Protein 5I39 (pdb70)

Nearest PDB structures (foldseek):
  5i39-assembly1_A  TM=1.003E+00  e=2.246E-86  Proteus vulgaris
  5hxw-assembly3_C  TM=9.786E-01  e=1.258E-72  Proteus vulgaris
  3if9-assembly1_A-2  TM=8.577E-01  e=8.008E-26  Bacillus subtilis
  1ng3-assembly1_A  TM=8.563E-01  e=6.640E-26  Bacillus subtilis
  1ryi-assembly1_A  TM=8.609E-01  e=2.792E-25  Bacillus subtilis

B-factor: mean 14.6, std 6.94, range [3.91, 46.74]

Foldseek 3Di:
DLQQDPPDLLPQADDFFDDADDQAWQEEEEAQALQSLLLLLVVVVVTGYEYEAQAGHNPAPLLAALFKQDLQDDPLCNVLSLVLLVVLVCVVVLVHCLQKDQFKEWAQAQDPVRVVVRVVVVVVCVVPVPDPRDFQKDKDAPPVVCLLQPQFPDPRGMTIMRRRMMGGHSSHNSSSSVSSVCRHGYHHSKHFQAFDDDPLFTAWGQIPSGTHGYRAYEYANAPCSQVSCVLVDGQAKDKDKFKKWKKAAFPRDSAGWYHYPVQWTWHQTSVRIIMTGSDNPDVYDDPVVRVVNLVVNCVRRVRCVPIDTSDMDMHMIAHPVQDAAFEDDPSHQNYTYTYRHPNVSSNVQSSQQNVCRNVVHDGPDDCQSNYSPND

Sequence (375 aa):
EGRFVPGTPRHGFVEGTEGALPKQADVVVVGAGILGITAINLVERGLSVVIVEKGNIAGEQSSRRFYGQAISYKKPDETFLLHHLGKHRWRENAKVGIDTTYRTQGRVVEVPLDEEDLVNVVRKWIDDERSKNVGSDDIPPFKTRIIEEGAELNQRRLRGATTTDWKIAGFEEDSGSFDPEVATFVAEEYAKKGVRIYTQCAARGLETQAGVISDVVTEKGAIIKTSSQVVVAGGVWSRLFQQNLNVDVPPTLPAYQSSQQLISGSPPTAPGGNVALPGGIFFREQADGTYATSPRVIVALPDLPELNASLEKLKAEFPAFKESKLIDQWSSGAAIAPDEENPIISEVKEYPGLVIINTATGWGTESPVSAELTADLLLGKKPVLDPKPFSLYRF

InterPro domains:
  IPR006076 FAD dependent oxidoreductase [PF01266] (56-453)
  IPR036188 FAD/NAD(P)-binding domain superfamily [G3DSA:3.50.50.60] (57-272)
  IPR036188 FAD/NAD(P)-binding domain superfamily [G3DSA:3.50.50.60] (415-454)
  IPR036188 FAD/NAD(P)-binding domain superfamily [SSF51905] (55-471)

Organism: Proteus vulgaris (NCBI:txid585)

Radius of gyration: 21.16 Å; Cα contacts (8 Å, |Δi|>4): 868; chains: 1; bounding box: 48×56×62 Å

Structure (mmCIF, N/CA/C/O backbone):
data_5I39
#
_entry.id   5I39
#
_cell.length_a   57.265
_cell.length_b   63.708
_cell.length_c   125.028
_cell.angle_alpha   90.00
_cell.angle_beta   90.00
_cell.angle_gamma   90.00
#
_symmetry.space_group_name_H-M   'P 21 21 21'
#
loop_
_entity.id
_entity.type
_entity.pdbx_description
1 polymer 'L-amino acid deaminase'
2 non-polymer 'FLAVIN-ADENINE DINUCLEOTIDE'
3 non-polymer 1,2-ETHANEDIOL
4 water water
#
loop_
_atom_site.group_PDB
_atom_site.id
_atom_site.type_symbol
_atom_site.label_atom_id
_atom_site.label_alt_id
_atom_site.label_comp_id
_atom_site.label_asym_id
_atom_site.label_entity_id
_atom_site.label_seq_id
_atom_site.pdbx_PDB_ins_code
_atom_site.Cartn_x
_atom_site.Cartn_y
_atom_site.Cartn_z
_atom_site.occupancy
_atom_site.B_iso_or_equiv
_atom_site.auth_seq_id
_atom_site.auth_comp_id
_atom_site.auth_asym_id
_atom_site.auth_atom_id
_atom_site.pdbx_PDB_model_num
ATOM 1 N N . GLU A 1 14 ? 55.687 43.968 23.442 1.00 30.56 31 GLU A N 1
ATOM 2 C CA . GLU A 1 14 ? 56.416 42.731 23.873 1.00 28.64 31 GLU A CA 1
ATOM 3 C C . GLU A 1 14 ? 56.116 42.357 25.333 1.00 27.63 31 GLU A C 1
ATOM 4 O O . GLU A 1 14 ? 55.266 41.499 25.588 1.00 28.42 31 GLU A O 1
ATOM 6 N N . GLY A 1 15 ? 56.785 43.023 26.276 1.00 27.28 32 GLY A N 1
ATOM 7 C CA . GLY A 1 15 ? 56.672 42.714 27.710 1.00 24.96 32 GLY A CA 1
ATOM 8 C C . GLY A 1 15 ? 55.312 42.960 28.350 1.00 22.88 32 GLY A C 1
ATOM 9 O O . GLY A 1 15 ? 54.997 42.381 29.393 1.00 23.75 32 GLY A O 1
ATOM 10 N N . ARG A 1 16 ? 54.514 43.831 27.738 1.00 20.35 33 ARG A N 1
ATOM 11 C CA . ARG A 1 16 ? 53.129 44.069 28.169 1.00 18.88 33 ARG A CA 1
ATOM 12 C C . ARG A 1 16 ? 52.194 42.876 27.937 1.00 18.16 33 ARG A C 1
ATOM 13 O O . ARG A 1 16 ? 51.236 42.692 28.684 1.00 18.37 33 ARG A O 1
ATOM 21 N N 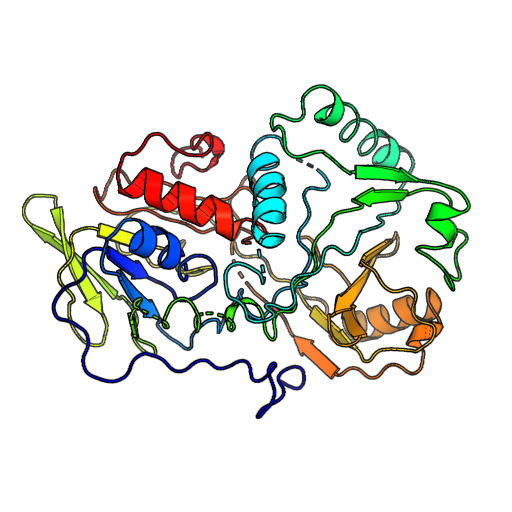. PHE A 1 17 ? 52.461 42.087 26.897 1.00 18.02 34 PHE A N 1
ATOM 22 C CA . PHE A 1 17 ? 51.710 40.854 26.651 1.00 17.82 34 PHE A CA 1
ATOM 23 C C . PHE A 1 17 ? 52.274 39.745 27.538 1.00 19.19 34 PHE A C 1
ATOM 24 O O . PHE A 1 17 ? 53.493 39.584 27.638 1.00 21.69 34 PHE A O 1
ATOM 32 N N . VAL A 1 18 ? 51.380 38.996 28.181 1.00 18.04 35 VAL A N 1
ATOM 33 C CA . VAL A 1 18 ? 51.752 37.949 29.134 1.00 18.14 35 VAL A CA 1
ATOM 34 C C . VAL A 1 18 ? 51.127 36.621 28.686 1.00 16.99 35 VAL A C 1
ATOM 35 O O . VAL A 1 18 ? 49.943 36.375 28.933 1.00 15.55 35 VAL A O 1
ATOM 39 N N . PRO A 1 19 ? 51.918 35.756 28.014 1.00 17.36 36 PRO A N 1
ATOM 40 C CA . PRO A 1 19 ? 51.421 34.436 27.600 1.00 17.77 36 PRO A CA 1
ATOM 41 C C . PRO A 1 19 ? 50.841 33.606 28.759 1.00 17.80 36 PRO A C 1
ATOM 42 O O . PRO A 1 19 ? 51.290 33.730 29.896 1.00 16.89 36 PRO A O 1
ATOM 46 N N . GLY A 1 20 ? 49.832 32.793 28.466 1.00 18.33 37 GLY A N 1
ATOM 47 C CA . GLY A 1 20 ? 49.200 31.940 29.482 1.00 18.57 37 GLY A CA 1
ATOM 48 C C . GLY A 1 20 ? 48.348 32.667 30.515 1.00 18.95 37 GLY A C 1
ATOM 49 O O . GLY A 1 20 ? 48.097 32.134 31.601 1.00 19.81 37 GLY A O 1
ATOM 50 N N . THR A 1 21 ? 47.913 33.883 30.178 1.00 18.66 38 THR A N 1
ATOM 51 C CA . THR A 1 21 ? 47.015 34.694 31.013 1.00 17.97 38 THR A CA 1
ATOM 52 C C . THR A 1 21 ? 46.025 35.358 30.060 1.00 18.19 38 THR A C 1
ATOM 53 O O . THR A 1 21 ? 46.232 35.309 28.853 1.00 16.96 38 THR A O 1
ATOM 57 N N . PRO A 1 22 ? 44.970 36.018 30.589 1.00 18.56 39 PRO A N 1
ATOM 58 C CA . PRO A 1 22 ? 44.068 36.803 29.723 1.00 18.22 39 PRO A CA 1
ATOM 59 C C . PRO A 1 22 ? 44.725 37.924 28.894 1.00 17.09 39 PRO A C 1
ATOM 60 O O . PRO A 1 22 ? 44.108 38.407 27.949 1.00 17.66 39 PRO A O 1
ATOM 64 N N . ARG A 1 23 ? 45.951 38.319 29.243 1.00 16.39 40 ARG A N 1
ATOM 65 C CA . ARG A 1 23 ? 46.731 39.317 28.497 1.00 15.87 40 ARG A CA 1
ATOM 66 C C . ARG A 1 23 ? 47.678 38.709 27.449 1.00 15.81 40 ARG A C 1
ATOM 67 O O . ARG A 1 23 ? 48.657 39.347 27.052 1.00 16.37 40 ARG A O 1
ATOM 75 N N . HIS A 1 24 ? 47.364 37.493 26.992 1.00 15.58 41 HIS A N 1
ATOM 76 C CA . HIS A 1 24 ? 48.172 36.760 25.999 1.00 16.75 41 HIS A CA 1
ATOM 77 C C . HIS A 1 24 ? 48.381 37.521 24.676 1.00 15.95 41 HIS A C 1
ATOM 78 O O . HIS A 1 24 ? 49.464 37.474 24.093 1.00 16.55 41 HIS A O 1
ATOM 85 N N . GLY A 1 25 ? 47.357 38.236 24.221 1.00 15.40 42 GLY A N 1
ATOM 86 C CA . GLY A 1 25 ? 47.461 39.045 23.006 1.00 14.90 42 GLY A CA 1
ATOM 87 C C . GLY A 1 25 ? 47.682 38.258 21.727 1.00 14.57 42 GLY A C 1
ATOM 88 O O . GLY A 1 25 ? 48.469 38.648 20.873 1.00 15.65 42 GLY A O 1
ATOM 89 N N . PHE A 1 26 ? 46.950 37.163 21.589 1.00 13.77 43 PHE A N 1
ATOM 90 C CA . PHE A 1 26 ? 46.987 36.328 20.389 1.00 13.88 43 PHE A CA 1
ATOM 91 C C . PHE A 1 26 ? 45.713 35.507 20.290 1.00 13.39 43 PHE A C 1
ATOM 92 O O . PHE A 1 26 ? 45.389 34.738 21.195 1.00 14.82 43 PHE A O 1
ATOM 100 N N . VAL A 1 27 ? 45.003 35.686 19.184 1.00 11.99 44 VAL A N 1
ATOM 101 C CA . VAL A 1 27 ? 43.832 34.888 18.859 1.00 11.51 44 VAL A CA 1
ATOM 102 C C . VAL A 1 27 ? 44.119 34.228 17.527 1.00 11.44 44 VAL A C 1
ATOM 103 O O . VAL A 1 27 ? 44.422 34.909 16.549 1.00 11.66 44 VAL A O 1
ATOM 107 N N . GLU A 1 28 ? 44.029 32.903 17.487 1.00 11.92 45 GLU A N 1
ATOM 108 C CA . GLU A 1 28 ? 44.317 32.176 16.259 1.00 13.03 45 GLU A CA 1
ATOM 109 C C . GLU A 1 28 ? 43.211 32.401 15.235 1.00 12.31 45 GLU A C 1
ATOM 110 O O . GLU A 1 28 ? 42.039 32.563 15.584 1.00 12.63 45 GLU A O 1
ATOM 116 N N . GLY A 1 29 ? 43.600 32.436 13.967 1.00 12.18 46 GLY A N 1
ATOM 117 C CA . GLY A 1 29 ? 42.636 32.463 12.882 1.00 12.45 46 GLY A CA 1
ATOM 118 C C . GLY A 1 29 ? 41.858 31.161 12.790 1.00 12.77 46 GLY A C 1
ATOM 119 O O . GLY A 1 29 ? 42.256 30.132 13.340 1.00 13.63 46 GLY A O 1
ATOM 120 N N . THR A 1 30 ? 40.735 31.219 12.091 1.00 12.54 47 THR A N 1
ATOM 121 C CA . THR A 1 30 ? 39.941 30.036 11.783 1.00 13.18 47 THR A CA 1
ATOM 122 C C . THR A 1 30 ? 40.787 29.042 10.982 1.00 13.87 47 THR A C 1
ATOM 123 O O . THR A 1 30 ? 41.510 29.438 10.071 1.00 13.70 47 THR A O 1
ATOM 127 N N . GLU A 1 31 ? 40.702 27.763 11.345 1.00 15.33 48 GLU A N 1
ATOM 128 C CA . GLU A 1 31 ? 41.452 26.703 10.666 1.00 16.93 48 GLU A CA 1
ATOM 129 C C . GLU A 1 31 ? 40.788 26.324 9.349 1.00 16.94 48 GLU A C 1
ATOM 130 O O . GLU A 1 31 ? 39.615 26.612 9.130 1.00 16.37 48 GLU A O 1
ATOM 136 N N . GLY A 1 32 ? 41.552 25.661 8.485 1.00 17.84 49 GLY A N 1
ATOM 137 C CA . GLY A 1 32 ? 41.024 25.084 7.247 1.00 18.86 49 GLY A CA 1
ATOM 138 C C . GLY A 1 32 ? 41.050 26.013 6.049 1.00 19.79 49 GLY A C 1
ATOM 139 O O . GLY A 1 32 ? 41.596 27.116 6.103 1.00 19.74 49 GLY A O 1
ATOM 140 N N . ALA A 1 33 ? 40.449 25.550 4.957 1.00 20.27 50 ALA A N 1
ATOM 141 C CA . ALA A 1 33 ? 40.485 26.264 3.683 1.00 20.41 50 ALA A CA 1
ATOM 142 C C . ALA A 1 33 ? 39.626 27.518 3.711 1.00 19.23 50 ALA A C 1
ATOM 143 O O . ALA A 1 33 ? 38.665 27.613 4.476 1.00 18.16 50 ALA A O 1
ATOM 145 N N . LEU A 1 34 ? 39.984 28.478 2.867 1.00 19.01 51 LEU A N 1
ATOM 146 C CA . LEU A 1 34 ? 39.191 29.681 2.688 1.00 18.06 51 LEU A CA 1
ATOM 147 C C . LEU A 1 34 ? 37.818 29.272 2.148 1.00 16.85 51 LEU A C 1
ATOM 148 O O . LEU A 1 34 ? 37.755 28.484 1.202 1.00 18.35 51 LEU A O 1
ATOM 153 N N . PRO A 1 35 ? 36.716 29.775 2.750 1.00 16.06 52 PRO A N 1
ATOM 154 C CA . PRO A 1 35 ? 35.390 29.403 2.253 1.00 16.11 52 PRO A CA 1
ATOM 155 C C . PRO A 1 35 ? 35.159 29.829 0.808 1.00 15.94 52 PRO A C 1
ATOM 156 O O . PRO A 1 35 ? 35.767 30.792 0.334 1.00 16.00 52 PRO A O 1
ATOM 160 N N . LYS A 1 36 ? 34.288 29.104 0.118 1.00 16.12 53 LYS A N 1
ATOM 161 C CA . LYS A 1 36 ? 33.954 29.442 -1.264 1.00 14.67 53 LYS A CA 1
ATOM 162 C C . LYS A 1 36 ? 33.102 30.703 -1.372 1.00 15.06 53 LYS A C 1
ATOM 163 O O . LYS A 1 36 ? 33.172 31.407 -2.376 1.00 14.57 53 LYS A O 1
ATOM 169 N N . GLN A 1 37 ? 32.316 30.993 -0.335 1.00 14.48 54 GLN A N 1
ATOM 170 C CA . GLN A 1 37 ? 31.375 32.110 -0.362 1.00 13.87 54 GLN A CA 1
ATOM 171 C C . GLN A 1 37 ? 31.159 32.673 1.041 1.00 13.19 54 GLN A C 1
ATOM 172 O O . GLN A 1 37 ? 31.315 31.963 2.034 1.00 13.73 54 GLN A O 1
ATOM 178 N N . ALA A 1 38 ? 30.809 33.955 1.102 1.00 12.48 55 ALA A N 1
ATOM 179 C CA . ALA A 1 38 ? 30.335 34.590 2.336 1.00 12.33 55 ALA A CA 1
ATOM 180 C C . ALA A 1 38 ? 29.399 35.730 1.972 1.00 11.62 55 ALA A C 1
ATOM 181 O O . ALA A 1 38 ? 29.607 36.399 0.961 1.00 11.66 55 ALA A O 1
ATOM 183 N N . ASP A 1 39 ? 28.371 35.960 2.785 1.00 11.25 56 ASP A N 1
ATOM 184 C CA . ASP A 1 39 ? 27.432 37.050 2.506 1.00 10.94 56 ASP A CA 1
ATOM 185 C C . ASP A 1 39 ? 28.128 38.411 2.532 1.00 10.38 56 ASP A C 1
ATOM 186 O O . ASP A 1 39 ? 27.792 39.288 1.742 1.00 10.66 56 ASP A O 1
ATOM 191 N N . VAL A 1 40 ? 29.087 38.577 3.442 1.00 9.96 57 VAL A N 1
ATOM 192 C CA . VAL A 1 40 ? 29.933 39.772 3.494 1.00 9.90 57 VAL A CA 1
ATOM 193 C C . VAL A 1 40 ? 31.370 39.330 3.733 1.00 9.60 57 VAL A C 1
ATOM 194 O O . VAL A 1 40 ? 31.619 38.464 4.573 1.00 10.01 57 VAL A O 1
ATOM 198 N N . VAL A 1 41 ? 32.305 39.928 2.995 1.00 9.14 58 VAL A N 1
ATOM 199 C CA . VAL A 1 41 ? 33.730 39.768 3.274 1.00 9.20 58 VAL A CA 1
ATOM 200 C C . VAL A 1 41 ? 34.260 41.085 3.831 1.00 9.05 58 VAL A C 1
ATOM 201 O O . VAL A 1 41 ? 34.055 42.148 3.245 1.00 9.31 58 VAL A O 1
ATOM 205 N N . VAL A 1 42 ? 34.932 40.994 4.975 1.00 8.79 59 VAL A N 1
ATOM 206 C CA . VAL A 1 42 ? 35.519 42.143 5.649 1.00 8.85 59 VAL A CA 1
ATOM 207 C C . VAL A 1 42 ? 37.032 42.065 5.477 1.00 8.95 59 VAL A C 1
ATOM 208 O O . VAL A 1 42 ? 37.638 41.030 5.743 1.00 9.51 59 VAL A O 1
ATOM 212 N N . VAL A 1 43 ? 37.620 43.164 5.016 1.00 8.52 60 VAL A N 1
ATOM 213 C CA . VAL A 1 43 ? 39.069 43.283 4.889 1.00 8.57 60 VAL A CA 1
ATOM 214 C C . VAL A 1 43 ? 39.609 43.931 6.162 1.00 8.24 60 VAL A C 1
ATOM 215 O O . VAL A 1 43 ? 39.394 45.126 6.396 1.00 8.45 60 VAL A O 1
ATOM 219 N N . GLY A 1 44 ? 40.299 43.132 6.976 1.00 8.05 61 GLY A N 1
ATOM 220 C CA . GLY A 1 44 ? 40.961 43.608 8.193 1.00 7.97 61 GLY A CA 1
ATOM 221 C C . GLY A 1 44 ? 40.317 43.096 9.472 1.00 8.05 61 GLY A C 1
ATOM 222 O O . GLY A 1 44 ? 39.104 43.234 9.665 1.00 8.37 61 GLY A O 1
ATOM 223 N N . ALA A 1 45 ? 41.140 42.507 10.345 1.00 8.06 62 ALA A N 1
ATOM 224 C CA . ALA A 1 45 ? 40.707 42.029 11.664 1.00 8.20 62 ALA A CA 1
ATOM 225 C C . ALA A 1 45 ? 41.271 42.895 12.797 1.00 7.95 62 ALA A C 1
ATOM 226 O O . ALA A 1 45 ? 41.806 42.388 13.788 1.00 8.52 62 ALA A O 1
ATOM 228 N N . GLY A 1 46 ? 41.150 44.209 12.637 1.00 7.76 63 GLY A N 1
ATOM 229 C CA . GLY A 1 46 ? 41.259 45.137 13.760 1.00 7.80 63 GLY A CA 1
ATOM 230 C C . GLY A 1 46 ? 39.885 45.333 14.373 1.00 7.52 63 GLY A C 1
ATOM 231 O O . GLY A 1 46 ? 38.919 44.646 14.020 1.00 7.75 63 GLY A O 1
ATOM 232 N N . ILE A 1 47 ? 39.779 46.298 15.277 1.00 7.27 64 ILE A N 1
ATOM 233 C CA . ILE A 1 47 ? 38.522 46.525 15.978 1.00 7.43 64 ILE A CA 1
ATOM 234 C C . ILE A 1 47 ? 37.385 46.880 15.017 1.00 7.37 64 ILE A C 1
ATOM 235 O O . ILE A 1 47 ? 36.258 46.465 15.228 1.00 7.72 64 ILE A O 1
ATOM 240 N N . LEU A 1 48 ? 37.669 47.642 13.968 1.00 7.46 65 LEU A N 1
ATOM 241 C CA . LEU A 1 48 ? 36.591 48.082 13.093 1.00 7.84 65 LEU A CA 1
ATOM 242 C C . LEU A 1 48 ? 36.041 46.925 12.265 1.00 7.65 65 LEU A C 1
ATOM 243 O O . LEU A 1 48 ? 34.823 46.761 12.166 1.00 7.84 65 LEU A O 1
ATOM 248 N N . GLY A 1 49 ? 36.913 46.085 11.720 1.00 7.52 66 GLY A N 1
ATOM 249 C CA . GLY A 1 49 ? 36.457 44.905 10.981 1.00 7.82 66 GLY A CA 1
ATOM 250 C C . GLY A 1 49 ? 35.742 43.903 11.874 1.00 7.69 66 GLY A C 1
ATOM 251 O O . GLY A 1 49 ? 34.692 43.369 11.505 1.00 7.88 66 GLY A O 1
ATOM 252 N N . ILE A 1 50 ? 36.305 43.656 13.055 1.00 7.63 67 ILE A N 1
ATOM 253 C CA . ILE A 1 50 ? 35.710 42.722 14.007 1.00 7.76 67 ILE A CA 1
ATOM 254 C C . ILE A 1 50 ? 34.325 43.185 14.464 1.00 7.47 67 ILE A C 1
ATOM 255 O O . ILE A 1 50 ? 33.369 42.401 14.452 1.00 7.82 67 ILE A O 1
ATOM 273 N N . THR A 1 52 ? 32.306 45.389 13.086 1.00 7.32 69 THR A N 1
ATOM 274 C CA . THR A 1 52 ? 31.374 45.391 11.958 1.00 7.49 69 THR A CA 1
ATOM 275 C C . THR A 1 52 ? 30.889 43.971 11.651 1.00 7.42 69 THR A C 1
ATOM 276 O O . THR A 1 52 ? 29.699 43.764 11.429 1.00 7.83 69 THR A O 1
ATOM 280 N N . ALA A 1 53 ? 31.804 43.007 11.652 1.00 7.34 70 ALA A N 1
ATOM 281 C CA . ALA A 1 53 ? 31.447 41.602 11.434 1.00 7.73 70 ALA A CA 1
ATOM 282 C C . ALA A 1 53 ? 30.427 41.098 12.453 1.00 7.80 70 ALA A C 1
ATOM 283 O O . ALA A 1 53 ? 29.450 40.447 12.089 1.00 8.45 70 ALA A O 1
ATOM 285 N N . ILE A 1 54 ? 30.644 41.417 13.725 1.00 7.84 71 ILE A N 1
ATOM 286 C CA . ILE A 1 54 ? 29.696 41.041 14.773 1.00 8.06 71 ILE A CA 1
ATOM 287 C C . ILE A 1 54 ? 28.305 41.616 14.487 1.00 8.13 71 ILE A C 1
ATOM 288 O O . ILE A 1 54 ? 27.296 40.914 14.592 1.00 8.72 71 ILE A O 1
ATOM 293 N N . ASN A 1 55 ? 28.264 42.897 14.136 1.00 7.95 72 ASN A N 1
ATOM 294 C CA . ASN A 1 55 ? 27.003 43.561 13.842 1.00 8.51 72 ASN A CA 1
ATOM 295 C C . ASN A 1 55 ? 26.264 42.893 12.673 1.00 8.32 72 ASN A C 1
ATOM 296 O O . ASN A 1 55 ? 25.052 42.690 12.729 1.00 8.75 72 ASN A O 1
ATOM 301 N N . LEU A 1 56 ? 27.009 42.530 11.634 1.00 8.05 73 LEU A N 1
ATOM 302 C CA . LEU A 1 56 ? 26.420 41.869 10.469 1.00 8.20 73 LEU A CA 1
ATOM 303 C C . LEU A 1 56 ? 25.889 40.466 10.766 1.00 8.50 73 LEU A C 1
ATOM 304 O O . LEU A 1 56 ? 24.819 40.101 10.278 1.00 8.91 73 LEU A O 1
ATOM 309 N N . VAL A 1 57 ? 26.609 39.688 11.572 1.00 8.47 74 VAL A N 1
ATOM 310 C CA . VAL A 1 57 ? 26.136 38.351 11.944 1.00 9.40 74 VAL A CA 1
ATOM 311 C C . VAL A 1 57 ? 24.832 38.439 12.746 1.00 9.24 74 VAL A C 1
ATOM 312 O O . VAL A 1 57 ? 23.937 37.613 12.570 1.00 9.91 74 VAL A O 1
ATOM 316 N N . GLU A 1 58 ? 24.699 39.453 13.594 1.00 9.09 75 GLU A N 1
ATOM 317 C CA . GLU A 1 58 ? 23.442 39.672 14.316 1.00 9.40 75 GLU A CA 1
ATOM 318 C C . GLU A 1 58 ? 22.250 39.933 13.394 1.00 9.52 75 GLU A C 1
ATOM 319 O O . GLU A 1 58 ? 21.115 39.661 13.770 1.00 10.06 75 GLU A O 1
ATOM 325 N N . ARG A 1 59 ? 22.519 40.461 12.197 1.00 9.50 76 ARG A N 1
ATOM 326 C CA . ARG A 1 59 ? 21.503 40.669 11.163 1.00 10.21 76 ARG A CA 1
ATOM 327 C C . ARG A 1 59 ? 21.235 39.436 10.286 1.00 11.10 76 ARG A C 1
ATOM 328 O O . ARG A 1 59 ? 20.466 39.518 9.330 1.00 13.40 76 ARG A O 1
ATOM 336 N N . GLY A 1 60 ? 21.855 38.302 10.607 1.00 10.76 77 GLY A N 1
ATOM 337 C CA . GLY A 1 60 ? 21.605 37.040 9.913 1.00 11.60 77 GLY A CA 1
ATOM 338 C C . GLY A 1 60 ? 22.505 36.757 8.724 1.00 11.77 77 GLY A C 1
ATOM 339 O O . GLY A 1 60 ? 22.230 35.840 7.953 1.00 13.72 77 GLY A O 1
ATOM 340 N N . LEU A 1 61 ? 23.586 37.522 8.576 1.00 10.93 78 LEU A N 1
ATOM 341 C CA . LEU A 1 61 ? 24.497 37.376 7.438 1.00 10.97 78 LEU A CA 1
ATOM 342 C C . LEU A 1 61 ? 25.728 36.575 7.829 1.00 10.89 78 LEU A C 1
ATOM 343 O O . LEU A 1 61 ? 26.248 36.735 8.929 1.00 11.32 78 LEU A O 1
ATOM 348 N N . SER A 1 62 ? 26.191 35.709 6.931 1.00 10.65 79 SER A N 1
ATOM 349 C CA . SER A 1 62 ? 27.485 35.053 7.115 1.00 10.61 79 SER A CA 1
ATOM 350 C C . SER A 1 62 ? 28.608 36.044 6.804 1.00 10.40 79 SER A C 1
ATOM 351 O O . SER A 1 62 ? 28.506 36.854 5.872 1.00 10.25 79 SER A O 1
ATOM 354 N N . VAL A 1 63 ? 29.672 35.981 7.597 1.00 9.83 80 VAL A N 1
ATOM 355 C CA . VAL A 1 63 ? 30.778 36.925 7.466 1.00 9.58 80 VAL A CA 1
ATOM 356 C C . VAL A 1 63 ? 32.106 36.194 7.522 1.00 9.35 80 VAL A C 1
ATOM 357 O O . VAL A 1 63 ? 32.327 35.350 8.392 1.00 9.95 80 VAL A O 1
ATOM 361 N N . VAL A 1 64 ? 32.982 36.543 6.583 1.00 9.50 81 VAL A N 1
ATOM 362 C CA . VAL A 1 64 ? 34.376 36.137 6.610 1.00 9.64 81 VAL A CA 1
ATOM 363 C C . VAL A 1 64 ? 35.230 37.396 6.684 1.00 9.46 81 VAL A C 1
ATOM 364 O O . VAL A 1 64 ? 35.025 38.330 5.912 1.00 9.81 81 VAL A O 1
ATOM 368 N N . ILE A 1 65 ? 36.183 37.409 7.614 1.00 9.08 82 ILE A N 1
ATOM 369 C CA . ILE A 1 65 ? 37.208 38.446 7.669 1.00 9.04 82 ILE A CA 1
ATOM 370 C C . ILE A 1 65 ? 38.491 37.854 7.105 1.00 9.13 82 ILE A C 1
ATOM 371 O O . ILE A 1 65 ? 38.882 36.743 7.479 1.00 9.74 82 ILE A O 1
ATOM 376 N N . VAL A 1 66 ? 39.150 38.607 6.230 1.00 9.09 83 VAL A N 1
ATOM 377 C CA . VAL A 1 66 ? 40.499 38.266 5.786 1.00 9.59 83 VAL A CA 1
ATOM 378 C C . VAL A 1 66 ? 41.471 39.291 6.373 1.00 9.44 83 VAL A C 1
ATOM 379 O O . VAL A 1 66 ? 41.215 40.499 6.340 1.00 9.61 83 VAL A O 1
ATOM 383 N N . GLU A 1 67 ? 42.563 38.782 6.939 1.00 9.38 84 GLU A N 1
ATOM 384 C CA . GLU A 1 67 ? 43.533 39.571 7.688 1.00 9.47 84 GLU A CA 1
ATOM 385 C C . GLU A 1 67 ? 44.927 39.187 7.200 1.00 9.81 84 GLU A C 1
ATOM 386 O O . GLU A 1 67 ? 45.309 38.015 7.256 1.00 10.18 84 GLU A O 1
ATOM 392 N N . LYS A 1 68 ? 45.680 40.174 6.725 1.00 10.00 85 LYS A N 1
ATOM 393 C CA . LYS A 1 68 ? 46.987 39.933 6.102 1.00 10.21 85 LYS A CA 1
ATOM 394 C C . LYS A 1 68 ? 48.040 39.446 7.103 1.00 10.51 85 LYS A C 1
ATOM 395 O O . LYS A 1 68 ? 48.956 38.723 6.723 1.00 11.48 85 LYS A O 1
ATOM 401 N N . GLY A 1 69 ? 47.918 39.860 8.361 1.00 10.27 86 GLY A N 1
ATOM 402 C CA . GLY A 1 69 ? 48.829 39.441 9.424 1.00 10.57 86 GLY A CA 1
ATOM 403 C C . GLY A 1 69 ? 48.079 38.669 10.488 1.00 10.51 86 GLY A C 1
ATOM 404 O O . GLY A 1 69 ? 47.304 37.765 10.178 1.00 11.03 86 GLY A O 1
ATOM 405 N N . ASN A 1 70 ? 48.326 39.021 11.747 1.00 11.04 87 ASN A N 1
ATOM 406 C CA . ASN A 1 70 ? 47.621 38.433 12.881 1.00 11.21 87 ASN A CA 1
ATOM 407 C C . ASN A 1 70 ? 46.394 39.258 13.250 1.00 10.22 87 ASN A C 1
ATOM 408 O O . ASN A 1 70 ? 46.331 40.456 12.988 1.00 10.52 87 ASN A O 1
ATOM 413 N N . ILE A 1 71 ? 45.432 38.609 13.892 1.00 9.79 88 ILE A N 1
ATOM 414 C CA . ILE A 1 71 ? 44.265 39.299 14.440 1.00 9.70 88 ILE A CA 1
ATOM 415 C C . ILE A 1 71 ? 44.719 40.384 15.419 1.00 9.61 88 ILE A C 1
ATOM 416 O O . ILE A 1 71 ? 45.541 40.131 16.296 1.00 9.64 88 ILE A O 1
ATOM 421 N N . ALA A 1 72 ? 44.187 41.593 15.243 1.00 9.62 89 ALA A N 1
ATOM 422 C CA . ALA A 1 72 ? 44.439 42.720 16.145 1.00 10.15 89 ALA A CA 1
ATOM 423 C C . ALA A 1 72 ? 45.927 43.083 16.258 1.00 10.17 89 ALA A C 1
ATOM 424 O O . ALA A 1 72 ? 46.352 43.624 17.268 1.00 11.95 89 ALA A O 1
ATOM 426 N N . GLY A 1 73 ? 46.704 42.818 15.207 1.00 9.62 90 GLY A N 1
ATOM 427 C CA . GLY A 1 73 ? 48.153 43.001 15.242 1.00 10.52 90 GLY A CA 1
ATOM 428 C C . GLY A 1 73 ? 48.662 44.417 15.048 1.00 10.72 90 GLY A C 1
ATOM 429 O O . GLY A 1 73 ? 49.859 44.648 15.197 1.00 12.43 90 GLY A O 1
ATOM 430 N N . GLU A 1 74 ? 47.783 45.362 14.710 1.00 9.80 91 GLU A N 1
ATOM 431 C CA . GLU A 1 74 ? 48.208 46.725 14.394 1.00 9.84 91 GLU A CA 1
ATOM 432 C C . GLU A 1 74 ? 47.590 47.718 15.394 1.00 9.40 91 GLU A C 1
ATOM 433 O O . GLU A 1 74 ? 47.784 47.546 16.600 1.00 9.87 91 GLU A O 1
ATOM 439 N N . GLN A 1 75 ? 46.854 48.735 14.943 1.00 8.88 92 GLN A N 1
ATOM 440 C CA . GLN A 1 75 ? 46.416 49.813 15.851 1.00 9.02 92 GLN A CA 1
ATOM 441 C C . GLN A 1 75 ? 45.607 49.304 17.038 1.00 8.84 92 GLN A C 1
ATOM 442 O O . GLN A 1 75 ? 45.729 49.819 18.157 1.00 8.92 92 GLN A O 1
ATOM 448 N N . SER A 1 76 ? 44.795 48.280 16.788 1.00 8.50 93 SER A N 1
ATOM 449 C CA . SER A 1 76 ? 43.844 47.794 17.774 1.00 8.24 93 SER A CA 1
ATOM 450 C C . SER A 1 76 ? 44.447 46.979 18.924 1.00 8.04 93 SER A C 1
ATOM 451 O O . SER A 1 76 ? 43.699 46.467 19.753 1.00 8.20 93 SER A O 1
ATOM 454 N N . SER A 1 77 ? 45.774 46.852 18.980 1.00 8.34 94 SER A N 1
ATOM 455 C CA . SER A 1 77 ? 46.446 46.375 20.192 1.00 8.76 94 SER A CA 1
ATOM 456 C C . SER A 1 77 ? 47.579 47.297 20.643 1.00 8.75 94 SER A C 1
ATOM 457 O O . SER A 1 77 ? 48.432 46.867 21.415 1.00 9.31 94 SER A O 1
ATOM 460 N N . ARG A 1 78 ? 47.560 48.560 20.200 1.00 8.70 95 ARG A N 1
ATOM 461 C CA A ARG A 1 78 ? 48.671 49.492 20.445 0.70 9.35 95 ARG A CA 1
ATOM 462 C CA B ARG A 1 78 ? 48.671 49.497 20.446 0.30 9.31 95 ARG A CA 1
ATOM 463 C C . ARG A 1 78 ? 48.227 50.845 21.008 1.00 9.37 95 ARG A C 1
ATOM 464 O O . ARG A 1 78 ? 49.033 51.770 21.140 1.00 10.67 95 ARG A O 1
ATOM 479 N N . PHE A 1 79 ? 46.963 50.939 21.390 1.00 8.73 96 PHE A N 1
ATOM 480 C CA . PHE A 1 79 ? 46.349 52.210 21.744 1.00 8.69 96 PHE A CA 1
ATOM 481 C C . PHE A 1 79 ? 46.611 52.625 23.196 1.00 8.64 96 PHE A C 1
ATOM 482 O O . PHE A 1 79 ? 47.039 51.826 24.016 1.00 9.39 96 PHE A O 1
ATOM 490 N N . TYR A 1 80 ? 46.326 53.885 23.500 1.00 8.33 97 TYR A N 1
ATOM 491 C CA . TYR A 1 80 ? 46.519 54.443 24.842 1.00 8.27 97 TYR A CA 1
ATOM 492 C C . TYR A 1 80 ? 45.475 53.907 25.811 1.00 7.93 97 TYR A C 1
ATOM 493 O O . TYR A 1 80 ? 45.809 53.537 26.935 1.00 8.78 97 TYR A O 1
ATOM 502 N N . GLY A 1 81 ? 44.217 53.908 25.375 1.00 7.62 98 GLY A N 1
ATOM 503 C CA . GLY A 1 81 ? 43.143 53.194 26.067 1.00 7.68 98 GLY A CA 1
ATOM 504 C C . GLY A 1 81 ? 42.053 53.989 26.737 1.00 7.62 98 GLY A C 1
ATOM 505 O O . GLY A 1 81 ? 41.433 53.486 27.669 1.00 7.63 98 GLY A O 1
ATOM 506 N N . GLN A 1 82 ? 41.784 55.199 26.255 1.00 7.65 99 GLN A N 1
ATOM 507 C CA . GLN A 1 82 ? 40.697 56.003 26.810 1.00 7.75 99 GLN A CA 1
ATOM 508 C C . GLN A 1 82 ? 39.538 56.119 25.825 1.00 7.75 99 GLN A C 1
ATOM 509 O O . GLN A 1 82 ? 39.737 56.260 24.614 1.00 8.37 99 GLN A O 1
ATOM 515 N N . ALA A 1 83 ? 38.328 56.043 26.371 1.00 7.52 100 ALA A N 1
ATOM 516 C CA . ALA A 1 83 ? 37.093 56.210 25.613 1.00 7.56 100 ALA A CA 1
ATOM 517 C C . ALA A 1 83 ? 36.439 57.488 26.107 1.00 7.54 100 ALA A C 1
ATOM 518 O O . ALA A 1 83 ? 35.860 57.524 27.197 1.00 7.92 100 ALA A O 1
ATOM 520 N N . ILE A 1 84 ? 36.573 58.550 25.314 1.00 7.61 101 ILE A N 1
ATOM 521 C CA . ILE A 1 84 ? 36.187 59.890 25.750 1.00 7.89 101 ILE A CA 1
ATOM 522 C C . ILE A 1 84 ? 35.368 60.604 24.691 1.00 7.84 101 ILE A C 1
ATOM 523 O O . ILE A 1 84 ? 35.540 60.369 23.492 1.00 8.37 101 ILE A O 1
ATOM 528 N N . SER A 1 85 ? 34.482 61.482 25.155 1.00 7.90 102 SER A N 1
ATOM 529 C CA . SER A 1 85 ? 33.816 62.456 24.290 1.00 8.10 102 SER A CA 1
ATOM 530 C C . SER A 1 85 ? 34.355 63.876 24.467 1.00 8.30 102 SER A C 1
ATOM 531 O O . SER A 1 85 ? 33.924 64.773 23.745 1.00 8.67 102 SER A O 1
ATOM 534 N N . TYR A 1 86 ? 35.308 64.071 25.383 1.00 8.36 103 TYR A N 1
ATOM 535 C CA . TYR A 1 86 ? 35.795 65.409 25.750 1.00 8.69 103 TYR A CA 1
ATOM 536 C C . TYR A 1 86 ? 36.295 66.188 24.535 1.00 9.27 103 TYR A C 1
ATOM 537 O O . TYR A 1 86 ? 37.124 65.683 23.782 1.00 9.86 103 TYR A O 1
ATOM 546 N N . LYS A 1 87 ? 35.764 67.405 24.373 1.00 9.38 104 LYS A N 1
ATOM 547 C CA A LYS A 1 87 ? 36.098 68.328 23.275 0.50 10.32 104 LYS A CA 1
ATOM 548 C CA B LYS A 1 87 ? 36.113 68.319 23.268 0.50 10.17 104 LYS A CA 1
ATOM 549 C C . LYS A 1 87 ? 35.703 67.845 21.873 1.00 10.52 104 LYS A C 1
ATOM 550 O O . LYS A 1 87 ? 36.070 68.472 20.883 1.00 12.00 104 LYS A O 1
ATOM 569 N N . PRO A 1 89 ? 33.886 67.566 18.485 1.00 12.45 106 PRO A N 1
ATOM 570 C CA . PRO A 1 89 ? 32.973 68.445 17.763 1.00 13.05 106 PRO A CA 1
ATOM 571 C C . PRO A 1 89 ? 31.640 67.756 17.502 1.00 11.87 106 PRO A C 1
ATOM 572 O O . PRO A 1 89 ? 31.511 66.541 17.697 1.00 11.50 106 PRO A O 1
ATOM 576 N N . ASP A 1 90 ? 30.657 68.520 17.044 1.00 12.21 107 ASP A N 1
ATOM 577 C CA . ASP A 1 90 ? 29.329 67.973 16.790 1.00 12.72 107 ASP A CA 1
ATOM 578 C C . ASP A 1 90 ? 29.346 66.795 15.810 1.00 12.13 107 ASP A C 1
ATOM 579 O O . ASP A 1 90 ? 28.515 65.901 15.907 1.00 12.66 107 ASP A O 1
ATOM 584 N N . GLU A 1 91 ? 30.303 66.784 14.888 1.00 11.35 108 GLU A N 1
ATOM 585 C CA . GLU A 1 91 ? 30.392 65.711 13.901 1.00 11.44 108 GLU A CA 1
ATOM 586 C C . GLU A 1 91 ? 30.590 64.335 14.546 1.00 10.95 108 GLU A C 1
ATOM 587 O O . GLU A 1 91 ? 30.018 63.353 14.078 1.00 11.08 108 GLU A O 1
ATOM 593 N N . THR A 1 92 ? 31.382 64.274 15.616 1.00 10.27 109 THR A N 1
ATOM 594 C CA . THR A 1 92 ? 31.723 63.001 16.256 1.00 9.98 109 THR A CA 1
ATOM 595 C C . THR A 1 92 ? 31.255 62.862 17.704 1.00 9.35 109 THR A C 1
ATOM 596 O O . THR A 1 92 ? 31.460 61.803 18.303 1.00 9.05 109 THR A O 1
ATOM 600 N N . PHE A 1 93 ? 30.598 63.876 18.269 1.00 9.58 110 PHE A N 1
ATOM 601 C CA . PHE A 1 93 ? 30.218 63.783 19.672 1.00 9.03 110 PHE A CA 1
ATOM 602 C C . PHE A 1 93 ? 29.345 62.556 19.946 1.00 8.82 110 PHE A C 1
ATOM 603 O O . PHE A 1 93 ? 29.656 61.759 20.833 1.00 8.58 110 PHE A O 1
ATOM 611 N N . LEU A 1 94 ? 28.251 62.407 19.207 1.00 9.10 111 LEU A N 1
ATOM 612 C CA . LEU A 1 94 ? 27.339 61.289 19.469 1.00 9.45 111 LEU A CA 1
ATOM 613 C C . LEU A 1 94 ? 27.980 59.933 19.172 1.00 8.95 111 LEU A C 1
ATOM 614 O O . LEU A 1 94 ? 27.730 58.960 19.868 1.00 8.90 111 LEU A O 1
ATOM 619 N N . LEU A 1 95 ? 28.829 59.879 18.156 1.00 9.00 112 LEU A N 1
ATOM 620 C CA . LEU A 1 95 ? 29.588 58.671 17.880 1.00 9.06 112 LEU A CA 1
ATOM 621 C C . LEU A 1 95 ? 30.362 58.214 19.132 1.00 8.66 112 LEU A C 1
ATOM 622 O O . LEU A 1 95 ? 30.389 57.028 19.464 1.00 8.79 112 LEU A O 1
ATOM 627 N N . HIS A 1 96 ? 30.954 59.175 19.835 1.00 8.03 113 HIS A N 1
ATOM 628 C CA . HIS A 1 96 ? 31.683 58.892 21.075 1.00 7.93 113 HIS A CA 1
ATOM 629 C C . HIS A 1 96 ? 30.788 58.670 22.291 1.00 7.73 113 HIS A C 1
ATOM 630 O O . HIS A 1 96 ? 31.053 57.788 23.107 1.00 8.04 113 HIS A O 1
ATOM 637 N N . HIS A 1 97 ? 29.738 59.472 22.407 1.00 7.77 114 HIS A N 1
ATOM 638 C CA . HIS A 1 97 ? 28.800 59.398 23.530 1.00 7.84 114 HIS A CA 1
ATOM 639 C C . HIS A 1 97 ? 28.081 58.044 23.532 1.00 7.81 114 HIS A C 1
ATOM 640 O O . HIS A 1 97 ? 28.014 57.359 24.560 1.00 7.65 114 HIS A O 1
ATOM 647 N N . LEU A 1 98 ? 27.562 57.659 22.370 1.00 8.04 115 LEU A N 1
ATOM 648 C CA . LEU A 1 98 ? 26.941 56.344 22.197 1.00 8.26 115 LEU A CA 1
ATOM 649 C C . LEU A 1 98 ? 27.975 55.212 22.222 1.00 7.86 115 LEU A C 1
ATOM 650 O O . LEU A 1 98 ? 27.687 54.125 22.709 1.00 8.06 115 LEU A O 1
ATOM 655 N N . GLY A 1 99 ? 29.167 55.461 21.690 1.00 7.74 116 GLY A N 1
ATOM 656 C CA . GLY A 1 99 ? 30.242 54.474 21.746 1.00 7.73 116 GLY A CA 1
ATOM 657 C C . GLY A 1 99 ? 30.554 54.055 23.173 1.00 7.60 116 GLY A C 1
ATOM 658 O O . GLY A 1 99 ? 30.612 52.864 23.481 1.00 7.70 116 GLY A O 1
ATOM 659 N N . LYS A 1 100 ? 30.730 55.038 24.051 1.00 7.48 117 LYS A N 1
ATOM 660 C CA . LYS A 1 100 ? 30.945 54.761 25.474 1.00 7.46 117 LYS A CA 1
ATOM 661 C C . LYS A 1 100 ? 29.781 53.981 26.084 1.00 7.66 117 LYS A C 1
ATOM 662 O O . LYS A 1 100 ? 29.986 53.038 26.838 1.00 7.76 117 LYS A O 1
ATOM 668 N N . HIS A 1 101 ? 28.559 54.395 25.757 1.00 7.88 118 HIS A N 1
ATOM 669 C CA . HIS A 1 101 ? 27.356 53.739 26.269 1.00 8.68 118 HIS A CA 1
ATOM 670 C C . HIS A 1 101 ? 27.332 52.255 25.895 1.00 8.15 118 HIS A C 1
ATOM 671 O O . HIS A 1 101 ? 26.979 51.398 26.706 1.00 8.15 118 HIS A O 1
ATOM 678 N N . ARG A 1 102 ? 27.724 51.953 24.665 1.00 7.93 119 ARG A N 1
ATOM 679 C CA . ARG A 1 102 ? 27.811 50.575 24.199 1.00 8.03 119 ARG A CA 1
ATOM 680 C C . ARG A 1 102 ? 28.984 49.827 24.816 1.00 7.39 119 ARG A C 1
ATOM 681 O O . ARG A 1 102 ? 28.858 48.647 25.139 1.00 7.27 119 ARG A O 1
ATOM 689 N N . TRP A 1 103 ? 30.111 50.499 25.022 1.00 6.99 120 TRP A N 1
ATOM 690 C CA . TRP A 1 103 ? 31.193 49.876 25.780 1.00 7.14 120 TRP A CA 1
ATOM 691 C C . TRP A 1 103 ? 30.767 49.532 27.206 1.00 7.20 120 TRP A C 1
ATOM 692 O O . TRP A 1 103 ? 31.164 48.490 27.723 1.00 7.29 120 TRP A O 1
ATOM 703 N N . ARG A 1 104 ? 29.922 50.360 27.817 1.00 7.33 121 ARG A N 1
ATOM 704 C CA . ARG A 1 104 ? 29.370 50.039 29.141 1.00 7.58 121 ARG A CA 1
ATOM 705 C C . ARG A 1 104 ? 28.500 48.776 29.162 1.00 7.96 121 ARG A C 1
ATOM 706 O O . ARG A 1 104 ? 28.272 48.209 30.222 1.00 8.94 121 ARG A O 1
ATOM 714 N N . GLU A 1 105 ? 27.999 48.364 28.001 1.00 7.80 122 GLU A N 1
ATOM 715 C CA . GLU A 1 105 ? 27.272 47.105 27.844 1.00 8.08 122 GLU A CA 1
ATOM 716 C C . GLU A 1 105 ? 28.160 45.916 27.470 1.00 7.84 122 GLU A C 1
ATOM 717 O O . GLU A 1 105 ? 27.671 44.788 27.410 1.00 8.04 122 GLU A O 1
ATOM 731 N N . ASN A 1 107 ? 31.004 44.093 28.539 1.00 7.60 124 ASN A N 1
ATOM 732 C CA . ASN A 1 107 ? 31.311 42.916 29.358 1.00 7.91 124 ASN A CA 1
ATOM 733 C C . ASN A 1 107 ? 30.086 42.022 29.535 1.00 7.60 124 ASN A C 1
ATOM 734 O O . ASN A 1 107 ? 30.202 40.792 29.509 1.00 7.79 124 ASN A O 1
ATOM 739 N N . ALA A 1 108 ? 28.915 42.636 29.682 1.00 7.52 125 ALA A N 1
ATOM 740 C CA . ALA A 1 108 ? 27.670 41.877 29.757 1.00 7.72 125 ALA A CA 1
ATOM 741 C C . ALA A 1 108 ? 27.303 41.209 28.431 1.00 7.64 125 ALA A C 1
ATOM 742 O O . ALA A 1 108 ? 26.688 40.145 28.435 1.00 8.08 125 ALA A O 1
ATOM 744 N N . LYS A 1 109 ? 27.668 41.833 27.314 1.00 7.72 126 LYS A N 1
ATOM 745 C CA . LYS A 1 109 ? 27.407 41.260 25.990 1.00 7.86 126 LYS A CA 1
ATOM 746 C C . LYS A 1 109 ? 28.287 40.042 25.703 1.00 7.95 126 LYS A C 1
ATOM 747 O O . LYS A 1 109 ? 27.829 39.062 25.133 1.00 8.16 126 LYS A O 1
ATOM 753 N N . VAL A 1 110 ? 29.558 40.119 26.073 1.00 8.08 127 VAL A N 1
ATOM 754 C CA . VAL A 1 110 ? 30.477 39.007 25.825 1.00 8.51 127 VAL A CA 1
ATOM 755 C C . VAL A 1 110 ? 30.403 37.974 26.958 1.00 8.46 127 VAL A C 1
ATOM 756 O O . VAL A 1 110 ? 30.578 36.779 26.727 1.00 9.03 127 VAL A O 1
ATOM 760 N N . GLY A 1 111 ? 30.159 38.437 28.179 1.00 8.50 128 GLY A N 1
ATOM 761 C CA . GLY A 1 111 ? 30.232 37.584 29.365 1.00 8.52 128 GLY A CA 1
ATOM 762 C C . GLY A 1 111 ? 31.659 37.255 29.779 1.00 8.69 128 GLY A C 1
ATOM 763 O O . GLY A 1 111 ? 31.878 36.376 30.611 1.00 8.99 128 GLY A O 1
ATOM 764 N N . ILE A 1 112 ? 32.621 37.969 29.190 1.00 8.82 129 ILE A N 1
ATOM 765 C CA . ILE A 1 112 ? 34.044 37.846 29.480 1.00 8.79 129 ILE A CA 1
ATOM 766 C C . ILE A 1 112 ? 34.557 39.273 29.592 1.00 8.56 129 ILE A C 1
ATOM 767 O O . ILE A 1 112 ? 34.171 40.146 28.806 1.00 9.03 129 ILE A O 1
ATOM 772 N N . ASP A 1 113 ? 35.429 39.507 30.564 1.00 8.33 130 ASP A N 1
ATOM 773 C CA . ASP A 1 113 ? 35.950 40.844 30.832 1.00 8.22 130 ASP A CA 1
ATOM 774 C C . ASP A 1 113 ? 36.796 41.339 29.653 1.00 8.37 130 ASP A C 1
ATOM 775 O O . ASP A 1 113 ? 37.842 40.775 29.348 1.00 9.07 130 ASP A O 1
ATOM 780 N N . THR A 1 114 ? 36.348 42.420 29.019 1.00 8.21 131 THR A N 1
ATOM 781 C CA . THR A 1 114 ? 37.104 43.062 27.942 1.00 7.93 131 THR A CA 1
ATOM 782 C C . THR A 1 114 ? 38.212 43.978 28.465 1.00 8.00 131 THR A C 1
ATOM 783 O O . THR A 1 114 ? 39.015 44.464 27.671 1.00 8.13 131 THR A O 1
ATOM 787 N N . THR A 1 115 ? 38.217 44.199 29.787 1.00 7.75 132 THR A N 1
ATOM 788 C CA . THR A 1 115 ? 38.935 45.261 30.528 1.00 7.77 132 THR A CA 1
ATOM 789 C C . THR A 1 115 ? 38.244 46.622 30.491 1.00 7.57 132 THR A C 1
ATOM 790 O O . THR A 1 115 ? 38.731 47.554 31.131 1.00 7.94 132 THR A O 1
ATOM 794 N N . TYR A 1 116 ? 37.104 46.752 29.809 1.00 7.41 133 TYR A N 1
ATOM 795 C CA . TYR A 1 116 ? 36.420 48.039 29.814 1.00 7.51 133 TYR A CA 1
ATOM 796 C C . TYR A 1 116 ? 35.985 48.390 31.232 1.00 7.56 133 TYR A C 1
ATOM 797 O O . TYR A 1 116 ? 35.405 47.551 31.937 1.00 7.60 133 TYR A O 1
ATOM 806 N N . ARG A 1 117 ? 36.276 49.627 31.629 1.00 7.51 134 ARG A N 1
ATOM 807 C CA . 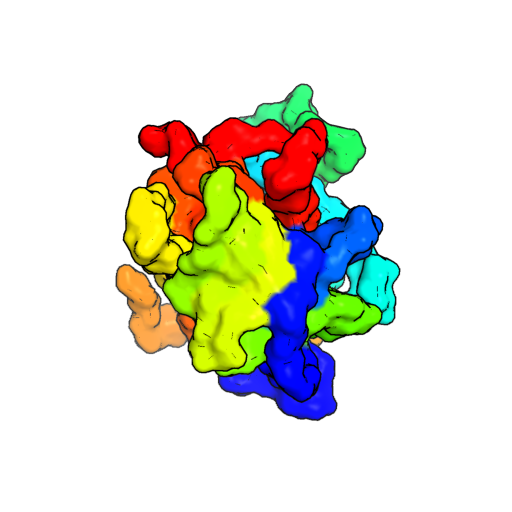ARG A 1 117 ? 35.857 50.172 32.914 1.00 7.76 134 ARG A CA 1
ATOM 808 C C . ARG A 1 117 ? 35.340 51.580 32.703 1.00 7.87 134 ARG A C 1
ATOM 809 O O . ARG A 1 117 ? 35.879 52.327 31.885 1.00 8.12 134 ARG A O 1
ATOM 817 N N . THR A 1 118 ? 34.305 51.940 33.453 1.00 7.94 135 THR A N 1
ATOM 818 C CA . THR A 1 118 ? 33.901 53.337 33.574 1.00 7.95 135 THR A CA 1
ATOM 819 C C . THR A 1 118 ? 34.758 53.918 34.693 1.00 8.22 135 THR A C 1
ATOM 820 O O . THR A 1 118 ? 34.616 53.547 35.859 1.00 9.55 135 THR A O 1
ATOM 824 N N . GLN A 1 119 ? 35.660 54.810 34.302 1.00 8.00 136 GLN A N 1
ATOM 825 C CA . GLN A 1 119 ? 36.806 55.205 35.113 1.00 8.20 136 GLN A CA 1
ATOM 826 C C . GLN A 1 119 ? 36.796 56.658 35.575 1.00 7.95 136 GLN A C 1
ATOM 827 O O . GLN A 1 119 ? 37.147 56.943 36.723 1.00 8.42 136 GLN A O 1
ATOM 833 N N . GLY A 1 120 ? 36.463 57.575 34.675 1.00 7.93 137 GLY A N 1
ATOM 834 C CA . GLY A 1 120 ? 36.550 58.998 34.972 1.00 7.81 137 GLY A CA 1
ATOM 835 C C . GLY A 1 120 ? 37.893 59.585 34.577 1.00 7.90 137 GLY A C 1
ATOM 836 O O . GLY A 1 120 ? 38.943 58.955 34.742 1.00 8.13 137 GLY A O 1
ATOM 837 N N . ARG A 1 121 ? 37.850 60.809 34.060 1.00 7.85 138 ARG A N 1
ATOM 838 C CA . ARG A 1 121 ? 39.018 61.475 33.494 1.00 8.17 138 ARG A CA 1
ATOM 839 C C . ARG A 1 121 ? 39.031 62.934 33.901 1.00 8.22 138 ARG A C 1
ATOM 840 O O . ARG A 1 121 ? 38.057 63.649 33.672 1.00 8.80 138 ARG A O 1
ATOM 848 N N . VAL A 1 122 ? 40.153 63.364 34.475 1.00 8.32 139 VAL A N 1
ATOM 849 C CA A VAL A 1 122 ? 40.328 64.768 34.848 0.50 8.66 139 VAL A CA 1
ATOM 850 C CA B VAL A 1 122 ? 40.375 64.739 34.900 0.50 8.66 139 VAL A CA 1
ATOM 851 C C . VAL A 1 122 ? 41.387 65.388 33.951 1.00 8.80 139 VAL A C 1
ATOM 852 O O . VAL A 1 122 ? 42.506 64.884 33.830 1.00 9.31 139 VAL A O 1
ATOM 859 N N . GLU A 1 123 ? 41.003 66.477 33.286 1.00 8.51 140 GLU A N 1
ATOM 860 C CA . GLU A 1 123 ? 41.925 67.235 32.445 1.00 8.94 140 GLU A CA 1
ATOM 861 C C . GLU A 1 123 ? 41.989 68.668 32.950 1.00 9.20 140 GLU A C 1
ATOM 862 O O . GLU A 1 123 ? 41.014 69.417 32.854 1.00 9.10 140 GLU A O 1
ATOM 868 N N . VAL A 1 124 ? 43.142 69.047 33.490 1.00 9.59 141 VAL A N 1
ATOM 869 C CA . VAL A 1 124 ? 43.376 70.427 33.900 1.00 9.92 141 VAL A CA 1
ATOM 870 C C . VAL A 1 124 ? 43.633 71.257 32.635 1.00 10.52 141 VAL A C 1
ATOM 871 O O . VAL A 1 124 ? 44.470 70.876 31.819 1.00 10.92 141 VAL A O 1
ATOM 875 N N . PRO A 1 125 ? 42.918 72.386 32.460 1.00 11.12 142 PRO A N 1
ATOM 876 C CA . PRO A 1 125 ? 43.127 73.197 31.257 1.00 11.83 142 PRO A CA 1
ATOM 877 C C . PRO A 1 125 ? 44.517 73.832 31.209 1.00 12.68 142 PRO A C 1
ATOM 878 O O . PRO A 1 125 ? 45.145 74.029 32.245 1.00 13.25 142 PRO A O 1
ATOM 882 N N . LEU A 1 126 ? 44.982 74.140 30.005 1.00 13.88 143 LEU A N 1
ATOM 883 C CA . LEU A 1 126 ? 46.325 74.706 29.801 1.00 15.66 143 LEU A CA 1
ATOM 884 C C . LEU A 1 126 ? 46.479 76.120 30.353 1.00 16.58 143 LEU A C 1
ATOM 885 O O . LEU A 1 126 ? 47.528 76.478 30.892 1.00 18.32 143 LEU A O 1
ATOM 890 N N . ASP A 1 127 ? 45.435 76.919 30.185 1.00 16.17 144 ASP A N 1
ATOM 891 C CA . ASP A 1 127 ? 45.452 78.337 30.541 1.00 16.78 144 ASP A CA 1
ATOM 892 C C . ASP A 1 127 ? 44.013 78.845 30.645 1.00 16.72 144 ASP A C 1
ATOM 893 O O . ASP A 1 127 ? 43.070 78.065 30.477 1.00 15.36 144 ASP A O 1
ATOM 898 N N . GLU A 1 128 ? 43.840 80.129 30.948 1.00 17.16 145 GLU A N 1
ATOM 899 C CA . GLU A 1 128 ? 42.497 80.709 31.080 1.00 17.12 145 GLU A CA 1
ATOM 900 C C . GLU A 1 128 ? 41.674 80.587 29.789 1.00 15.84 145 GLU A C 1
ATOM 901 O O . GLU A 1 128 ? 40.484 80.302 29.852 1.00 15.28 145 GLU A O 1
ATOM 907 N N . GLU A 1 129 ? 42.311 80.771 28.633 1.00 15.88 146 GLU A N 1
ATOM 908 C CA . GLU A 1 129 ? 41.639 80.632 27.332 1.00 16.15 146 GLU A CA 1
ATOM 909 C C . GLU A 1 129 ? 41.106 79.213 27.117 1.00 15.03 146 GLU A C 1
ATOM 910 O O . GLU A 1 129 ? 39.973 79.026 26.676 1.00 14.75 146 GLU A O 1
ATOM 916 N N . ASP A 1 130 ? 41.934 78.220 27.426 1.00 14.05 147 ASP A N 1
ATOM 917 C CA . ASP A 1 130 ? 41.529 76.818 27.321 1.00 13.34 147 ASP A CA 1
ATOM 918 C C . ASP A 1 130 ? 40.340 76.526 28.238 1.00 12.49 147 ASP A C 1
ATOM 919 O O . ASP A 1 130 ? 39.410 75.828 27.840 1.00 12.62 147 ASP A O 1
ATOM 924 N N . LEU A 1 131 ? 40.370 77.080 29.449 1.00 12.05 148 LEU A N 1
ATOM 925 C CA . LEU A 1 131 ? 39.267 76.945 30.400 1.00 11.73 148 LEU A CA 1
ATOM 926 C C . LEU A 1 131 ? 37.973 77.573 29.871 1.00 11.77 148 LEU A C 1
ATOM 927 O O . LEU A 1 131 ? 36.900 76.982 30.004 1.00 11.43 148 LEU A O 1
ATOM 932 N N . VAL A 1 132 ? 38.074 78.757 29.264 1.00 12.05 149 VAL A N 1
ATOM 933 C CA . VAL A 1 132 ? 36.918 79.375 28.596 1.00 12.18 149 VAL A CA 1
ATOM 934 C C . VAL A 1 132 ? 36.363 78.418 27.538 1.00 11.96 149 VAL A C 1
ATOM 935 O O . VAL A 1 132 ? 35.157 78.184 27.469 1.00 11.70 149 VAL A O 1
ATOM 939 N N . ASN A 1 133 ? 37.253 77.865 26.721 1.00 11.92 150 ASN A N 1
ATOM 940 C CA . ASN A 1 133 ? 36.837 76.995 25.628 1.00 12.27 150 ASN A CA 1
ATOM 941 C C . ASN A 1 133 ? 36.166 75.713 26.103 1.00 11.40 150 ASN A C 1
ATOM 942 O O . ASN A 1 133 ? 35.132 75.327 25.560 1.00 11.38 150 ASN A O 1
ATOM 947 N N . VAL A 1 134 ? 36.725 75.067 27.123 1.00 11.04 151 VAL A N 1
ATOM 948 C CA A VAL A 1 134 ? 36.110 73.834 27.644 0.80 11.07 151 VAL A CA 1
ATOM 949 C CA B VAL A 1 134 ? 36.125 73.847 27.667 0.20 10.46 151 VAL A CA 1
ATOM 950 C C . VAL A 1 134 ? 34.766 74.133 28.321 1.00 10.71 151 VAL A C 1
ATOM 951 O O . VAL A 1 134 ? 33.813 73.377 28.160 1.00 10.58 151 VAL A O 1
ATOM 958 N N . ARG A 1 135 ? 34.685 75.237 29.061 1.00 10.42 152 ARG A N 1
ATOM 959 C CA . ARG A 1 135 ? 33.417 75.622 29.682 1.00 10.55 152 ARG A CA 1
ATOM 960 C C . ARG A 1 135 ? 32.326 75.859 28.640 1.00 10.31 152 ARG A C 1
ATOM 961 O O . ARG A 1 135 ? 31.200 75.377 28.803 1.00 10.79 152 ARG A O 1
ATOM 969 N N . LYS A 1 136 ? 32.668 76.554 27.557 1.00 10.89 153 LYS A N 1
ATOM 970 C CA . LYS A 1 136 ? 31.711 76.766 26.470 1.00 11.44 153 LYS A CA 1
ATOM 971 C C . LYS A 1 136 ? 31.284 75.435 25.847 1.00 10.56 153 LYS A C 1
ATOM 972 O O . LYS A 1 136 ? 30.106 75.229 25.564 1.00 10.60 153 LYS A O 1
ATOM 978 N N . TRP A 1 137 ? 32.252 74.550 25.623 1.00 10.29 154 TRP A N 1
ATOM 979 C CA . TRP A 1 137 ? 31.985 73.235 25.047 1.00 10.19 154 TRP A CA 1
ATOM 980 C C . TRP A 1 137 ? 30.985 72.442 25.903 1.00 9.60 154 TRP A C 1
ATOM 981 O O . TRP A 1 137 ? 30.018 71.887 25.379 1.00 9.61 154 TRP A O 1
ATOM 992 N N . ILE A 1 138 ? 31.198 72.426 27.216 1.00 9.56 155 ILE A N 1
ATOM 993 C CA . ILE A 1 138 ? 30.291 71.713 28.125 1.00 9.32 155 ILE A CA 1
ATOM 994 C C . ILE A 1 138 ? 28.906 72.374 28.155 1.00 9.60 155 ILE A C 1
ATOM 995 O O . ILE A 1 138 ? 27.887 71.689 28.071 1.00 9.60 155 ILE A O 1
ATOM 1000 N N . ASP A 1 139 ? 28.881 73.699 28.288 1.00 10.00 156 ASP A N 1
ATOM 1001 C CA A ASP A 1 139 ? 27.620 74.449 28.302 0.50 10.47 156 ASP A CA 1
ATOM 1002 C CA B ASP A 1 139 ? 27.641 74.470 28.292 0.50 10.62 156 ASP A CA 1
ATOM 1003 C C . ASP A 1 139 ? 26.812 74.150 27.042 1.00 10.27 156 ASP A C 1
ATOM 1004 O O . ASP A 1 139 ? 25.648 73.741 27.126 1.00 9.90 156 ASP A O 1
ATOM 1013 N N . GLU A 1 140 ? 27.430 74.333 25.881 1.00 10.16 157 GLU A N 1
ATOM 1014 C CA . GLU A 1 140 ? 26.730 74.100 24.618 1.00 10.60 157 GLU A CA 1
ATOM 1015 C C . GLU A 1 140 ? 26.187 72.677 24.503 1.00 10.11 157 GLU A C 1
ATOM 1016 O O . GLU A 1 140 ? 25.046 72.480 24.085 1.00 10.71 157 GLU A O 1
ATOM 1022 N N . ARG A 1 141 ? 26.979 71.683 24.894 1.00 9.52 158 ARG A N 1
ATOM 1023 C CA . ARG A 1 141 ? 26.500 70.303 24.827 1.00 9.79 158 ARG A CA 1
ATOM 1024 C C . ARG A 1 141 ? 25.351 70.050 25.816 1.00 9.69 158 ARG A C 1
ATOM 1025 O O . ARG A 1 141 ? 24.363 69.407 25.464 1.00 10.22 158 ARG A O 1
ATOM 1033 N N . SER A 1 142 ? 25.453 70.603 27.024 1.00 9.42 159 SER A N 1
ATOM 1034 C CA . SER A 1 142 ? 24.391 70.452 28.027 1.00 9.74 159 SER A CA 1
ATOM 1035 C C . SER A 1 142 ? 23.045 71.017 27.562 1.00 9.94 159 SER A C 1
ATOM 1036 O O . SER A 1 142 ? 21.998 70.494 27.921 1.00 10.62 159 SER A O 1
ATOM 1039 N N . LYS A 1 143 ? 23.074 72.079 26.761 1.00 10.41 160 LYS A N 1
ATOM 1040 C CA . LYS A 1 143 ? 21.833 72.690 26.270 1.00 10.93 160 LYS A CA 1
ATOM 1041 C C . LYS A 1 143 ? 21.136 71.849 25.199 1.00 11.66 160 LYS A C 1
ATOM 1042 O O . LYS A 1 143 ? 19.939 72.003 24.979 1.00 12.91 160 LYS A O 1
ATOM 1048 N N . ASN A 1 144 ? 21.882 70.967 24.537 1.00 11.91 161 ASN A N 1
ATOM 1049 C CA . ASN A 1 144 ? 21.328 70.095 23.507 1.00 12.93 161 ASN A CA 1
ATOM 1050 C C . ASN A 1 144 ? 22.199 68.849 23.376 1.00 11.95 161 ASN A C 1
ATOM 1051 O O . ASN A 1 144 ? 23.058 68.763 22.501 1.00 12.26 161 ASN A O 1
ATOM 1056 N N . VAL A 1 145 ? 21.984 67.880 24.260 1.00 11.44 162 VAL A N 1
ATOM 1057 C CA . VAL A 1 145 ? 22.853 66.696 24.301 1.00 11.66 162 VAL A CA 1
ATOM 1058 C C . VAL A 1 145 ? 22.723 65.888 23.006 1.00 11.32 162 VAL A C 1
ATOM 1059 O O . VAL A 1 145 ? 23.726 65.417 22.461 1.00 11.88 162 VAL A O 1
ATOM 1063 N N . GLY A 1 146 ? 21.492 65.757 22.513 1.00 11.68 163 GLY A N 1
ATOM 1064 C CA . GLY A 1 146 ? 21.212 65.012 21.283 1.00 11.73 163 GLY A CA 1
ATOM 1065 C C . GLY A 1 146 ? 20.984 63.527 21.509 1.00 12.12 163 GLY A C 1
ATOM 1066 O O . GLY A 1 146 ? 20.921 62.753 20.556 1.00 13.29 163 GLY A O 1
ATOM 1067 N N . SER A 1 147 ? 20.840 63.143 22.773 1.00 11.74 164 SER A N 1
ATOM 1068 C CA . SER A 1 147 ? 20.676 61.754 23.175 1.00 12.02 164 SER A CA 1
ATOM 1069 C C . SER A 1 147 ? 20.035 61.731 24.550 1.00 12.57 164 SER A C 1
ATOM 1070 O O . SER A 1 147 ? 20.247 62.652 25.344 1.00 13.41 164 SER A O 1
ATOM 1073 N N . ASP A 1 148 ? 19.272 60.672 24.822 1.00 13.27 165 ASP A N 1
ATOM 1074 C CA A ASP A 1 148 ? 18.722 60.436 26.162 0.60 14.20 165 ASP A CA 1
ATOM 1075 C CA B ASP A 1 148 ? 18.725 60.434 26.160 0.40 13.86 165 ASP A CA 1
ATOM 1076 C C . ASP A 1 148 ? 19.741 59.795 27.113 1.00 13.44 165 ASP A C 1
ATOM 1077 O O . ASP A 1 148 ? 19.480 59.680 28.307 1.00 14.77 165 ASP A O 1
ATOM 1086 N N . ILE A 1 149 ? 20.897 59.379 26.585 1.00 11.51 166 ILE A N 1
ATOM 1087 C CA . ILE A 1 149 ? 21.999 58.889 27.419 1.00 10.64 166 ILE A CA 1
ATOM 1088 C C . ILE A 1 149 ? 22.532 60.103 28.199 1.00 10.23 166 ILE A C 1
ATOM 1089 O O . ILE A 1 149 ? 22.945 61.083 27.572 1.00 9.68 166 ILE A O 1
ATOM 1094 N N . PRO A 1 150 ? 22.514 60.064 29.550 1.00 10.80 167 PRO A N 1
ATOM 1095 C CA A PRO A 1 150 ? 22.940 61.247 30.301 0.70 10.76 167 PRO A CA 1
ATOM 1096 C CA B PRO A 1 150 ? 22.924 61.271 30.275 0.30 10.74 167 PRO A CA 1
ATOM 1097 C C . PRO A 1 150 ? 24.390 61.665 30.052 1.00 10.18 167 PRO A C 1
ATOM 1098 O O . PRO A 1 150 ? 25.269 60.811 29.951 1.00 10.74 167 PRO A O 1
ATOM 1105 N N . PHE A 1 151 ? 24.610 62.970 29.959 1.00 9.64 168 PHE A N 1
ATOM 1106 C CA . PHE A 1 151 ? 25.925 63.578 29.797 1.00 9.32 168 PHE A CA 1
ATOM 1107 C C . PHE A 1 151 ? 26.507 63.768 31.190 1.00 9.91 168 PHE A C 1
ATOM 1108 O O . PHE A 1 151 ? 25.808 64.237 32.090 1.00 11.76 168 PHE A O 1
ATOM 1116 N N . LYS A 1 152 ? 27.776 63.394 31.374 1.00 9.03 169 LYS A N 1
ATOM 1117 C CA . LYS A 1 152 ? 28.395 63.355 32.712 1.00 9.25 169 LYS A CA 1
ATOM 1118 C C . LYS A 1 152 ? 29.733 64.089 32.809 1.00 9.08 169 LYS A C 1
ATOM 1119 O O . LYS A 1 152 ? 30.563 63.775 33.661 1.00 11.46 169 LYS A O 1
ATOM 1125 N N . THR A 1 153 ? 29.902 65.115 31.984 1.00 8.19 170 THR A N 1
ATOM 1126 C CA . THR A 1 153 ? 31.123 65.912 31.962 1.00 8.14 170 THR A CA 1
ATOM 1127 C C . THR A 1 153 ? 30.858 67.271 32.589 1.00 8.07 170 THR A C 1
ATOM 1128 O O . THR A 1 153 ? 29.871 67.932 32.260 1.00 8.66 170 THR A O 1
ATOM 1132 N N . ARG A 1 154 ? 31.750 67.690 33.481 1.00 7.98 171 ARG A N 1
ATOM 1133 C CA . ARG A 1 154 ? 31.547 68.913 34.245 1.00 8.35 171 ARG A CA 1
ATOM 1134 C C . ARG A 1 154 ? 32.857 69.402 34.837 1.00 8.24 171 ARG A C 1
ATOM 1135 O O . ARG A 1 154 ? 33.814 68.634 34.992 1.00 8.71 171 ARG A O 1
ATOM 1143 N N . ILE A 1 155 ? 32.887 70.687 35.171 1.00 8.20 172 ILE A N 1
ATOM 1144 C CA . ILE A 1 155 ? 34.066 71.318 35.757 1.00 8.40 172 ILE A CA 1
ATOM 1145 C C . ILE A 1 155 ? 34.080 71.066 37.265 1.00 8.60 172 ILE A C 1
ATOM 1146 O O . ILE A 1 155 ? 33.063 71.267 37.937 1.00 8.74 172 ILE A O 1
ATOM 1151 N N . ILE A 1 156 ? 35.234 70.650 37.786 1.00 8.76 173 ILE A N 1
ATOM 1152 C CA . ILE A 1 156 ? 35.393 70.397 39.217 1.00 9.19 173 ILE A CA 1
ATOM 1153 C C . ILE A 1 156 ? 36.541 71.184 39.839 1.00 9.61 173 ILE A C 1
ATOM 1154 O O . ILE A 1 156 ? 37.517 71.544 39.177 1.00 9.55 173 ILE A O 1
ATOM 1159 N N . GLU A 1 157 ? 36.366 71.438 41.133 1.00 10.42 174 GLU A N 1
ATOM 1160 C CA A GLU A 1 157 ? 37.323 72.153 41.981 0.70 10.86 174 GLU A CA 1
ATOM 1161 C CA B GLU A 1 157 ? 37.361 72.108 41.964 0.30 10.96 174 GLU A CA 1
ATOM 1162 C C . GLU A 1 157 ? 37.246 71.549 43.376 1.00 11.11 174 GLU A C 1
ATOM 1163 O O . GLU A 1 157 ? 36.347 70.764 43.667 1.00 12.43 174 GLU A O 1
ATOM 1174 N N . GLY A 1 158 ? 38.159 71.957 44.248 1.00 10.85 175 GLY A N 1
ATOM 1175 C CA . GLY A 1 158 ? 38.077 71.593 45.662 1.00 10.96 175 GLY A CA 1
ATOM 1176 C C . GLY A 1 158 ? 38.199 70.106 45.941 1.00 10.96 175 GLY A C 1
ATOM 1177 O O . GLY A 1 158 ? 38.938 69.399 45.254 1.00 11.68 175 GLY A O 1
ATOM 1178 N N . ALA A 1 159 ? 37.457 69.637 46.942 1.00 11.16 176 ALA A N 1
ATOM 1179 C CA . ALA A 1 159 ? 37.604 68.276 47.468 1.00 11.72 176 ALA A CA 1
ATOM 118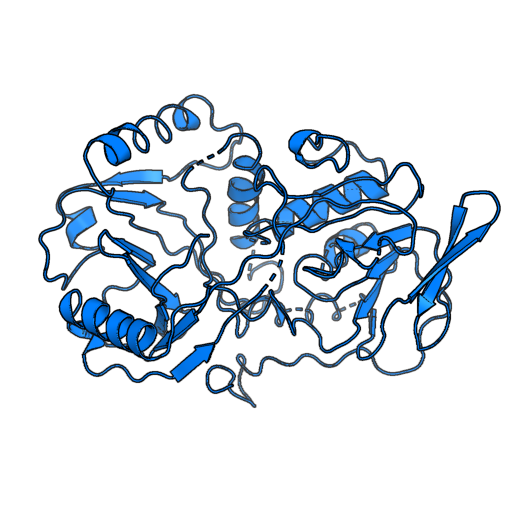0 C C . ALA A 1 159 ? 37.518 67.188 46.401 1.00 11.45 176 ALA A C 1
ATOM 1181 O O . ALA A 1 159 ? 38.338 66.270 46.386 1.00 11.61 176 ALA A O 1
ATOM 1183 N N . GLU A 1 160 ? 36.541 67.291 45.504 1.00 11.12 177 GLU A N 1
ATOM 1184 C CA . GLU A 1 16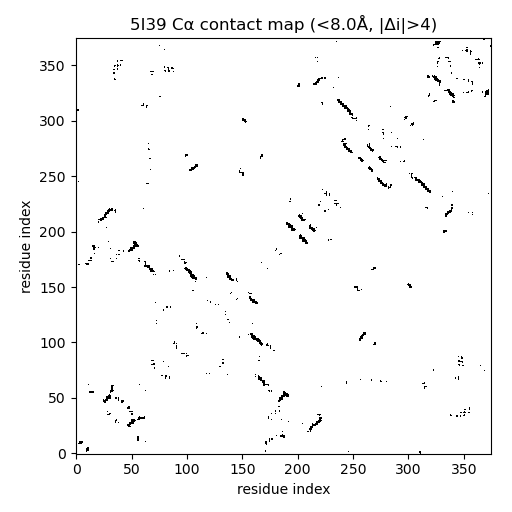0 ? 36.372 66.272 44.467 1.00 11.14 177 GLU A CA 1
ATOM 1185 C C . GLU A 1 160 ? 37.597 66.195 43.552 1.00 10.76 177 GLU A C 1
ATOM 1186 O O . GLU A 1 160 ? 38.061 65.106 43.218 1.00 11.61 177 GLU A O 1
ATOM 1192 N N . LEU A 1 161 ? 38.122 67.351 43.161 1.00 10.20 178 LEU A N 1
ATOM 1193 C CA . LEU A 1 161 ? 39.339 67.399 42.357 1.00 10.24 178 LEU A CA 1
ATOM 1194 C C . LEU A 1 161 ? 40.547 66.861 43.122 1.00 10.44 178 LEU A C 1
ATOM 1195 O O . LEU A 1 161 ? 41.337 66.076 42.588 1.00 11.05 178 LEU A O 1
ATOM 1200 N N . ASN A 1 162 ? 40.688 67.294 44.370 1.00 10.56 179 ASN A N 1
ATOM 1201 C CA . ASN A 1 162 ? 41.811 66.867 45.203 1.00 11.83 179 ASN A CA 1
ATOM 1202 C C . ASN A 1 162 ? 41.869 65.353 45.374 1.00 12.05 179 ASN A C 1
ATOM 1203 O O . ASN A 1 162 ? 42.955 64.769 45.392 1.00 13.50 179 ASN A O 1
ATOM 1208 N N . GLN A 1 163 ? 40.703 64.720 45.486 1.00 12.19 180 GLN A N 1
ATOM 1209 C CA . GLN A 1 163 ? 40.629 63.264 45.609 1.00 13.85 180 GLN A CA 1
ATOM 1210 C C . GLN A 1 163 ? 41.116 62.574 44.327 1.00 13.49 180 GLN A C 1
ATOM 1211 O O . GLN A 1 163 ? 41.852 61.588 44.402 1.00 15.93 180 GLN A O 1
ATOM 1217 N N . ARG A 1 164 ? 40.727 63.106 43.166 1.00 11.73 181 ARG A N 1
ATOM 1218 C CA A ARG A 1 164 ? 41.166 62.548 41.877 0.70 12.13 181 ARG A CA 1
ATOM 1219 C CA B ARG A 1 164 ? 41.161 62.571 41.870 0.30 12.24 181 ARG A CA 1
ATOM 1220 C C . ARG A 1 164 ? 42.661 62.744 41.624 1.00 12.08 181 ARG A C 1
ATOM 1221 O O . ARG A 1 164 ? 43.271 61.958 40.907 1.00 12.58 181 ARG A O 1
ATOM 1236 N N . LEU A 1 165 ? 43.243 63.792 42.201 1.00 12.38 182 LEU A N 1
ATOM 1237 C CA . LEU A 1 165 ? 44.665 64.100 42.023 1.00 12.38 182 LEU A CA 1
ATOM 1238 C C . LEU A 1 165 ? 45.463 63.929 43.312 1.00 13.07 182 LEU A C 1
ATOM 1239 O O . LEU A 1 165 ? 46.450 64.633 43.542 1.00 14.09 182 LEU A O 1
ATOM 1244 N N . ARG A 1 166 ? 45.064 62.965 44.136 1.00 13.91 183 ARG A N 1
ATOM 1245 C CA . ARG A 1 166 ? 45.719 62.770 45.426 1.00 15.09 183 ARG A CA 1
ATOM 1246 C C . ARG A 1 166 ? 47.178 62.347 45.234 1.00 15.03 183 ARG A C 1
ATOM 1247 O O . ARG A 1 166 ? 47.493 61.516 44.380 1.00 15.40 183 ARG A O 1
ATOM 1255 N N . GLY A 1 167 ? 48.061 62.977 46.004 1.00 15.28 184 GLY A N 1
ATOM 1256 C CA . GLY A 1 167 ? 49.502 62.775 45.882 1.00 15.09 184 GLY A CA 1
ATOM 1257 C C . GLY A 1 167 ? 50.203 63.625 44.834 1.00 14.81 184 GLY A C 1
ATOM 1258 O O . GLY A 1 167 ? 51.405 63.466 44.630 1.00 16.06 184 GLY A O 1
ATOM 1259 N N . ALA A 1 168 ? 49.476 64.526 44.170 1.00 14.08 185 ALA A N 1
ATOM 1260 C CA . ALA A 1 168 ? 50.074 65.436 43.195 1.00 14.36 185 ALA A CA 1
ATOM 1261 C C . ALA A 1 168 ? 50.958 66.464 43.892 1.00 14.94 185 ALA A C 1
ATOM 1262 O O . ALA A 1 168 ? 50.601 66.972 44.956 1.00 16.65 185 ALA A O 1
ATOM 1264 N N . THR A 1 169 ? 52.108 66.759 43.292 1.00 14.66 186 THR A N 1
ATOM 1265 C CA A THR A 1 169 ? 53.039 67.767 43.789 0.65 15.58 186 THR A CA 1
ATOM 1266 C CA B THR A 1 169 ? 53.000 67.773 43.864 0.35 15.76 186 THR A CA 1
ATOM 1267 C C . THR A 1 169 ? 52.492 69.181 43.589 1.00 16.06 186 THR A C 1
ATOM 1268 O O . THR A 1 169 ? 52.644 70.052 44.441 1.00 17.84 186 THR A O 1
ATOM 1275 N N . THR A 1 170 ? 51.868 69.397 42.433 1.00 15.93 187 THR A N 1
ATOM 1276 C CA . THR A 1 170 ? 51.348 70.709 42.055 1.00 17.04 187 THR A CA 1
ATOM 1277 C C . THR A 1 170 ? 49.934 70.878 42.602 1.00 17.43 187 THR A C 1
ATOM 1278 O O . THR A 1 170 ? 49.126 69.946 42.565 1.00 17.77 187 THR A O 1
ATOM 1282 N N . ASP A 1 171 ? 49.645 72.080 43.096 1.00 18.11 188 ASP A N 1
ATOM 1283 C CA . ASP A 1 171 ? 48.334 72.410 43.644 1.00 19.76 188 ASP A CA 1
ATOM 1284 C C . ASP A 1 171 ? 47.380 72.781 42.505 1.00 18.93 188 ASP A C 1
ATOM 1285 O O . ASP A 1 171 ? 47.096 73.956 42.258 1.00 21.28 188 ASP A O 1
ATOM 1290 N N . TRP A 1 172 ? 46.896 71.757 41.805 1.00 17.35 189 TRP A N 1
ATOM 1291 C CA . TRP A 1 172 ? 45.971 71.947 40.687 1.00 16.24 189 TRP A CA 1
ATOM 1292 C C . TRP A 1 172 ? 44.635 72.427 41.249 1.00 15.99 189 TRP A C 1
ATOM 1293 O O . TRP A 1 172 ? 44.160 71.901 42.254 1.00 18.04 189 TRP A O 1
ATOM 1304 N N . LYS A 1 173 ? 44.053 73.433 40.606 1.00 14.48 190 LYS A N 1
ATOM 1305 C CA . LYS A 1 173 ? 42.879 74.144 41.134 1.00 14.39 190 LYS A CA 1
ATOM 1306 C C . LYS A 1 173 ? 41.557 73.852 40.430 1.00 12.56 190 LYS A C 1
ATOM 1307 O O . LYS A 1 173 ? 40.500 74.009 41.036 1.00 12.81 190 LYS A O 1
ATOM 1313 N N . ILE A 1 174 ? 41.601 73.447 39.165 1.00 11.37 191 ILE A N 1
ATOM 1314 C CA . ILE A 1 174 ? 40.381 73.307 38.377 1.00 11.22 191 ILE A CA 1
ATOM 1315 C C . ILE A 1 174 ? 40.611 72.305 37.256 1.00 10.60 191 ILE A C 1
ATOM 1316 O O . ILE A 1 174 ? 41.720 72.198 36.737 1.00 11.00 191 ILE A O 1
ATOM 1321 N N . ALA A 1 175 ? 39.568 71.569 36.892 1.00 9.94 192 ALA A N 1
ATOM 1322 C CA . ALA A 1 175 ? 39.676 70.592 35.810 1.00 9.39 192 ALA A CA 1
ATOM 1323 C C . ALA A 1 175 ? 38.329 70.274 35.209 1.00 8.97 192 ALA A C 1
ATOM 1324 O O . ALA A 1 175 ? 37.296 70.414 35.860 1.00 9.56 192 ALA A O 1
ATOM 1326 N N . GLY A 1 176 ? 38.362 69.825 33.961 1.00 8.79 193 GLY A N 1
ATOM 1327 C CA . GLY A 1 176 ? 37.205 69.203 33.336 1.00 8.57 193 GLY A CA 1
ATOM 1328 C C . GLY A 1 176 ? 37.184 67.726 33.670 1.00 8.67 193 GLY A C 1
ATOM 1329 O O . GLY A 1 176 ? 38.164 67.022 33.440 1.00 9.79 193 GLY A O 1
ATOM 1330 N N . PHE A 1 177 ? 36.059 67.265 34.208 1.00 8.08 194 PHE A N 1
ATOM 1331 C CA . PHE A 1 177 ? 35.896 65.891 34.679 1.00 8.04 194 PHE A CA 1
ATOM 1332 C C . PHE A 1 177 ? 34.865 65.181 33.823 1.00 7.89 194 PHE A C 1
ATOM 1333 O O . PHE A 1 177 ? 33.673 65.474 33.913 1.00 8.16 194 PHE A O 1
ATOM 1341 N N . GLU A 1 178 ? 35.324 64.269 32.972 1.00 7.64 195 GLU A N 1
ATOM 1342 C CA . GLU A 1 178 ? 34.422 63.399 32.229 1.00 7.50 195 GLU A CA 1
ATOM 1343 C C . GLU A 1 178 ? 34.230 62.193 33.128 1.00 7.60 195 GLU A C 1
ATOM 1344 O O . GLU A 1 178 ? 35.022 61.243 33.099 1.00 7.75 195 GLU A O 1
ATOM 1350 N N . GLU A 1 179 ? 33.202 62.258 33.971 1.00 7.94 196 GLU A N 1
ATOM 1351 C CA . GLU A 1 179 ? 33.056 61.292 35.062 1.00 8.41 196 GLU A CA 1
ATOM 1352 C C . GLU A 1 179 ? 32.899 59.860 34.563 1.00 8.55 196 GLU A C 1
ATOM 1353 O O . GLU A 1 179 ? 33.341 58.922 35.218 1.00 8.88 196 GLU A O 1
ATOM 1359 N N . ASP A 1 180 ? 32.266 59.707 33.407 1.00 8.22 197 ASP A N 1
ATOM 1360 C CA . ASP A 1 180 ? 32.019 58.387 32.834 1.00 8.34 197 ASP A CA 1
ATOM 1361 C C . ASP A 1 180 ? 32.984 58.017 31.709 1.00 7.96 197 ASP A C 1
ATOM 1362 O O . ASP A 1 180 ? 32.667 57.162 30.887 1.00 8.18 197 ASP A O 1
ATOM 1367 N N . SER A 1 181 ? 34.165 58.633 31.661 1.00 7.62 198 SER A N 1
ATOM 1368 C CA . SER A 1 181 ? 35.148 58.236 30.656 1.00 7.48 198 SER A CA 1
ATOM 1369 C C . SER A 1 181 ? 35.448 56.750 30.802 1.00 7.46 198 SER A C 1
ATOM 1370 O O . SER A 1 181 ? 35.459 56.210 31.915 1.00 8.09 198 SER A O 1
ATOM 1373 N N . GLY A 1 182 ? 35.677 56.102 29.668 1.00 7.36 199 GLY A N 1
ATOM 1374 C CA . GLY A 1 182 ? 36.009 54.694 29.640 1.00 7.38 199 GLY A CA 1
ATOM 1375 C C . GLY A 1 182 ? 37.494 54.432 29.603 1.00 7.35 199 GLY A C 1
ATOM 1376 O O . GLY A 1 182 ? 38.285 55.277 29.179 1.00 7.28 199 GLY A O 1
ATOM 1377 N N . SER A 1 183 ? 37.850 53.228 30.028 1.00 7.50 200 SER A N 1
ATOM 1378 C CA . SER A 1 183 ? 39.202 52.706 29.958 1.00 7.40 200 SER A CA 1
ATOM 1379 C C . SER A 1 183 ? 39.139 51.306 29.374 1.00 7.36 200 SER A C 1
ATOM 1380 O O . SER A 1 183 ? 38.269 50.529 29.748 1.00 7.63 200 SER A O 1
ATOM 1383 N N . PHE A 1 184 ? 40.056 50.991 28.467 1.00 7.34 201 PHE A N 1
ATOM 1384 C CA . PHE A 1 184 ? 40.222 49.623 27.953 1.00 7.55 201 PHE A CA 1
ATOM 1385 C C . PHE A 1 184 ? 41.701 49.398 27.689 1.00 7.63 201 PHE A C 1
ATOM 1386 O O . PHE A 1 184 ? 42.428 50.332 27.357 1.00 8.03 201 PHE A O 1
ATOM 1394 N N . ASP A 1 185 ? 42.137 48.153 27.849 1.00 7.70 202 ASP A N 1
ATOM 1395 C CA . ASP A 1 185 ? 43.566 47.838 27.832 1.00 7.85 202 ASP A CA 1
ATOM 1396 C C . ASP A 1 185 ? 43.919 47.139 26.519 1.00 8.09 202 ASP A C 1
ATOM 1397 O O . ASP A 1 185 ? 43.284 46.143 26.160 1.00 8.44 202 ASP A O 1
ATOM 1402 N N . PRO A 1 186 ? 44.956 47.625 25.810 1.00 8.17 203 PRO A N 1
ATOM 1403 C CA . PRO A 1 186 ? 45.250 47.081 24.481 1.00 8.50 203 PRO A CA 1
ATOM 1404 C C . PRO A 1 186 ? 45.803 45.656 24.451 1.00 8.69 203 PRO A C 1
ATOM 1405 O O . PRO A 1 186 ? 45.799 45.030 23.398 1.00 9.33 203 PRO A O 1
ATOM 1409 N N . GLU A 1 187 ? 46.227 45.134 25.597 1.00 9.05 204 GLU A N 1
ATOM 1410 C CA . GLU A 1 187 ? 46.662 43.747 25.677 1.00 9.69 204 GLU A CA 1
ATOM 1411 C C . GLU A 1 187 ? 45.487 42.767 25.681 1.00 9.54 204 GLU A C 1
ATOM 1412 O O . GLU A 1 187 ? 45.707 41.564 25.538 1.00 10.58 204 GLU A O 1
ATOM 1418 N N . VAL A 1 188 ? 44.261 43.272 25.855 1.00 9.08 205 VAL A N 1
ATOM 1419 C CA . VAL A 1 188 ? 43.081 42.421 26.036 1.00 9.05 205 VAL A CA 1
ATOM 1420 C C . VAL A 1 188 ? 41.890 42.746 25.128 1.00 8.56 205 VAL A C 1
ATOM 1421 O O . VAL A 1 188 ? 41.335 41.836 24.520 1.00 8.89 205 VAL A O 1
ATOM 1425 N N . ALA A 1 189 ? 41.474 44.010 25.062 1.00 8.34 206 ALA A N 1
ATOM 1426 C CA . ALA A 1 189 ? 40.126 44.346 24.576 1.00 8.17 206 ALA A CA 1
ATOM 1427 C C . ALA A 1 189 ? 39.779 43.773 23.201 1.00 7.96 206 ALA A C 1
ATOM 1428 O O . ALA A 1 189 ? 38.766 43.095 23.050 1.00 7.97 206 ALA A O 1
ATOM 1430 N N . THR A 1 190 ? 40.608 44.043 22.202 1.00 7.80 207 THR A N 1
ATOM 1431 C CA . THR A 1 190 ? 40.278 43.608 20.842 1.00 7.99 207 THR A CA 1
ATOM 1432 C C . THR A 1 190 ? 40.385 42.090 20.706 1.00 8.07 207 THR A C 1
ATOM 1433 O O . THR A 1 190 ? 39.664 41.485 19.916 1.00 8.32 207 THR A O 1
ATOM 1437 N N . PHE A 1 191 ? 41.262 41.480 21.495 1.00 8.27 208 PHE A N 1
ATOM 1438 C CA . PHE A 1 191 ? 41.420 40.023 21.486 1.00 8.56 208 PHE A CA 1
ATOM 1439 C C . PHE A 1 191 ? 40.167 39.338 22.021 1.00 8.42 208 PHE A C 1
ATOM 1440 O O . PHE A 1 191 ? 39.705 38.354 21.445 1.00 8.76 208 PHE A O 1
ATOM 1448 N N . VAL A 1 192 ? 39.600 39.871 23.098 1.00 8.46 209 VAL A N 1
ATOM 1449 C CA . VAL A 1 192 ? 38.321 39.369 23.602 1.00 8.32 209 VAL A CA 1
ATOM 1450 C C . VAL A 1 192 ? 37.228 39.525 22.534 1.00 8.17 209 VAL A C 1
ATOM 1451 O O . VAL A 1 192 ? 36.437 38.610 22.314 1.00 8.36 209 VAL A O 1
ATOM 1463 N N . ALA A 1 194 ? 37.609 39.642 19.272 1.00 7.98 211 ALA A N 1
ATOM 1464 C CA . ALA A 1 194 ? 37.871 38.685 18.188 1.00 8.39 211 ALA A CA 1
ATOM 1465 C C . ALA A 1 194 ? 37.417 37.266 18.530 1.00 8.59 211 ALA A C 1
ATOM 1466 O O . ALA A 1 194 ? 36.823 36.587 17.689 1.00 8.76 211 ALA A O 1
ATOM 1468 N N . GLU A 1 195 ? 37.704 36.812 19.746 1.00 8.87 212 GLU A N 1
ATOM 1469 C CA A GLU A 1 195 ? 37.265 35.481 20.179 0.50 9.47 212 GLU A CA 1
ATOM 1470 C CA B GLU A 1 195 ? 37.270 35.486 20.181 0.50 9.37 212 GLU A CA 1
ATOM 1471 C C . GLU A 1 195 ? 35.741 35.404 20.199 1.00 9.11 212 GLU A C 1
ATOM 1472 O O . GLU A 1 195 ? 35.158 34.394 19.806 1.00 9.59 212 GLU A O 1
ATOM 1483 N N . TYR A 1 196 ? 35.104 36.479 20.651 1.00 8.59 213 TYR A N 1
ATOM 1484 C CA . TYR A 1 196 ? 33.650 36.561 20.644 1.00 8.55 213 TYR A CA 1
ATOM 1485 C C . TYR A 1 196 ? 33.100 36.497 19.216 1.00 8.37 213 TYR A C 1
ATOM 1486 O O . TYR A 1 196 ? 32.157 35.756 18.949 1.00 8.59 213 TYR A O 1
ATOM 1495 N N . ALA A 1 197 ? 33.714 37.240 18.298 1.00 8.18 214 ALA A N 1
ATOM 1496 C CA . ALA A 1 197 ? 33.307 37.192 16.894 1.00 8.35 214 ALA A CA 1
ATOM 1497 C C . ALA A 1 197 ? 33.389 35.766 16.344 1.00 8.51 214 ALA A C 1
ATOM 1498 O O . ALA A 1 197 ? 32.459 35.300 15.680 1.00 8.99 214 ALA A O 1
ATOM 1500 N N . LYS A 1 198 ? 34.490 35.073 16.632 1.00 8.71 215 LYS A N 1
ATOM 1501 C CA . LYS A 1 198 ? 34.634 33.671 16.225 1.00 9.21 215 LYS A CA 1
ATOM 1502 C C . LYS A 1 198 ? 33.542 32.791 16.832 1.00 9.22 215 LYS A C 1
ATOM 1503 O O . LYS A 1 198 ? 32.955 31.954 16.140 1.00 9.87 215 LYS A O 1
ATOM 1509 N N . LYS A 1 199 ? 33.254 32.990 18.113 1.00 9.41 216 LYS A N 1
ATOM 1510 C CA . LYS A 1 199 ? 32.187 32.252 18.778 1.00 9.63 216 LYS A CA 1
ATOM 1511 C C . LYS A 1 199 ? 30.820 32.491 18.122 1.00 9.85 216 LYS A C 1
ATOM 1512 O O . LYS A 1 199 ? 30.004 31.573 18.024 1.00 10.50 216 LYS A O 1
ATOM 1526 N N . GLY A 1 201 ? 30.384 32.959 15.042 1.00 10.09 218 GLY A N 1
ATOM 1527 C CA . GLY A 1 201 ? 30.415 32.330 13.721 1.00 10.70 218 GLY A CA 1
ATOM 1528 C C . GLY A 1 201 ? 31.125 33.138 12.651 1.00 10.60 218 GLY A C 1
ATOM 1529 O O . GLY A 1 201 ? 31.158 32.720 11.496 1.00 11.06 218 GLY A O 1
ATOM 1530 N N . VAL A 1 202 ? 31.705 34.282 13.013 1.00 10.10 219 VAL A N 1
ATOM 1531 C CA . VAL A 1 202 ? 32.559 35.007 12.075 1.00 9.73 219 VAL A CA 1
ATOM 1532 C C . VAL A 1 202 ? 33.798 34.145 11.850 1.00 10.01 219 VAL A C 1
ATOM 1533 O O . VAL A 1 202 ? 34.415 33.692 12.809 1.00 10.72 219 VAL A O 1
ATOM 1537 N N . ARG A 1 203 ? 34.147 33.895 10.593 1.00 9.83 220 ARG A N 1
ATOM 1538 C CA . ARG A 1 203 ? 35.364 33.150 10.283 1.00 10.22 220 ARG A CA 1
ATOM 1539 C C . ARG A 1 203 ? 36.443 34.140 9.870 1.00 10.00 220 ARG A C 1
ATOM 1540 O O . ARG A 1 203 ? 36.197 35.016 9.043 1.00 10.89 220 ARG A O 1
ATOM 1548 N N . ILE A 1 204 ? 37.612 34.021 10.497 1.00 9.81 221 ILE A N 1
ATOM 1549 C CA . ILE A 1 204 ? 38.683 35.007 10.367 1.00 9.92 221 ILE A CA 1
ATOM 1550 C C . ILE A 1 204 ? 39.942 34.299 9.896 1.00 10.23 221 ILE A C 1
ATOM 1551 O O . ILE A 1 204 ? 40.496 33.465 10.616 1.00 11.23 221 ILE A O 1
ATOM 1556 N N . TYR A 1 205 ? 40.399 34.646 8.697 1.00 10.02 222 TYR A N 1
ATOM 1557 C CA . TYR A 1 205 ? 41.565 34.001 8.092 1.00 10.70 222 TYR A CA 1
ATOM 1558 C C . TYR A 1 205 ? 42.762 34.932 8.146 1.00 10.59 222 TYR A C 1
ATOM 1559 O O . TYR A 1 205 ? 42.754 36.008 7.550 1.00 10.83 222 TYR A O 1
ATOM 1568 N N . THR A 1 206 ? 43.771 34.510 8.904 1.00 10.68 223 THR A N 1
ATOM 1569 C CA . THR A 1 206 ? 44.998 35.270 9.103 1.00 10.97 223 THR A CA 1
ATOM 1570 C C . THR A 1 206 ? 46.042 34.876 8.058 1.00 11.33 223 THR A C 1
ATOM 1571 O O . THR A 1 206 ? 45.889 33.876 7.351 1.00 11.75 223 THR A O 1
ATOM 1575 N N . GLN A 1 207 ? 47.103 35.672 7.957 1.00 11.72 224 GLN A N 1
ATOM 1576 C CA . GLN A 1 207 ? 48.114 35.506 6.900 1.00 12.56 224 GLN A CA 1
ATOM 1577 C C . GLN A 1 207 ? 47.443 35.389 5.523 1.00 12.23 224 GLN A C 1
ATOM 1578 O O . GLN A 1 207 ? 47.812 34.545 4.698 1.00 13.78 224 GLN A O 1
ATOM 1584 N N . CYS A 1 208 ? 46.445 36.242 5.300 1.00 11.64 225 CYS A N 1
ATOM 1585 C CA . CYS A 1 208 ? 45.551 36.147 4.150 1.00 12.04 225 CYS A CA 1
ATOM 1586 C C . CYS A 1 208 ? 45.151 37.549 3.698 1.00 11.76 225 CYS A C 1
ATOM 1587 O O . CYS A 1 208 ? 44.114 38.076 4.097 1.00 12.69 225 CYS A O 1
ATOM 1590 N N . ALA A 1 209 ? 46.000 38.153 2.875 1.00 11.60 226 ALA A N 1
ATOM 1591 C CA . ALA A 1 209 ? 45.787 39.510 2.394 1.00 11.25 226 ALA A CA 1
ATOM 1592 C C . ALA A 1 209 ? 44.771 39.543 1.268 1.00 11.31 226 ALA A C 1
ATOM 1593 O O . ALA A 1 209 ? 44.850 38.745 0.333 1.00 12.09 226 ALA A O 1
ATOM 1595 N N . ALA A 1 210 ? 43.821 40.468 1.359 1.00 10.55 227 ALA A N 1
ATOM 1596 C CA . ALA A 1 210 ? 42.959 40.796 0.235 1.00 10.61 227 ALA A CA 1
ATOM 1597 C C . ALA A 1 210 ? 43.773 41.616 -0.762 1.00 10.82 227 ALA A C 1
ATOM 1598 O O . ALA A 1 210 ? 44.361 42.634 -0.401 1.00 10.98 227 ALA A O 1
ATOM 1600 N N . ARG A 1 211 ? 43.809 41.149 -2.006 1.00 11.20 228 ARG A N 1
ATOM 1601 C CA . ARG A 1 211 ? 44.543 41.811 -3.089 1.00 11.52 228 ARG A CA 1
ATOM 1602 C C . ARG A 1 211 ? 43.661 42.700 -3.956 1.00 11.94 228 ARG A C 1
ATOM 1603 O O . ARG A 1 211 ? 44.130 43.692 -4.498 1.00 13.00 228 ARG A O 1
ATOM 1611 N N . GLY A 1 212 ? 42.392 42.341 -4.112 1.00 11.81 229 GLY A N 1
ATOM 1612 C CA . GLY A 1 212 ? 41.494 43.105 -4.963 1.00 12.05 229 GLY A CA 1
ATOM 1613 C C . GLY A 1 212 ? 40.124 42.475 -5.043 1.00 11.92 229 GLY A C 1
ATOM 1614 O O . GLY A 1 212 ? 39.759 41.645 -4.198 1.00 11.75 229 GLY A O 1
ATOM 1615 N N . LEU A 1 213 ? 39.381 42.874 -6.072 1.00 12.09 230 LEU A N 1
ATOM 1616 C CA . LEU A 1 213 ? 38.021 42.414 -6.310 1.00 12.92 230 LEU A CA 1
ATOM 1617 C C . LEU A 1 213 ? 37.880 41.897 -7.730 1.00 13.49 230 LEU A C 1
ATOM 1618 O O . LEU A 1 213 ? 38.704 42.185 -8.604 1.00 14.14 230 LEU A O 1
ATOM 1623 N N . GLU A 1 214 ? 36.819 41.128 -7.948 1.00 13.69 231 GLU A N 1
ATOM 1624 C CA . GLU A 1 214 ? 36.290 40.902 -9.290 1.00 14.37 231 GLU A CA 1
ATOM 1625 C C . GLU A 1 214 ? 34.832 41.316 -9.271 1.00 14.93 231 GLU A C 1
ATOM 1626 O O . GLU A 1 214 ? 34.182 41.307 -8.216 1.00 14.26 231 GLU A O 1
ATOM 1632 N N . THR A 1 215 ? 34.334 41.707 -10.439 1.00 15.59 232 THR A N 1
ATOM 1633 C CA . THR A 1 215 ? 32.951 42.143 -10.597 1.00 16.57 232 THR A CA 1
ATOM 1634 C C . THR A 1 215 ? 32.302 41.451 -11.795 1.00 17.58 232 THR A C 1
ATOM 1635 O O . THR A 1 215 ? 32.990 40.946 -12.686 1.00 19.08 232 THR A O 1
ATOM 1639 N N . GLN A 1 216 ? 30.972 41.422 -11.784 1.00 17.59 233 GLN A N 1
ATOM 1640 C CA . GLN A 1 216 ? 30.166 40.917 -12.895 1.00 17.97 233 GLN A CA 1
ATOM 1641 C C . GLN A 1 216 ? 28.937 41.810 -13.025 1.00 18.00 233 GLN A C 1
ATOM 1642 O O . GLN A 1 216 ? 28.205 42.002 -12.054 1.00 17.19 233 GLN A O 1
ATOM 1648 N N . ALA A 1 217 ? 28.744 42.396 -14.207 1.00 17.73 234 ALA A N 1
ATOM 1649 C CA . ALA A 1 217 ? 27.597 43.279 -14.483 1.00 17.94 234 ALA A CA 1
ATOM 1650 C C . ALA A 1 217 ? 27.431 44.436 -13.475 1.00 18.96 234 ALA A C 1
ATOM 1651 O O . ALA A 1 217 ? 26.312 44.787 -13.093 1.00 19.42 234 ALA A O 1
ATOM 1653 N N . GLY A 1 218 ? 28.553 45.019 -13.056 1.00 20.33 235 GLY A N 1
ATOM 1654 C CA . GLY A 1 218 ? 28.561 46.115 -12.073 1.00 21.34 235 GLY A CA 1
ATOM 1655 C C . GLY A 1 218 ? 28.319 45.707 -10.622 1.00 20.59 235 GLY A C 1
ATOM 1656 O O . GLY A 1 218 ? 28.111 46.569 -9.761 1.00 22.77 235 GLY A O 1
ATOM 1657 N N . VAL A 1 219 ? 28.367 44.402 -10.356 1.00 17.52 236 VAL A N 1
ATOM 1658 C CA . VAL A 1 219 ? 28.142 43.830 -9.029 1.00 16.00 236 VAL A CA 1
ATOM 1659 C C . VAL A 1 219 ? 29.430 43.136 -8.604 1.00 15.41 236 VAL A C 1
ATOM 1660 O O . VAL A 1 219 ? 30.032 42.414 -9.392 1.00 16.25 236 VAL A O 1
ATOM 1664 N N . ILE A 1 220 ? 29.846 43.333 -7.357 1.00 14.37 237 ILE A N 1
ATOM 1665 C CA . ILE A 1 220 ? 31.017 42.623 -6.842 1.00 13.75 237 ILE A CA 1
ATOM 1666 C C . ILE A 1 220 ? 30.709 41.126 -6.883 1.00 13.47 237 ILE A C 1
ATOM 1667 O O . ILE A 1 220 ? 29.608 40.711 -6.526 1.00 13.56 237 ILE A O 1
ATOM 1672 N N . SER A 1 221 ? 31.670 40.340 -7.358 1.00 13.19 238 SER A N 1
ATOM 1673 C CA . SER A 1 221 ? 31.546 38.880 -7.404 1.00 13.54 238 SER A CA 1
ATOM 1674 C C . SER A 1 221 ? 32.520 38.151 -6.491 1.00 13.34 238 SER A C 1
ATOM 1675 O O . SER A 1 221 ? 32.209 37.063 -6.021 1.00 14.06 238 SER A O 1
ATOM 1678 N N . ASP A 1 222 ? 33.698 38.723 -6.259 1.00 13.57 239 ASP A N 1
ATOM 1679 C CA . ASP A 1 222 ? 34.736 38.065 -5.475 1.00 13.57 239 ASP A CA 1
ATOM 1680 C C . ASP A 1 222 ? 35.596 39.068 -4.750 1.00 12.77 239 ASP A C 1
ATOM 1681 O O . ASP A 1 222 ? 35.799 40.180 -5.230 1.00 12.90 239 ASP A O 1
ATOM 1686 N N . VAL A 1 223 ? 36.109 38.650 -3.599 1.00 12.27 240 VAL A N 1
ATOM 1687 C CA . VAL A 1 223 ? 37.308 39.244 -3.030 1.00 11.95 240 VAL A CA 1
ATOM 1688 C C . VAL A 1 223 ? 38.445 38.283 -3.352 1.00 12.21 240 VAL A C 1
ATOM 1689 O O . VAL A 1 223 ? 38.367 37.090 -3.047 1.00 12.84 240 VAL A O 1
ATOM 1693 N N . VAL A 1 224 ? 39.483 38.812 -3.990 1.00 12.28 241 VAL A N 1
ATOM 1694 C CA . VAL A 1 224 ? 40.641 38.031 -4.397 1.00 12.77 241 VAL A CA 1
ATOM 1695 C C . VAL A 1 224 ? 41.694 38.176 -3.313 1.00 12.86 241 VAL A C 1
ATOM 1696 O O . VAL A 1 224 ? 42.123 39.286 -3.005 1.00 12.91 241 VAL A O 1
ATOM 1700 N N . THR A 1 225 ? 42.095 37.054 -2.728 1.00 13.85 242 THR A N 1
ATOM 1701 C CA . THR A 1 225 ? 43.114 37.055 -1.686 1.00 16.19 242 THR A CA 1
ATOM 1702 C C . THR A 1 225 ? 44.358 36.376 -2.213 1.00 18.48 242 THR A C 1
ATOM 1703 O O . THR A 1 225 ? 44.364 35.835 -3.322 1.00 19.92 242 THR A O 1
ATOM 1707 N N . GLU A 1 226 ? 45.411 36.396 -1.406 1.00 19.52 243 GLU A N 1
ATOM 1708 C CA . GLU A 1 226 ? 46.617 35.632 -1.718 1.00 22.36 243 GLU A CA 1
ATOM 1709 C C . GLU A 1 226 ? 46.377 34.106 -1.649 1.00 24.82 243 GLU A C 1
ATOM 1710 O O . GLU A 1 226 ? 47.132 33.343 -2.252 1.00 28.96 243 GLU A O 1
ATOM 1716 N N . LYS A 1 227 ? 45.341 33.688 -0.911 1.00 25.92 244 LYS A N 1
ATOM 1717 C CA . LYS A 1 227 ? 44.917 32.274 -0.798 1.00 27.08 244 LYS A CA 1
ATOM 1718 C C . LYS A 1 227 ? 43.746 31.862 -1.713 1.00 26.80 244 LYS A C 1
ATOM 1719 O O . LYS A 1 227 ? 43.121 30.821 -1.482 1.00 29.57 244 LYS A O 1
ATOM 1722 N N . GLY A 1 228 ? 43.455 32.656 -2.742 1.00 23.84 245 GLY A N 1
ATOM 1723 C CA . GLY A 1 228 ? 42.327 32.391 -3.641 1.00 21.86 245 GLY A CA 1
ATOM 1724 C C . GLY A 1 228 ? 41.171 33.354 -3.460 1.00 19.52 245 GLY A C 1
ATOM 1725 O O . GLY A 1 228 ? 41.216 34.263 -2.626 1.00 19.20 245 GLY A O 1
ATOM 1726 N N . ALA A 1 229 ? 40.125 33.141 -4.251 1.00 18.52 246 ALA A N 1
ATOM 1727 C CA . ALA A 1 229 ? 38.977 34.040 -4.298 1.00 17.42 246 ALA A CA 1
ATOM 1728 C C . ALA A 1 229 ? 37.817 33.522 -3.451 1.00 16.68 246 ALA A C 1
ATOM 1729 O O . ALA A 1 229 ? 37.559 32.321 -3.425 1.00 18.26 246 ALA A O 1
ATOM 1731 N N . ILE A 1 230 ? 37.144 34.442 -2.758 1.00 14.76 247 ILE A N 1
ATOM 1732 C CA A ILE A 1 230 ? 35.907 34.129 -2.044 0.80 14.87 247 ILE A CA 1
ATOM 1733 C CA B ILE A 1 230 ? 35.891 34.159 -2.027 0.20 14.90 247 ILE A CA 1
ATOM 1734 C C . ILE A 1 230 ? 34.755 34.866 -2.740 1.00 13.87 247 ILE A C 1
ATOM 1735 O O . ILE A 1 230 ? 34.832 36.074 -2.983 1.00 13.63 247 ILE A O 1
ATOM 1744 N N . LYS A 1 231 ? 33.696 34.124 -3.060 1.00 13.43 248 LYS A N 1
ATOM 1745 C CA . LYS A 1 231 ? 32.521 34.704 -3.695 1.00 13.57 248 LYS A CA 1
ATOM 1746 C C . LYS A 1 231 ? 31.721 35.544 -2.704 1.00 12.89 248 LYS A C 1
ATOM 1747 O O . LYS A 1 231 ? 31.404 35.087 -1.610 1.00 13.20 248 LYS A O 1
ATOM 1753 N N . THR A 1 232 ? 31.409 36.771 -3.103 1.00 11.84 249 THR A N 1
ATOM 1754 C CA . THR A 1 232 ? 30.564 37.669 -2.316 1.00 11.65 249 THR A CA 1
ATOM 1755 C C . THR A 1 232 ? 30.179 38.853 -3.183 1.00 11.60 249 THR A C 1
ATOM 1756 O O . THR A 1 232 ? 30.843 39.127 -4.182 1.00 12.46 249 THR A O 1
ATOM 1760 N N . SER A 1 233 ? 29.117 39.551 -2.790 1.00 11.56 250 SER A N 1
ATOM 1761 C CA A SER A 1 233 ? 28.749 40.825 -3.414 0.50 11.90 250 SER A CA 1
ATOM 1762 C CA B SER A 1 233 ? 28.745 40.824 -3.411 0.50 11.97 250 SER A CA 1
ATOM 1763 C C . SER A 1 233 ? 28.776 41.998 -2.433 1.00 11.61 250 SER A C 1
ATOM 1764 O O . SER A 1 233 ? 28.395 43.110 -2.788 1.00 12.58 250 SER A O 1
ATOM 1769 N N . GLN A 1 234 ? 29.250 41.757 -1.207 1.00 11.25 251 GLN A N 1
ATOM 1770 C CA . GLN A 1 234 ? 29.258 42.777 -0.154 1.00 10.62 251 GLN A CA 1
ATOM 1771 C C . GLN A 1 234 ? 30.603 42.778 0.550 1.00 10.21 251 GLN A C 1
ATOM 1772 O O . GLN A 1 234 ? 31.061 41.738 1.017 1.00 10.57 251 GLN A O 1
ATOM 1778 N N . VAL A 1 235 ? 31.229 43.952 0.608 1.00 9.55 252 VAL A N 1
ATOM 1779 C CA . VAL A 1 235 ? 32.594 44.087 1.106 1.00 9.47 252 VAL A CA 1
ATOM 1780 C C . VAL A 1 235 ? 32.695 45.274 2.057 1.00 9.13 252 VAL A C 1
ATOM 1781 O O . VAL A 1 235 ? 32.197 46.360 1.761 1.00 9.52 252 VAL A O 1
ATOM 1785 N N . VAL A 1 236 ? 33.350 45.050 3.197 1.00 8.66 253 VAL A N 1
ATOM 1786 C CA . VAL A 1 236 ? 33.704 46.114 4.130 1.00 8.64 253 VAL A CA 1
ATOM 1787 C C . VAL A 1 236 ? 35.220 46.255 4.121 1.00 8.66 253 VAL A C 1
ATOM 1788 O O . VAL A 1 236 ? 35.935 45.298 4.411 1.00 9.41 253 VAL A O 1
ATOM 1792 N N . VAL A 1 237 ? 35.700 47.451 3.801 1.00 8.63 254 VAL A N 1
ATOM 1793 C CA . VAL A 1 237 ? 37.127 47.748 3.873 1.00 8.78 254 VAL A CA 1
ATOM 1794 C C . VAL A 1 237 ? 37.405 48.393 5.228 1.00 8.37 254 VAL A C 1
ATOM 1795 O O . VAL A 1 237 ? 36.998 49.529 5.481 1.00 8.78 254 VAL A O 1
ATOM 1799 N N . ALA A 1 238 ? 38.102 47.648 6.085 1.00 8.09 255 ALA A N 1
ATOM 1800 C CA . ALA A 1 238 ? 38.477 48.103 7.425 1.00 8.02 255 ALA A CA 1
ATOM 1801 C C . ALA A 1 238 ? 39.965 47.811 7.623 1.00 7.99 255 ALA A C 1
ATOM 1802 O O . ALA A 1 238 ? 40.374 47.175 8.587 1.00 8.11 255 ALA A O 1
ATOM 1804 N N . GLY A 1 239 ? 40.769 48.304 6.688 1.00 8.14 256 GLY A N 1
ATOM 1805 C CA . GLY A 1 239 ? 42.191 47.987 6.625 1.00 8.53 256 GLY A CA 1
ATOM 1806 C C . GLY A 1 239 ? 43.109 48.873 7.439 1.00 8.57 256 GLY A C 1
ATOM 1807 O O . GLY A 1 239 ? 44.320 48.837 7.237 1.00 8.85 256 GLY A O 1
ATOM 1808 N N . GLY A 1 240 ? 42.564 49.668 8.359 1.00 8.49 257 GLY A N 1
ATOM 1809 C CA . GLY A 1 240 ? 43.394 50.574 9.149 1.00 8.87 257 GLY A CA 1
ATOM 1810 C C . GLY A 1 240 ? 44.163 51.516 8.247 1.00 9.11 257 GLY A C 1
ATOM 1811 O O . GLY A 1 240 ? 43.616 52.033 7.268 1.00 9.12 257 GLY A O 1
ATOM 1812 N N . VAL A 1 241 ? 45.451 51.692 8.530 1.00 9.41 258 VAL A N 1
ATOM 1813 C CA . VAL A 1 241 ? 46.251 52.658 7.770 1.00 10.23 258 VAL A CA 1
ATOM 1814 C C . VAL A 1 241 ? 46.394 52.278 6.297 1.00 9.95 258 VAL A C 1
ATOM 1815 O O . VAL A 1 241 ? 46.688 53.139 5.480 1.00 10.78 258 VAL A O 1
ATOM 1819 N N . TRP A 1 242 ? 46.182 50.999 5.979 1.00 9.75 259 TRP A N 1
ATOM 1820 C CA . TRP A 1 242 ? 46.289 50.477 4.615 1.00 10.31 259 TRP A CA 1
ATOM 1821 C C . TRP A 1 242 ? 45.045 50.699 3.760 1.00 9.86 259 TRP A C 1
ATOM 1822 O O . TRP A 1 242 ? 45.055 50.356 2.581 1.00 10.27 259 TRP A O 1
ATOM 1833 N N . SER A 1 243 ? 43.972 51.254 4.325 1.00 9.53 260 SER A N 1
ATOM 1834 C CA . SER A 1 243 ? 42.741 51.425 3.557 1.00 9.36 260 SER A CA 1
ATOM 1835 C C . SER A 1 243 ? 42.934 52.308 2.325 1.00 9.91 260 SER A C 1
ATOM 1836 O O . SER A 1 243 ? 42.405 51.998 1.264 1.00 10.41 260 SER A O 1
ATOM 1839 N N . ARG A 1 244 ? 43.704 53.387 2.461 1.00 10.10 261 ARG A N 1
ATOM 1840 C CA . ARG A 1 244 ? 44.023 54.246 1.317 1.00 10.52 261 ARG A CA 1
ATOM 1841 C C . ARG A 1 244 ? 44.693 53.449 0.190 1.00 11.10 261 ARG A C 1
ATOM 1842 O O . ARG A 1 244 ? 44.264 53.523 -0.962 1.00 11.75 261 ARG A O 1
ATOM 1850 N N . LEU A 1 245 ? 45.715 52.671 0.535 1.00 11.02 262 LEU A N 1
ATOM 1851 C CA . LEU A 1 245 ? 46.446 51.866 -0.446 1.00 11.76 262 LEU A CA 1
ATOM 1852 C C . LEU A 1 245 ? 45.518 50.871 -1.149 1.00 12.21 262 LEU A C 1
ATOM 1853 O O . LEU A 1 245 ? 45.525 50.763 -2.378 1.00 12.93 262 LEU A O 1
ATOM 1858 N N . PHE A 1 246 ? 44.708 50.161 -0.367 1.00 11.69 263 PHE A N 1
ATOM 1859 C CA . PHE A 1 246 ? 43.777 49.181 -0.922 1.00 11.91 263 PHE A CA 1
ATOM 1860 C C . PHE A 1 246 ? 42.811 49.830 -1.918 1.00 11.74 263 PHE A C 1
ATOM 1861 O O . PHE A 1 246 ? 42.604 49.321 -3.025 1.00 12.18 263 PHE A O 1
ATOM 1877 N N . GLN A 1 248 ? 43.227 52.728 -3.494 1.00 12.26 265 GLN A N 1
ATOM 1878 C CA A GLN A 1 248 ? 43.981 53.257 -4.641 0.50 12.78 265 GLN A CA 1
ATOM 1879 C CA B GLN A 1 248 ? 43.949 53.270 -4.650 0.50 12.83 265 GLN A CA 1
ATOM 1880 C C . GLN A 1 248 ? 44.111 52.226 -5.763 1.00 12.81 265 GLN A C 1
ATOM 1881 O O . GLN A 1 248 ? 44.059 52.571 -6.947 1.00 13.49 265 GLN A O 1
ATOM 1892 N N . ASN A 1 249 ? 44.273 50.956 -5.394 1.00 12.36 266 ASN A N 1
ATOM 1893 C CA . ASN A 1 249 ? 44.330 49.876 -6.393 1.00 12.99 266 ASN A CA 1
ATOM 1894 C C . ASN A 1 249 ? 42.997 49.632 -7.112 1.00 13.23 266 ASN A C 1
ATOM 1895 O O . ASN A 1 249 ? 42.972 49.007 -8.165 1.00 14.56 266 ASN A O 1
ATOM 1900 N N . LEU A 1 250 ? 41.904 50.118 -6.523 1.00 13.12 267 LEU A N 1
ATOM 1901 C CA . LEU A 1 250 ? 40.584 50.174 -7.159 1.00 13.02 267 LEU A CA 1
ATOM 1902 C C . LEU A 1 250 ? 40.267 51.550 -7.785 1.00 13.53 267 LEU A C 1
ATOM 1903 O O . LEU A 1 250 ? 39.123 51.815 -8.160 1.00 14.71 267 LEU A O 1
ATOM 1908 N N . ASN A 1 251 ? 41.285 52.400 -7.921 1.00 13.95 268 ASN A N 1
ATOM 1909 C CA . ASN A 1 251 ? 41.164 53.753 -8.490 1.00 15.61 268 ASN A CA 1
ATOM 1910 C C . ASN A 1 251 ? 40.199 54.674 -7.731 1.00 15.31 268 ASN A C 1
ATOM 1911 O O . ASN A 1 251 ? 39.463 55.457 -8.334 1.00 16.40 268 ASN A O 1
ATOM 1916 N N . VAL A 1 252 ? 40.222 54.571 -6.402 1.00 14.52 269 VAL A N 1
ATOM 1917 C CA . VAL A 1 252 ? 39.441 55.440 -5.522 1.00 14.40 269 VAL A CA 1
ATOM 1918 C C . VAL A 1 252 ? 40.393 56.078 -4.519 1.00 14.13 269 VAL A C 1
ATOM 1919 O O . VAL A 1 252 ? 41.126 55.372 -3.822 1.00 14.10 269 VAL A O 1
ATOM 1923 N N . ASP A 1 253 ? 40.357 57.407 -4.439 1.00 14.60 270 ASP A N 1
ATOM 1924 C CA . ASP A 1 253 ? 41.182 58.162 -3.502 1.00 15.70 270 ASP A CA 1
ATOM 1925 C C . ASP A 1 253 ? 40.511 58.243 -2.132 1.00 15.74 270 ASP A C 1
ATOM 1926 O O . ASP A 1 253 ? 39.362 58.667 -2.021 1.00 17.37 270 ASP A O 1
ATOM 1931 N N . VAL A 1 254 ? 41.244 57.839 -1.099 1.00 14.73 271 VAL A N 1
ATOM 1932 C CA . VAL A 1 254 ? 40.806 57.984 0.292 1.00 14.93 271 VAL A CA 1
ATOM 1933 C C . VAL A 1 254 ? 41.811 58.942 0.938 1.00 15.12 271 VAL A C 1
ATOM 1934 O O . VAL A 1 254 ? 42.962 58.545 1.151 1.00 15.37 271 VAL A O 1
ATOM 1938 N N . PRO A 1 255 ? 41.413 60.210 1.212 1.00 15.11 272 PRO A N 1
ATOM 1939 C CA A PRO A 1 255 ? 42.373 61.135 1.805 0.70 15.40 272 PRO A CA 1
ATOM 1940 C CA B PRO A 1 255 ? 42.363 61.143 1.818 0.30 15.36 272 PRO A CA 1
ATOM 1941 C C . PRO A 1 255 ? 42.643 60.823 3.281 1.00 15.03 272 PRO A C 1
ATOM 1942 O O . PRO A 1 255 ? 41.808 61.088 4.154 1.00 16.18 272 PRO A O 1
ATOM 1949 N N . THR A 1 256 ? 43.796 60.219 3.526 1.00 13.27 273 THR A N 1
ATOM 1950 C CA . THR A 1 256 ? 44.327 60.063 4.867 1.00 13.09 273 THR A CA 1
ATOM 1951 C C . THR A 1 256 ? 45.785 60.471 4.824 1.00 13.77 273 THR A C 1
ATOM 1952 O O . THR A 1 256 ? 46.443 60.367 3.779 1.00 14.98 273 THR A O 1
ATOM 1956 N N . LEU A 1 257 ? 46.278 60.966 5.950 1.00 14.74 274 LEU A N 1
ATOM 1957 C CA . LEU A 1 257 ? 47.709 61.175 6.123 1.00 16.15 274 LEU A CA 1
ATOM 1958 C C . LEU A 1 257 ? 48.181 60.494 7.407 1.00 15.34 274 LEU A C 1
ATOM 1959 O O . LEU A 1 257 ? 47.418 60.395 8.380 1.00 14.55 274 LEU A O 1
ATOM 1964 N N . PRO A 1 258 ? 49.429 59.990 7.402 1.00 15.04 275 PRO A N 1
ATOM 1965 C CA . PRO A 1 258 ? 49.942 59.287 8.571 1.00 14.75 275 PRO A CA 1
ATOM 1966 C C . PRO A 1 258 ? 50.123 60.167 9.805 1.00 14.53 275 PRO A C 1
ATOM 1967 O O . PRO A 1 258 ? 50.420 61.359 9.695 1.00 16.01 275 PRO A O 1
ATOM 1971 N N . ALA A 1 259 ? 49.922 59.563 10.969 1.00 13.32 276 ALA A N 1
ATOM 1972 C CA . ALA A 1 259 ? 50.285 60.158 12.246 1.00 14.06 276 ALA A CA 1
ATOM 1973 C C . ALA A 1 259 ? 50.877 59.047 13.093 1.00 13.78 276 ALA A C 1
ATOM 1974 O O . ALA A 1 259 ? 50.544 57.873 12.910 1.00 14.85 276 ALA A O 1
ATOM 1976 N N . TYR A 1 260 ? 51.765 59.419 14.007 1.00 13.74 277 TYR A N 1
ATOM 1977 C CA . TYR A 1 260 ? 52.463 58.456 14.850 1.00 13.68 277 TYR A CA 1
ATOM 1978 C C . TYR A 1 260 ? 52.424 58.914 16.295 1.00 13.92 277 TYR A C 1
ATOM 1979 O O . TYR A 1 260 ? 52.435 60.113 16.577 1.00 15.78 277 TYR A O 1
ATOM 1988 N N . GLN A 1 261 ? 52.374 57.950 17.205 1.00 13.47 278 GLN A N 1
ATOM 1989 C CA . GLN A 1 261 ? 52.261 58.234 18.631 1.00 13.59 278 GLN A CA 1
ATOM 1990 C C . GLN A 1 261 ? 52.954 57.136 19.424 1.00 12.59 278 GLN A C 1
ATOM 1991 O O . GLN A 1 261 ? 52.852 55.957 19.076 1.00 12.81 278 GLN A O 1
ATOM 1997 N N . SER A 1 262 ? 53.680 57.549 20.466 1.00 12.53 279 SER A N 1
ATOM 1998 C CA A SER A 1 262 ? 54.371 56.619 21.360 0.60 12.54 279 SER A CA 1
ATOM 1999 C CA B SER A 1 262 ? 54.383 56.639 21.372 0.40 12.35 279 SER A CA 1
ATOM 2000 C C . SER A 1 262 ? 53.525 56.325 22.593 1.00 11.66 279 SER A C 1
ATOM 2001 O O . SER A 1 262 ? 52.674 57.130 22.984 1.00 11.83 279 SER A O 1
ATOM 2006 N N . GLN A 1 263 ? 53.771 55.161 23.190 1.00 10.91 280 GLN A N 1
ATOM 2007 C CA . GLN A 1 263 ? 53.047 54.688 24.367 1.00 10.44 280 GLN A CA 1
ATOM 2008 C C . GLN A 1 263 ? 53.993 53.968 25.305 1.00 10.55 280 GLN A C 1
ATOM 2009 O O . GLN A 1 263 ? 54.968 53.350 24.866 1.00 11.25 280 GLN A O 1
ATOM 2015 N N . GLN A 1 264 ? 53.686 54.045 26.595 1.00 10.14 281 GLN A N 1
ATOM 2016 C CA . GLN A 1 264 ? 54.452 53.377 27.640 1.00 10.35 281 GLN A CA 1
ATOM 2017 C C . GLN A 1 264 ? 53.503 52.696 28.612 1.00 9.97 281 GLN A C 1
ATOM 2018 O O . GLN A 1 264 ? 52.344 53.098 28.751 1.00 9.84 281 GLN A O 1
ATOM 2024 N N . LEU A 1 265 ? 53.999 51.655 29.271 1.00 10.21 282 LEU A N 1
ATOM 2025 C CA . LEU A 1 265 ? 53.255 50.953 30.305 1.00 10.30 282 LEU A CA 1
ATOM 2026 C C . LEU A 1 265 ? 54.189 50.768 31.486 1.00 10.55 282 LEU A C 1
ATOM 2027 O O . LEU A 1 265 ? 55.292 50.244 31.318 1.00 11.51 282 LEU A O 1
ATOM 2032 N N . ILE A 1 266 ? 53.753 51.205 32.666 1.00 10.52 283 ILE A N 1
ATOM 2033 C CA . ILE A 1 266 ? 54.545 51.085 33.889 1.00 10.87 283 ILE A CA 1
ATOM 2034 C C . ILE A 1 266 ? 53.778 50.311 34.951 1.00 11.14 283 ILE A C 1
ATOM 2035 O O . ILE A 1 266 ? 52.545 50.233 34.921 1.00 11.17 283 ILE A O 1
ATOM 2040 N N . SER A 1 267 ? 54.516 49.740 35.896 1.00 12.01 284 SER A N 1
ATOM 2041 C CA . SER A 1 267 ? 53.902 49.011 36.994 1.00 13.27 284 SER A CA 1
ATOM 2042 C C . SER A 1 267 ? 53.208 49.970 37.954 1.00 13.69 284 SER A C 1
ATOM 2043 O O . SER A 1 267 ? 53.474 51.178 37.968 1.00 13.68 284 SER A O 1
ATOM 2046 N N . GLY A 1 268 ? 52.299 49.407 38.739 1.00 15.17 285 GLY A N 1
ATOM 2047 C CA . GLY A 1 268 ? 51.451 50.172 39.633 1.00 16.08 285 GLY A CA 1
ATOM 2048 C C . GLY A 1 268 ? 52.102 50.541 40.946 1.00 15.82 285 GLY A C 1
ATOM 2049 O O . GLY A 1 268 ? 53.300 50.348 41.155 1.00 16.26 285 GLY A O 1
ATOM 2050 N N . SER A 1 269 ? 51.281 51.071 41.839 1.00 15.61 286 SER A N 1
ATOM 2051 C CA . SER A 1 269 ? 51.734 51.532 43.139 1.00 17.31 286 SER A CA 1
ATOM 2052 C C . SER A 1 269 ? 50.540 51.573 44.094 1.00 18.23 286 SER A C 1
ATOM 2053 O O . SER A 1 269 ? 49.457 51.989 43.673 1.00 17.82 286 SER A O 1
ATOM 2056 N N . PRO A 1 270 ? 50.723 51.168 45.378 1.00 19.08 287 PRO A N 1
ATOM 2057 C CA A PRO A 1 270 ? 49.609 51.256 46.328 0.70 19.31 287 PRO A CA 1
ATOM 2058 C CA B PRO A 1 270 ? 49.628 51.266 46.351 0.30 19.14 287 PRO A CA 1
ATOM 2059 C C . PRO A 1 270 ? 49.130 52.690 46.616 1.00 18.31 287 PRO A C 1
ATOM 2060 O O . PRO A 1 270 ? 48.006 52.867 47.084 1.00 20.13 287 PRO A O 1
ATOM 2067 N N . THR A 1 271 ? 49.969 53.689 46.333 1.00 16.64 288 THR A N 1
ATOM 2068 C CA . THR A 1 271 ? 49.629 55.100 46.554 1.00 15.94 288 THR A CA 1
ATOM 2069 C C . THR A 1 271 ? 49.319 55.893 45.275 1.00 14.85 288 THR A C 1
ATOM 2070 O O . THR A 1 271 ? 49.076 57.098 45.346 1.00 14.63 288 THR A O 1
ATOM 2074 N N . ALA A 1 272 ? 49.318 55.232 44.117 1.00 13.94 289 ALA A N 1
ATOM 2075 C CA . ALA A 1 272 ? 48.923 55.881 42.862 1.00 14.30 289 ALA A CA 1
ATOM 2076 C C . ALA A 1 272 ? 47.454 56.318 42.945 1.00 14.30 289 ALA A C 1
ATOM 2077 O O . ALA A 1 272 ? 46.663 55.689 43.650 1.00 14.46 289 ALA A O 1
ATOM 2079 N N . PRO A 1 273 ? 47.084 57.402 42.234 1.00 14.20 290 PRO A N 1
ATOM 2080 C CA . PRO A 1 273 ? 45.752 57.978 42.440 1.00 14.58 290 PRO A CA 1
ATOM 2081 C C . PRO A 1 273 ? 44.598 57.285 41.713 1.00 13.19 290 PRO A C 1
ATOM 2082 O O . PRO A 1 273 ? 43.444 57.620 41.973 1.00 14.66 290 PRO A O 1
ATOM 2086 N N . GLY A 1 274 ? 44.891 56.347 40.811 1.00 12.09 291 GLY A N 1
ATOM 2087 C CA . GLY A 1 274 ? 43.855 55.754 39.976 1.00 11.04 291 GLY A CA 1
ATOM 2088 C C . GLY A 1 274 ? 43.412 56.697 38.881 1.00 10.09 291 GLY A C 1
ATOM 2089 O O . GLY A 1 274 ? 43.898 57.824 38.764 1.00 10.38 291 GLY A O 1
ATOM 2090 N N . GLY A 1 275 ? 42.479 56.216 38.072 1.00 9.78 292 GLY A N 1
ATOM 2091 C CA . GLY A 1 275 ? 41.807 57.047 37.094 1.00 9.04 292 GLY A CA 1
ATOM 2092 C C . GLY A 1 275 ? 42.627 57.387 35.867 1.00 8.68 292 GLY A C 1
ATOM 2093 O O . GLY A 1 275 ? 43.645 56.757 35.566 1.00 8.95 292 GLY A O 1
ATOM 2094 N N . ASN A 1 276 ? 42.140 58.406 35.166 1.00 8.12 293 ASN A N 1
ATOM 2095 C CA . ASN A 1 276 ? 42.706 58.915 33.927 1.00 7.84 293 ASN A CA 1
ATOM 2096 C C . ASN A 1 276 ? 42.963 60.398 34.174 1.00 7.76 293 ASN A C 1
ATOM 2097 O O . ASN A 1 276 ? 42.049 61.134 34.561 1.00 7.95 293 ASN A O 1
ATOM 2102 N N . VAL A 1 277 ? 44.212 60.818 33.986 1.00 8.15 294 VAL A N 1
ATOM 2103 C CA . VAL A 1 277 ? 44.651 62.169 34.325 1.00 8.39 294 VAL A CA 1
ATOM 2104 C C . VAL A 1 277 ? 45.376 62.779 33.133 1.00 8.48 294 VAL A C 1
ATOM 2105 O O . VAL A 1 277 ? 46.171 62.107 32.476 1.00 8.72 294 VAL A O 1
ATOM 2109 N N . ALA A 1 278 ? 45.099 64.058 32.881 1.00 8.66 295 ALA A N 1
ATOM 2110 C CA . ALA A 1 278 ? 45.743 64.832 31.822 1.00 9.28 295 ALA A CA 1
ATOM 2111 C C . ALA A 1 278 ? 46.051 66.219 32.372 1.00 9.73 295 ALA A C 1
ATOM 2112 O O . ALA A 1 278 ? 45.135 66.951 32.763 1.00 9.89 295 ALA A O 1
ATOM 2114 N N . LEU A 1 279 ? 47.335 66.570 32.416 1.00 10.38 296 LEU A N 1
ATOM 2115 C CA . LEU A 1 279 ? 47.778 67.818 33.040 1.00 10.92 296 LEU A CA 1
ATOM 2116 C C . LEU A 1 279 ? 48.683 68.619 32.121 1.00 11.69 296 LEU A C 1
ATOM 2117 O O . LEU A 1 279 ? 49.367 68.040 31.270 1.00 12.60 296 LEU A O 1
ATOM 2122 N N . PRO A 1 280 ? 48.728 69.953 32.314 1.00 12.32 297 PRO A N 1
ATOM 2123 C CA . PRO A 1 280 ? 49.765 70.780 31.693 1.00 13.31 297 PRO A CA 1
ATOM 2124 C C . PRO A 1 280 ? 51.161 70.222 31.946 1.00 14.34 297 PRO A C 1
ATOM 2125 O O . PRO A 1 280 ? 51.389 69.570 32.964 1.00 15.12 297 PRO A O 1
ATOM 2129 N N . GLY A 1 281 ? 52.074 70.487 31.020 1.00 15.20 298 GLY A N 1
ATOM 2130 C CA . GLY A 1 281 ? 53.408 69.887 31.041 1.00 16.17 298 GLY A CA 1
ATOM 2131 C C . GLY A 1 281 ? 53.455 68.496 30.430 1.00 16.22 298 GLY A C 1
ATOM 2132 O O . GLY A 1 281 ? 54.442 67.782 30.598 1.00 17.71 298 GLY A O 1
ATOM 2133 N N . GLY A 1 282 ? 52.394 68.116 29.719 1.00 15.64 299 GLY A N 1
ATOM 2134 C CA . GLY A 1 282 ? 52.322 66.840 29.018 1.00 15.32 299 GLY A CA 1
ATOM 2135 C C . GLY A 1 282 ? 52.309 65.608 29.901 1.00 14.21 299 GLY A C 1
ATOM 2136 O O . GLY A 1 282 ? 52.952 64.616 29.576 1.00 14.50 299 GLY A O 1
ATOM 2137 N N . ILE A 1 283 ? 51.570 65.667 31.008 1.00 13.11 300 ILE A N 1
ATOM 2138 C CA . ILE A 1 283 ? 51.499 64.554 31.960 1.00 12.45 300 ILE A CA 1
ATOM 2139 C C . ILE A 1 283 ? 50.170 63.826 31.758 1.00 11.25 300 ILE A C 1
ATOM 2140 O O . ILE A 1 283 ? 49.099 64.376 32.033 1.00 11.43 300 ILE A O 1
ATOM 2145 N N . PHE A 1 284 ? 50.260 62.586 31.278 1.00 10.56 301 PHE A N 1
ATOM 2146 C CA . PHE A 1 284 ? 49.089 61.792 30.911 1.00 10.27 301 PHE A CA 1
ATOM 2147 C C . PHE A 1 284 ? 49.250 60.383 31.438 1.00 10.09 301 PHE A C 1
ATOM 2148 O O . PHE A 1 284 ? 50.241 59.726 31.125 1.00 11.50 301 PHE A O 1
ATOM 2156 N N . PHE A 1 285 ? 48.288 59.909 32.224 1.00 9.06 302 PHE A N 1
ATOM 2157 C CA . PHE A 1 285 ? 48.284 58.507 32.621 1.00 9.10 302 PHE A CA 1
ATOM 2158 C C . PHE A 1 285 ? 46.882 57.962 32.811 1.00 8.61 302 PHE A C 1
ATOM 2159 O O . PHE A 1 285 ? 45.924 58.716 33.009 1.00 8.48 302 PHE A O 1
ATOM 2167 N N . ARG A 1 286 ? 46.795 56.638 32.747 1.00 8.56 303 ARG A N 1
ATOM 2168 C CA . ARG A 1 286 ? 45.530 55.917 32.826 1.00 8.45 303 ARG A CA 1
ATOM 2169 C C . ARG A 1 286 ? 45.765 54.581 33.510 1.00 8.52 303 ARG A C 1
ATOM 2170 O O . ARG A 1 286 ? 46.566 53.775 33.034 1.00 8.89 303 ARG A O 1
ATOM 2178 N N . GLU A 1 287 ? 45.050 54.327 34.601 1.00 8.41 304 GLU A N 1
ATOM 2179 C CA . GLU A 1 287 ? 45.140 53.036 35.270 1.00 8.80 304 GLU A CA 1
ATOM 2180 C C . GLU A 1 287 ? 44.463 51.954 34.435 1.00 8.65 304 GLU A C 1
ATOM 2181 O O . GLU A 1 287 ? 43.324 52.114 34.000 1.00 8.77 304 GLU A O 1
ATOM 2187 N N . GLN A 1 288 ? 45.181 50.853 34.232 1.00 8.55 305 GLN A N 1
ATOM 2188 C CA . GLN A 1 288 ? 44.649 49.670 33.563 1.00 8.53 305 GLN A CA 1
ATOM 2189 C C . GLN A 1 288 ? 43.876 48.797 34.548 1.00 9.04 305 GLN A C 1
ATOM 2190 O O . GLN A 1 288 ? 43.932 49.002 35.760 1.00 9.37 305 GLN A O 1
ATOM 2196 N N . ALA A 1 289 ? 43.166 47.804 34.022 1.00 9.21 306 ALA A N 1
ATOM 2197 C CA . ALA A 1 289 ? 42.297 46.962 34.844 1.00 9.92 306 ALA A CA 1
ATOM 2198 C C . ALA A 1 289 ? 43.060 46.132 35.877 1.00 10.52 306 ALA A C 1
ATOM 2199 O O . ALA A 1 289 ? 42.490 45.750 36.897 1.00 12.25 306 ALA A O 1
ATOM 2201 N N . ASP A 1 290 ? 44.342 45.874 35.612 1.00 10.53 307 ASP A N 1
ATOM 2202 C CA . ASP A 1 290 ? 45.211 45.139 36.540 1.00 11.51 307 ASP A CA 1
ATOM 2203 C C . ASP A 1 290 ? 46.065 46.024 37.455 1.00 11.68 307 ASP A C 1
ATOM 2204 O O . ASP A 1 290 ? 46.929 45.513 38.157 1.00 12.96 307 ASP A O 1
ATOM 2209 N N . GLY A 1 291 ? 45.849 47.339 37.433 1.00 10.86 308 GLY A N 1
ATOM 2210 C CA . GLY A 1 291 ? 46.599 48.263 38.285 1.00 10.93 308 GLY A CA 1
ATOM 2211 C C . GLY A 1 291 ? 47.915 48.767 37.720 1.00 10.85 308 GLY A C 1
ATOM 2212 O O . GLY A 1 291 ? 48.577 49.575 38.362 1.00 11.53 308 GLY A O 1
ATOM 2213 N N . THR A 1 292 ? 48.311 48.303 36.535 1.00 10.36 309 THR A N 1
ATOM 2214 C CA . THR A 1 292 ? 49.406 48.934 35.799 1.00 10.51 309 THR A CA 1
ATOM 2215 C C . THR A 1 292 ? 48.899 50.273 35.254 1.00 9.72 309 THR A C 1
ATOM 2216 O O . THR A 1 292 ? 47.695 50.548 35.286 1.00 10.28 309 THR A O 1
ATOM 2220 N N . TYR A 1 293 ? 49.816 51.104 34.768 1.00 9.78 310 TYR A N 1
ATOM 2221 C CA . TYR A 1 293 ? 49.474 52.429 34.250 1.00 9.76 310 TYR A CA 1
ATOM 2222 C C . TYR A 1 293 ? 50.022 52.662 32.856 1.00 9.37 310 TYR A C 1
ATOM 2223 O O . TYR A 1 293 ? 51.234 52.565 32.625 1.00 10.39 310 TYR A O 1
ATOM 2232 N N . ALA A 1 294 ? 49.118 52.995 31.943 1.00 9.10 311 ALA A N 1
ATOM 2233 C CA . ALA A 1 294 ? 49.481 53.501 30.635 1.00 9.03 311 ALA A CA 1
ATOM 2234 C C . ALA A 1 294 ? 49.875 54.968 30.770 1.00 9.13 311 ALA A C 1
ATOM 2235 O O . ALA A 1 294 ? 49.260 55.714 31.525 1.00 9.26 311 ALA A O 1
ATOM 2237 N N . THR A 1 295 ? 50.908 55.370 30.041 1.00 9.79 312 THR A N 1
ATOM 2238 C CA . THR A 1 295 ? 51.354 56.765 30.021 1.00 10.79 312 THR A CA 1
ATOM 2239 C C . THR A 1 295 ? 52.104 57.040 28.724 1.00 12.19 312 THR A C 1
ATOM 2240 O O . THR A 1 295 ? 52.502 56.120 28.029 1.00 12.34 312 THR A O 1
ATOM 2244 N N . SER A 1 296 ? 52.312 58.315 28.422 1.00 14.15 313 SER A N 1
ATOM 2245 C CA . SER A 1 296 ? 53.057 58.730 27.228 1.00 15.05 313 SER A CA 1
ATOM 2246 C C . SER A 1 296 ? 53.293 60.233 27.276 1.00 15.80 313 SER A C 1
ATOM 2247 O O . SER A 1 296 ? 52.498 60.939 27.879 1.00 14.34 313 SER A O 1
ATOM 2250 N N . PRO A 1 297 ? 54.373 60.732 26.634 1.00 16.77 314 PRO A N 1
ATOM 2251 C CA . PRO A 1 297 ? 54.542 62.194 26.555 1.00 17.37 314 PRO A CA 1
ATOM 2252 C C . PRO A 1 297 ? 53.459 62.931 25.750 1.00 18.60 314 PRO A C 1
ATOM 2253 O O . PRO A 1 297 ? 53.281 64.131 25.940 1.00 18.34 314 PRO A O 1
ATOM 2257 N N . ARG A 1 298 ? 52.767 62.226 24.855 1.00 18.13 315 ARG A N 1
ATOM 2258 C CA . ARG A 1 298 ? 51.658 62.800 24.090 1.00 18.91 315 ARG A CA 1
ATOM 2259 C C . ARG A 1 298 ? 50.697 61.685 23.672 1.00 22.07 315 ARG A C 1
ATOM 2260 O O . ARG A 1 298 ? 51.111 60.719 23.026 1.00 18.59 315 ARG A O 1
ATOM 2268 N N . VAL A 1 299 ? 49.422 61.831 24.038 1.00 21.96 316 VAL A N 1
ATOM 2269 C CA . VAL A 1 299 ? 48.392 60.802 23.771 1.00 23.65 316 VAL A CA 1
ATOM 2270 C C . VAL A 1 299 ? 47.280 61.215 22.796 1.00 23.46 316 VAL A C 1
ATOM 2271 O O . VAL A 1 299 ? 46.452 60.373 22.437 1.00 22.17 316 VAL A O 1
ATOM 2275 N N . ILE A 1 300 ? 47.250 62.478 22.374 1.00 23.79 317 ILE A N 1
ATOM 2276 C CA . ILE A 1 300 ? 46.277 62.957 21.380 1.00 23.87 317 ILE A CA 1
ATOM 2277 C C . ILE A 1 300 ? 47.045 63.751 20.312 1.00 27.08 317 ILE A C 1
ATOM 2278 O O . ILE A 1 300 ? 47.658 64.774 20.623 1.00 29.13 317 ILE A O 1
ATOM 2283 N N . VAL A 1 301 ? 47.025 63.263 19.070 1.00 27.82 318 VAL A N 1
ATOM 2284 C CA . VAL A 1 301 ? 47.699 63.949 17.945 1.00 30.28 318 VAL A CA 1
ATOM 2285 C C . VAL A 1 301 ? 47.004 65.266 17.584 1.00 30.92 318 VAL A C 1
ATOM 2286 O O . VAL A 1 301 ? 45.780 65.379 17.662 1.00 31.41 318 VAL A O 1
ATOM 2290 N N . ALA A 1 314 ? 57.511 63.804 14.091 1.00 28.62 377 ALA A N 1
ATOM 2291 C CA . ALA A 1 314 ? 58.416 62.746 14.534 1.00 26.29 377 ALA A CA 1
ATOM 2292 C C . ALA A 1 314 ? 58.032 62.215 15.914 1.00 25.56 377 ALA A C 1
ATOM 2293 O O . ALA A 1 314 ? 57.520 62.960 16.756 1.00 27.35 377 ALA A O 1
ATOM 2295 N N . LEU A 1 315 ? 58.286 60.924 16.135 1.00 23.00 378 LEU A N 1
ATOM 2296 C CA . LEU A 1 315 ? 58.078 60.302 17.444 1.00 21.39 378 LEU A CA 1
ATOM 2297 C C . LEU A 1 315 ? 59.093 60.833 18.454 1.00 21.82 378 LEU A C 1
ATOM 2298 O O . LEU A 1 315 ? 60.190 61.252 18.064 1.00 22.29 378 LEU A O 1
ATOM 2303 N N . PRO A 1 316 ? 58.737 60.817 19.752 1.00 21.76 379 PRO A N 1
ATOM 2304 C CA . PRO A 1 316 ? 59.723 61.184 20.766 1.00 22.20 379 PRO A CA 1
ATOM 2305 C C . PRO A 1 316 ? 60.893 60.201 20.786 1.00 22.45 379 PRO A C 1
ATOM 2306 O O . PRO A 1 316 ? 60.686 58.993 20.641 1.00 23.24 379 PRO A O 1
ATOM 2310 N N . ASP A 1 317 ? 62.108 60.726 20.937 1.00 22.66 380 ASP A N 1
ATOM 2311 C CA . ASP A 1 317 ? 63.306 59.880 21.032 1.00 22.84 380 ASP A CA 1
ATOM 2312 C C . ASP A 1 317 ? 63.404 59.244 22.422 1.00 21.74 380 ASP A C 1
ATOM 2313 O O . ASP A 1 317 ? 62.596 59.544 23.309 1.00 20.28 380 ASP A O 1
ATOM 2318 N N . LEU A 1 318 ? 64.375 58.353 22.603 1.00 21.25 381 LEU A N 1
ATOM 2319 C CA . LEU A 1 318 ? 64.548 57.652 23.879 1.00 21.21 381 LEU A CA 1
ATOM 2320 C C . LEU A 1 318 ? 64.801 58.578 25.081 1.00 20.92 381 LEU A C 1
ATOM 2321 O O . LEU A 1 318 ? 64.221 58.349 26.148 1.00 19.99 381 LEU A O 1
ATOM 2326 N N . PRO A 1 319 ? 65.644 59.624 24.919 1.00 19.91 382 PRO A N 1
ATOM 2327 C CA . PRO A 1 319 ? 65.752 60.631 25.986 1.00 19.76 382 PRO A CA 1
ATOM 2328 C C . PRO A 1 319 ? 64.426 61.296 26.379 1.00 18.73 382 PRO A C 1
ATOM 2329 O O . PRO A 1 319 ? 64.155 61.446 27.573 1.00 18.44 382 PRO A O 1
ATOM 2333 N N . GLU A 1 320 ? 63.613 61.683 25.395 1.00 18.83 383 GLU A N 1
ATOM 2334 C CA . GLU A 1 320 ? 62.308 62.294 25.685 1.00 18.23 383 GLU A CA 1
ATOM 2335 C C . GLU A 1 320 ? 61.372 61.317 26.402 1.00 16.90 383 GLU A C 1
ATOM 2336 O O . GLU A 1 320 ? 60.671 61.707 27.332 1.00 16.40 383 GLU A O 1
ATOM 2342 N N . LEU A 1 321 ? 61.354 60.057 25.970 1.00 16.56 384 LEU A N 1
ATOM 2343 C CA . LEU A 1 321 ? 60.504 59.041 26.607 1.00 15.73 384 LEU A CA 1
ATOM 2344 C C . LEU A 1 321 ? 60.887 58.814 28.073 1.00 15.16 384 LEU A C 1
ATOM 2345 O O . LEU A 1 321 ? 60.020 58.739 28.948 1.00 14.45 384 LEU A O 1
ATOM 2350 N N . ASN A 1 322 ? 62.187 58.735 28.335 1.00 15.28 385 ASN A N 1
ATOM 2351 C CA . ASN A 1 322 ? 62.689 58.619 29.699 1.00 15.29 385 ASN A CA 1
ATOM 2352 C C . ASN A 1 322 ? 62.352 59.857 30.537 1.00 14.46 385 ASN A C 1
ATOM 2353 O O . ASN A 1 322 ? 61.915 59.740 31.685 1.00 14.73 385 ASN A O 1
ATOM 2358 N N . ALA A 1 323 ? 62.548 61.034 29.946 1.00 13.96 386 ALA A N 1
ATOM 2359 C CA . ALA A 1 323 ? 62.226 62.306 30.600 1.00 13.81 386 ALA A CA 1
ATOM 2360 C C . ALA A 1 323 ? 60.732 62.437 30.909 1.00 13.57 386 ALA A C 1
ATOM 2361 O O . ALA A 1 323 ? 60.360 63.037 31.914 1.00 13.96 386 ALA A O 1
ATOM 2363 N N . SER A 1 324 ? 59.887 61.865 30.056 1.00 13.22 387 SER A N 1
ATOM 2364 C CA . SER A 1 324 ? 58.446 61.848 30.304 1.00 12.59 387 SER A CA 1
ATOM 2365 C C . SER A 1 324 ? 58.115 61.083 31.587 1.00 11.98 387 SER A C 1
ATOM 2366 O O . SER A 1 324 ? 57.320 61.551 32.402 1.00 12.17 387 SER A O 1
ATOM 2369 N N . LEU A 1 325 ? 58.739 59.922 31.774 1.00 12.13 388 LEU A N 1
ATOM 2370 C CA . LEU A 1 325 ? 58.583 59.165 33.019 1.00 12.43 388 LEU A CA 1
ATOM 2371 C C . LEU A 1 325 ? 59.122 59.926 34.223 1.00 12.33 388 LEU A C 1
ATOM 2372 O O . LEU A 1 325 ? 58.520 59.893 35.294 1.00 12.77 388 LEU A O 1
ATOM 2377 N N . GLU A 1 326 ? 60.240 60.623 34.042 1.00 12.46 389 GLU A N 1
ATOM 2378 C CA . GLU A 1 326 ? 60.797 61.435 35.120 1.00 12.88 389 GLU A CA 1
ATOM 2379 C C . GLU A 1 326 ? 59.856 62.550 35.563 1.00 12.71 389 GLU A C 1
ATOM 2380 O O . GLU A 1 326 ? 59.682 62.771 36.764 1.00 13.15 389 GLU A O 1
ATOM 2386 N N . LYS A 1 327 ? 59.237 63.248 34.617 1.00 12.86 390 LYS A N 1
ATOM 2387 C CA . LYS A 1 327 ? 58.321 64.322 35.019 1.00 13.79 390 LYS A CA 1
ATOM 2388 C C . LYS A 1 327 ? 57.000 63.781 35.572 1.00 12.97 390 LYS A C 1
ATOM 2389 O O . LYS A 1 327 ? 56.425 64.394 36.463 1.00 13.13 390 LYS A O 1
ATOM 2395 N N . LEU A 1 328 ? 56.557 62.616 35.095 1.00 12.31 391 LEU A N 1
ATOM 2396 C CA . LEU A 1 328 ? 55.424 61.913 35.720 1.00 12.15 391 LEU A CA 1
ATOM 2397 C C . LEU A 1 328 ? 55.710 61.617 37.197 1.00 11.97 391 LEU A C 1
ATOM 2398 O O . LEU A 1 328 ? 54.877 61.879 38.069 1.00 12.20 391 LEU A O 1
ATOM 2403 N N . LYS A 1 329 ? 56.890 61.062 37.456 1.00 12.26 392 LYS A N 1
ATOM 2404 C CA . LYS A 1 329 ? 57.314 60.727 38.815 1.00 12.56 392 LYS A CA 1
ATOM 2405 C C . LYS A 1 329 ? 57.518 61.957 39.698 1.00 12.50 392 LYS A C 1
ATOM 2406 O O . LYS A 1 329 ? 57.250 61.904 40.897 1.00 14.00 392 LYS A O 1
ATOM 2412 N N . ALA A 1 330 ? 57.984 63.056 39.110 1.00 12.44 393 ALA A N 1
ATOM 2413 C CA . ALA A 1 330 ? 58.120 64.318 39.844 1.00 13.30 393 ALA A CA 1
ATOM 2414 C C . ALA A 1 330 ? 56.754 64.862 40.271 1.00 13.09 393 ALA A C 1
ATOM 2415 O O . ALA A 1 330 ? 56.602 65.363 41.381 1.00 14.11 393 ALA A O 1
ATOM 2417 N N . GLU A 1 331 ? 55.762 64.745 39.392 1.00 12.75 394 GLU A N 1
ATOM 2418 C CA . GLU A 1 331 ? 54.414 65.229 39.689 1.00 12.59 394 GLU A CA 1
ATOM 2419 C C . GLU A 1 331 ? 53.640 64.284 40.608 1.00 12.17 394 GLU A C 1
ATOM 2420 O O . GLU A 1 331 ? 52.859 64.738 41.444 1.00 12.57 394 GLU A O 1
ATOM 2426 N N . PHE A 1 332 ? 53.850 62.980 40.434 1.00 11.94 395 PHE A N 1
ATOM 2427 C CA . PHE A 1 332 ? 53.220 61.949 41.260 1.00 12.22 395 PHE A CA 1
ATOM 2428 C C . PHE A 1 332 ? 54.291 60.985 41.771 1.00 12.56 395 PHE A C 1
ATOM 2429 O O . PHE A 1 332 ? 54.555 59.956 41.140 1.00 12.81 395 PHE A O 1
ATOM 2437 N N . PRO A 1 333 ? 54.917 61.317 42.923 1.00 13.21 396 PRO A N 1
ATOM 2438 C CA . PRO A 1 333 ? 55.947 60.452 43.520 1.00 13.35 396 PRO A CA 1
ATOM 2439 C C . PRO A 1 333 ? 55.495 59.027 43.845 1.00 13.66 396 PRO A C 1
ATOM 2440 O O . PRO A 1 333 ? 56.340 58.154 44.026 1.00 14.42 396 PRO A O 1
ATOM 2444 N N . ALA A 1 334 ? 54.183 58.786 43.884 1.00 13.71 397 ALA A N 1
ATOM 2445 C CA . ALA A 1 334 ? 53.643 57.422 43.925 1.00 14.17 397 ALA A CA 1
ATOM 2446 C C . ALA A 1 334 ? 54.217 56.492 42.846 1.00 13.84 397 ALA A C 1
ATOM 2447 O O . ALA A 1 334 ? 54.279 55.287 43.059 1.00 14.99 397 ALA A O 1
ATOM 2449 N N . PHE A 1 335 ? 54.621 57.048 41.699 1.00 13.49 398 PHE A N 1
ATOM 2450 C CA . PHE A 1 335 ? 55.218 56.264 40.608 1.00 13.66 398 PHE A CA 1
ATOM 2451 C C . PHE A 1 335 ? 56.747 56.136 40.668 1.00 14.29 398 PHE A C 1
ATOM 2452 O O . PHE A 1 335 ? 57.335 55.518 39.782 1.00 14.35 398 PHE A O 1
ATOM 2460 N N . LYS A 1 336 ? 57.392 56.690 41.697 1.00 15.06 399 LYS A N 1
ATOM 2461 C CA . LYS A 1 336 ? 58.863 56.726 41.772 1.00 16.84 399 LYS A CA 1
ATOM 2462 C C . LYS A 1 336 ? 59.530 55.356 41.596 1.00 17.14 399 LYS A C 1
ATOM 2463 O O . LYS A 1 336 ? 60.556 55.256 40.923 1.00 18.67 399 LYS A O 1
ATOM 2469 N N . GLU A 1 337 ? 58.946 54.319 42.195 1.00 17.37 400 GLU A N 1
ATOM 2470 C CA . GLU A 1 337 ? 59.493 52.955 42.126 1.00 18.75 400 GLU A CA 1
ATOM 2471 C C . GLU A 1 337 ? 58.863 52.080 41.032 1.00 17.90 400 GLU A C 1
ATOM 2472 O O . GLU A 1 337 ? 59.164 50.888 40.953 1.00 18.85 400 GLU A O 1
ATOM 2478 N N . SER A 1 338 ? 58.007 52.660 40.188 1.00 16.76 401 SER A N 1
ATOM 2479 C CA . SER A 1 338 ? 57.356 51.908 39.112 1.00 16.67 401 SER A CA 1
ATOM 2480 C C . SER A 1 338 ? 58.363 51.504 38.043 1.00 16.68 401 SER A C 1
ATOM 2481 O O . SER A 1 338 ? 59.246 52.281 37.681 1.00 18.28 401 SER A O 1
ATOM 2484 N N . LYS A 1 339 ? 58.225 50.276 37.558 1.00 15.58 402 LYS A N 1
ATOM 2485 C CA . LYS A 1 339 ? 59.098 49.739 36.521 1.00 15.87 402 LYS A CA 1
ATOM 2486 C C . LYS A 1 339 ? 58.476 49.954 35.150 1.00 14.74 402 LYS A C 1
ATOM 2487 O O . LYS A 1 339 ? 57.254 49.873 35.002 1.00 14.46 402 LYS A O 1
ATOM 2490 N N . LEU A 1 340 ? 59.317 50.230 34.156 1.00 14.06 403 LEU A N 1
ATOM 2491 C CA . LEU A 1 340 ? 58.878 50.304 32.766 1.00 13.99 403 LEU A CA 1
ATOM 2492 C C . LEU A 1 340 ? 58.648 48.882 32.268 1.00 14.59 403 LEU A C 1
ATOM 2493 O O . LEU A 1 340 ? 59.589 48.100 32.157 1.00 16.48 403 LEU A O 1
ATOM 2498 N N . ILE A 1 341 ? 57.390 48.552 31.994 1.00 13.51 404 ILE A N 1
ATOM 2499 C CA . ILE A 1 341 ? 57.007 47.221 31.520 1.00 13.70 404 ILE A CA 1
ATOM 2500 C C . ILE A 1 341 ? 57.207 47.135 30.011 1.00 13.71 40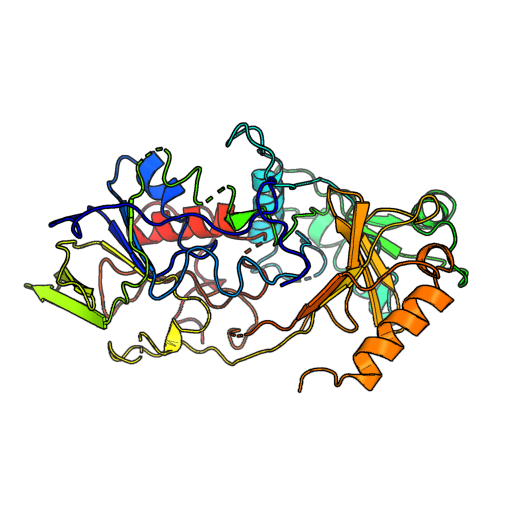4 ILE A C 1
ATOM 2501 O O . ILE A 1 341 ? 57.696 46.131 29.502 1.00 15.10 404 ILE A O 1
ATOM 2506 N N . ASP A 1 342 ? 56.798 48.179 29.298 1.00 13.07 405 ASP A N 1
ATOM 2507 C CA . ASP A 1 342 ? 56.908 48.201 27.849 1.00 13.78 405 ASP A CA 1
ATOM 2508 C C . ASP A 1 342 ? 56.824 49.622 27.317 1.00 12.54 405 ASP A C 1
ATOM 2509 O O . ASP A 1 342 ? 56.346 50.535 27.991 1.00 12.18 405 ASP A O 1
ATOM 2514 N N . GLN A 1 343 ? 57.292 49.775 26.087 1.00 13.28 406 GLN A N 1
ATOM 2515 C CA . GLN A 1 343 ? 57.363 51.049 25.402 1.00 13.47 406 GLN A CA 1
ATOM 2516 C C . GLN A 1 343 ? 57.275 50.738 23.914 1.00 12.91 406 GLN A C 1
ATOM 2517 O O . GLN A 1 343 ? 58.020 49.897 23.417 1.00 13.77 406 GLN A O 1
ATOM 2523 N N . TRP A 1 344 ? 56.352 51.383 23.212 1.00 11.95 407 TRP A N 1
ATOM 2524 C CA . TRP A 1 344 ? 56.113 51.082 21.806 1.00 12.01 407 TRP A CA 1
ATOM 2525 C C . TRP A 1 344 ? 55.543 52.300 21.105 1.00 11.85 407 TRP A C 1
ATOM 2526 O O . TRP A 1 344 ? 55.308 53.339 21.730 1.00 12.65 407 TRP A O 1
ATOM 2537 N N . SER A 1 345 ? 55.338 52.164 19.801 1.00 11.39 408 SER A N 1
ATOM 2538 C CA A SER A 1 345 ? 54.765 53.212 18.958 0.60 11.31 408 SER A CA 1
ATOM 2539 C CA B SER A 1 345 ? 54.688 53.217 19.041 0.40 10.27 408 SER A CA 1
ATOM 2540 C C . SER A 1 345 ? 53.700 52.631 18.040 1.00 10.50 408 SER A C 1
ATOM 2541 O O . SER A 1 345 ? 53.748 51.447 17.701 1.00 13.10 408 SER A O 1
ATOM 2546 N N . GLY A 1 346 ? 52.758 53.470 17.626 1.00 11.33 409 GLY A N 1
ATOM 2547 C CA . GLY A 1 346 ? 51.706 53.064 16.713 1.00 12.01 409 GLY A CA 1
ATOM 2548 C C . GLY A 1 346 ? 51.506 54.066 15.600 1.00 11.91 409 GLY A C 1
ATOM 2549 O O . GLY A 1 346 ? 51.697 55.262 15.796 1.00 13.20 409 GLY A O 1
ATOM 2550 N N . ALA A 1 347 ? 51.115 53.555 14.436 1.00 12.33 410 ALA A N 1
ATOM 2551 C CA . ALA A 1 347 ? 50.829 54.355 13.250 1.00 12.08 410 ALA A CA 1
ATOM 2552 C C . ALA A 1 347 ? 49.322 54.479 13.056 1.00 11.78 410 ALA A C 1
ATOM 2553 O O . ALA A 1 347 ? 48.607 53.475 13.077 1.00 12.23 410 ALA A O 1
ATOM 2563 N N . ALA A 1 349 ? 46.193 56.752 10.627 1.00 10.53 412 ALA A N 1
ATOM 2564 C CA . ALA A 1 349 ? 45.938 57.451 9.373 1.00 10.69 412 ALA A CA 1
ATOM 2565 C C . ALA A 1 349 ? 44.664 58.253 9.565 1.00 11.22 412 ALA A C 1
ATOM 2566 O O . ALA A 1 349 ? 43.621 57.690 9.895 1.00 11.27 412 ALA A O 1
ATOM 2568 N N . ILE A 1 350 ? 44.766 59.560 9.345 1.00 12.03 413 ILE A N 1
ATOM 2569 C CA . ILE A 1 350 ? 43.768 60.534 9.777 1.00 12.86 413 ILE A CA 1
ATOM 2570 C C . ILE A 1 350 ? 43.303 61.337 8.564 1.00 13.02 413 ILE A C 1
ATOM 2571 O O . ILE A 1 350 ? 44.116 61.714 7.719 1.00 13.64 413 ILE A O 1
ATOM 2576 N N . ALA A 1 351 ? 41.997 61.589 8.491 1.00 13.77 414 ALA A N 1
ATOM 2577 C CA . ALA A 1 351 ? 41.411 62.385 7.408 1.00 13.97 414 ALA A CA 1
ATOM 2578 C C . ALA A 1 351 ? 41.726 63.879 7.603 1.00 14.68 414 ALA A C 1
ATOM 2579 O O . ALA A 1 351 ? 42.031 64.295 8.719 1.00 14.60 414 ALA A O 1
ATOM 2581 N N . PRO A 1 352 ? 41.639 64.692 6.528 1.00 15.24 415 PRO A N 1
ATOM 2582 C CA . PRO A 1 352 ? 41.961 66.129 6.623 1.00 16.04 415 PRO A CA 1
ATOM 2583 C C . PRO A 1 352 ? 41.232 66.922 7.716 1.00 15.28 415 PRO A C 1
ATOM 2584 O O . PRO A 1 352 ? 41.804 67.865 8.267 1.00 16.89 415 PRO A O 1
ATOM 2588 N N . ASP A 1 353 ? 39.993 66.537 8.021 1.00 14.16 416 ASP A N 1
ATOM 2589 C CA . ASP A 1 353 ? 39.194 67.207 9.058 1.00 13.50 416 ASP A CA 1
ATOM 2590 C C . ASP A 1 353 ? 39.178 66.462 10.407 1.00 13.32 416 ASP A C 1
ATOM 2591 O O . ASP A 1 353 ? 38.406 66.823 11.292 1.00 13.79 416 ASP A O 1
ATOM 2596 N N . GLU A 1 354 ? 40.013 65.419 10.517 1.00 12.91 417 GLU A N 1
ATOM 2597 C CA A GLU A 1 354 ? 40.202 64.628 11.748 0.70 13.37 417 GLU A CA 1
ATOM 2598 C CA B GLU A 1 354 ? 40.206 64.626 11.745 0.30 13.50 417 GLU A CA 1
ATOM 2599 C C . GLU A 1 354 ? 38.982 63.795 12.161 1.00 12.89 417 GLU A C 1
ATOM 2600 O O . GLU A 1 354 ? 38.924 63.284 13.281 1.00 14.10 417 GLU A O 1
ATOM 2611 N N . ASN A 1 355 ? 38.024 63.622 11.253 1.00 11.61 418 ASN A N 1
ATOM 2612 C CA . ASN A 1 355 ? 36.842 62.802 11.521 1.00 10.99 418 ASN A CA 1
ATOM 2613 C C . ASN A 1 355 ? 36.905 61.509 10.705 1.00 10.13 418 ASN A C 1
ATOM 2614 O O . ASN A 1 355 ? 37.628 61.442 9.713 1.00 10.10 418 ASN A O 1
ATOM 2619 N N . PRO A 1 356 ? 36.153 60.468 11.119 1.00 9.42 419 PRO A N 1
ATOM 2620 C CA . PRO A 1 356 ? 36.236 59.177 10.434 1.00 9.2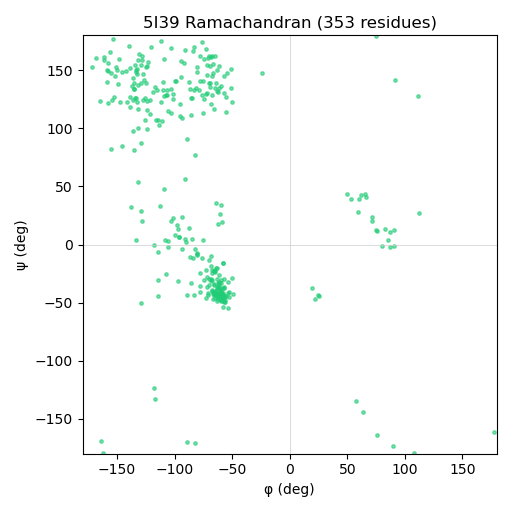2 419 PRO A CA 1
ATOM 2621 C C . PRO A 1 356 ? 35.760 59.182 8.985 1.00 9.17 419 PRO A C 1
ATOM 2622 O O . PRO A 1 356 ? 35.064 60.107 8.552 1.00 9.57 419 PRO A O 1
ATOM 2626 N N . ILE A 1 357 ? 36.162 58.146 8.254 1.00 8.84 420 ILE A N 1
ATOM 2627 C CA . ILE A 1 357 ? 35.582 57.843 6.946 1.00 9.12 420 ILE A CA 1
ATOM 2628 C C . ILE A 1 357 ? 34.786 56.553 7.108 1.00 9.05 420 ILE A C 1
ATOM 2629 O O . ILE A 1 357 ? 35.354 55.469 7.259 1.00 9.31 420 ILE A O 1
ATOM 2634 N N . ILE A 1 358 ? 33.465 56.709 7.115 1.00 8.72 421 ILE A N 1
ATOM 2635 C CA . ILE A 1 358 ? 32.514 55.612 7.270 1.00 8.92 421 ILE A CA 1
ATOM 2636 C C . ILE A 1 358 ? 31.525 55.867 6.149 1.00 9.26 421 ILE A C 1
ATOM 2637 O O . ILE A 1 358 ? 30.677 56.749 6.267 1.00 9.69 421 ILE A O 1
ATOM 2642 N N . SER A 1 359 ? 31.653 55.141 5.044 1.00 9.72 422 SER A N 1
ATOM 2643 C CA . SER A 1 359 ? 31.073 55.618 3.794 1.00 10.53 422 SER A CA 1
ATOM 2644 C C . SER A 1 359 ? 30.807 54.538 2.772 1.00 11.19 422 SER A C 1
ATOM 2645 O O . SER A 1 359 ? 31.533 53.552 2.688 1.00 11.78 422 SER A O 1
ATOM 2648 N N . GLU A 1 360 ? 29.775 54.771 1.961 1.00 11.64 423 GLU A N 1
ATOM 2649 C CA . GLU A 1 360 ? 29.623 54.072 0.698 1.00 12.79 423 GLU A CA 1
ATOM 2650 C C . GLU A 1 360 ? 30.692 54.555 -0.275 1.00 13.34 423 GLU A C 1
ATOM 2651 O O . GLU A 1 360 ? 31.297 55.616 -0.096 1.00 12.52 423 GLU A O 1
ATOM 2657 N N . VAL A 1 361 ? 30.895 53.758 -1.316 1.00 15.22 424 VAL A N 1
ATOM 2658 C CA . VAL A 1 361 ? 31.838 54.061 -2.383 1.00 15.69 424 VAL A CA 1
ATOM 2659 C C . VAL A 1 361 ? 31.032 53.966 -3.672 1.00 16.54 424 VAL A C 1
ATOM 2660 O O . VAL A 1 361 ? 30.664 52.871 -4.098 1.00 16.48 424 VAL A O 1
ATOM 2664 N N . LYS A 1 362 ? 30.748 55.113 -4.283 1.00 18.79 425 LYS A N 1
ATOM 2665 C CA . LYS A 1 362 ? 29.889 55.164 -5.478 1.00 20.26 425 LYS A CA 1
ATOM 2666 C C . LYS A 1 362 ? 30.437 54.336 -6.650 1.00 19.22 425 LYS A C 1
ATOM 2667 O O . LYS A 1 362 ? 29.670 53.785 -7.432 1.00 19.76 425 LYS A O 1
ATOM 2673 N N . GLU A 1 363 ? 31.760 54.221 -6.732 1.00 18.86 426 GLU A N 1
ATOM 2674 C CA . GLU A 1 363 ? 32.426 53.441 -7.775 1.00 18.53 426 GLU A CA 1
ATOM 2675 C C . GLU A 1 363 ? 32.184 51.927 -7.645 1.00 16.85 426 GLU A C 1
ATOM 2676 O O . GLU A 1 363 ? 32.280 51.195 -8.632 1.00 18.01 426 GLU A O 1
ATOM 2682 N N . TYR A 1 364 ? 31.883 51.470 -6.428 1.00 15.70 427 TYR A N 1
ATOM 2683 C CA . TYR A 1 364 ? 31.686 50.049 -6.129 1.00 15.13 427 TYR A CA 1
ATOM 2684 C C . TYR A 1 364 ? 30.455 49.824 -5.254 1.00 14.92 427 TYR A C 1
ATOM 2685 O O . TYR A 1 364 ? 30.579 49.675 -4.038 1.00 15.01 427 TYR A O 1
ATOM 2694 N N . PRO A 1 365 ? 29.256 49.792 -5.867 1.00 14.98 428 PRO A N 1
ATOM 2695 C CA . PRO A 1 365 ? 28.058 49.380 -5.134 1.00 14.96 428 PRO A CA 1
ATOM 2696 C C . PRO A 1 365 ? 28.284 48.047 -4.412 1.00 14.20 428 PRO A C 1
ATOM 2697 O O . PRO A 1 365 ? 28.869 47.129 -4.985 1.00 14.95 428 PRO A O 1
ATOM 2701 N N . GLY A 1 366 ? 27.865 47.978 -3.151 1.00 13.36 429 GLY A N 1
ATOM 2702 C CA . GLY A 1 366 ? 28.115 46.812 -2.299 1.00 12.14 429 GLY A CA 1
ATOM 2703 C C . GLY A 1 366 ? 29.403 46.872 -1.491 1.00 11.27 429 GLY A C 1
ATOM 2704 O O . GLY A 1 366 ? 29.689 45.948 -0.735 1.00 11.11 429 GLY A O 1
ATOM 2705 N N . LEU A 1 367 ? 30.179 47.947 -1.643 1.00 11.24 430 LEU A N 1
ATOM 2706 C CA . LEU A 1 367 ? 31.413 48.138 -0.882 1.00 11.08 430 LEU A CA 1
ATOM 2707 C C . LEU A 1 367 ? 31.276 49.348 0.030 1.00 10.71 430 LEU A C 1
ATOM 2708 O O . LEU A 1 367 ? 30.837 50.413 -0.398 1.00 11.46 430 LEU A O 1
ATOM 2713 N N . VAL A 1 368 ? 31.667 49.180 1.289 1.00 9.76 431 VAL A N 1
ATOM 2714 C CA . VAL A 1 368 ? 31.723 50.282 2.236 1.00 9.75 431 VAL A CA 1
ATOM 2715 C C . VAL A 1 368 ? 33.090 50.313 2.897 1.00 9.54 431 VAL A C 1
ATOM 2716 O O . VAL A 1 368 ? 33.810 49.308 2.922 1.00 11.27 431 VAL A O 1
ATOM 2720 N N . ILE A 1 369 ? 33.421 51.488 3.423 1.00 9.17 432 ILE A N 1
ATOM 2721 C CA A ILE A 1 369 ? 34.701 51.761 4.093 0.70 9.23 432 ILE A CA 1
ATOM 2722 C CA B ILE A 1 369 ? 34.685 51.700 4.097 0.30 8.74 432 ILE A CA 1
ATOM 2723 C C . ILE A 1 369 ? 34.411 52.171 5.529 1.00 8.64 432 ILE A C 1
ATOM 2724 O O . ILE A 1 369 ? 33.504 52.966 5.765 1.00 8.81 432 ILE A O 1
ATOM 2733 N N . ASN A 1 370 ? 35.186 51.644 6.475 1.00 8.31 433 ASN A N 1
ATOM 2734 C CA . ASN A 1 370 ? 35.119 52.051 7.880 1.00 8.16 433 ASN A CA 1
ATOM 2735 C C . ASN A 1 370 ? 36.553 52.192 8.361 1.00 8.00 433 ASN A C 1
ATOM 2736 O O . ASN A 1 370 ? 37.192 51.201 8.703 1.00 8.02 433 ASN A O 1
ATOM 2741 N N . THR A 1 371 ? 37.067 53.420 8.359 1.00 8.09 434 THR A N 1
ATOM 2742 C CA . THR A 1 371 ? 38.496 53.630 8.569 1.00 8.19 434 THR A CA 1
ATOM 2743 C C . THR A 1 371 ? 38.816 55.085 8.930 1.00 8.34 434 THR A C 1
ATOM 2744 O O . THR A 1 371 ? 37.924 55.881 9.239 1.00 8.40 434 THR A O 1
ATOM 2748 N N . ALA A 1 372 ? 40.110 55.398 8.917 1.00 8.19 435 ALA A N 1
ATOM 2749 C CA . ALA A 1 372 ? 40.617 56.769 8.990 1.00 8.60 435 ALA A CA 1
ATOM 2750 C C . ALA A 1 372 ? 40.240 57.471 10.287 1.00 8.66 435 ALA A C 1
ATOM 2751 O O . ALA A 1 372 ? 39.877 58.641 10.276 1.00 10.12 435 ALA A O 1
ATOM 2753 N N . THR A 1 373 ? 40.348 56.759 11.404 1.00 8.38 436 THR A N 1
ATOM 2754 C CA . THR A 1 373 ? 40.002 57.340 12.690 1.00 8.37 436 THR A CA 1
ATOM 2755 C C . THR A 1 373 ? 41.124 57.210 13.712 1.00 8.48 436 THR A C 1
ATOM 2756 O O . THR A 1 373 ? 41.802 56.184 13.792 1.00 8.52 436 THR A O 1
ATOM 2760 N N . GLY A 1 374 ? 41.279 58.269 14.504 1.00 8.29 437 GLY A N 1
ATOM 2761 C CA . GLY A 1 374 ? 42.160 58.274 15.668 1.00 8.47 437 GLY A CA 1
ATOM 2762 C C . GLY A 1 374 ? 41.471 57.858 16.958 1.00 8.27 437 GLY A C 1
ATOM 2763 O O . GLY A 1 374 ? 42.093 57.886 18.012 1.00 8.70 437 GLY A O 1
ATOM 2764 N N . TRP A 1 375 ? 40.200 57.455 16.871 1.00 8.01 438 TRP A N 1
ATOM 2765 C CA . TRP A 1 375 ? 39.385 57.109 18.035 1.00 8.15 438 TRP A CA 1
ATOM 2766 C C . TRP A 1 375 ? 38.552 55.848 17.775 1.00 7.62 438 TRP A C 1
ATOM 2767 O O . TRP A 1 375 ? 37.452 55.696 18.310 1.00 7.38 438 TRP A O 1
ATOM 2778 N N . GLY A 1 376 ? 39.089 54.933 16.975 1.00 7.68 439 GLY A N 1
ATOM 2779 C CA . GLY A 1 376 ? 38.341 53.763 16.540 1.00 7.49 439 GLY A CA 1
ATOM 2780 C C . GLY A 1 376 ? 37.938 52.819 17.650 1.00 7.30 439 GLY A C 1
ATOM 2781 O O . GLY A 1 376 ? 36.900 52.183 17.552 1.00 7.74 439 GLY A O 1
ATOM 2790 N N . THR A 1 378 ? 37.020 53.636 20.743 1.00 7.23 441 THR A N 1
ATOM 2791 C CA . THR A 1 378 ? 35.849 54.298 21.317 1.00 7.19 441 THR A CA 1
ATOM 2792 C C . THR A 1 378 ? 34.623 54.222 20.409 1.00 7.08 441 THR A C 1
ATOM 2793 O O . THR A 1 378 ? 33.514 53.930 20.863 1.00 7.35 441 THR A O 1
ATOM 2797 N N . GLU A 1 379 ? 34.839 54.528 19.133 1.00 6.96 442 GLU A N 1
ATOM 2798 C CA . GLU A 1 379 ? 33.756 54.668 18.168 1.00 7.21 442 GLU A CA 1
ATOM 2799 C C . GLU A 1 379 ? 33.197 53.344 17.674 1.00 7.39 442 GLU A C 1
ATOM 2800 O O . GLU A 1 379 ? 32.047 53.296 17.234 1.00 7.63 442 GLU A O 1
ATOM 2806 N N . SER A 1 380 ? 34.004 52.284 17.741 1.00 7.26 443 SER A N 1
ATOM 2807 C CA . SER A 1 380 ? 33.729 51.029 17.036 1.00 7.64 443 SER A CA 1
ATOM 2808 C C . SER A 1 380 ? 32.319 50.445 17.194 1.00 7.74 443 SER A C 1
ATOM 2809 O O . SER A 1 380 ? 31.768 49.987 16.208 1.00 8.30 443 SER A O 1
ATOM 2812 N N . PRO A 1 381 ? 31.725 50.448 18.407 1.00 7.85 444 PRO A N 1
ATOM 2813 C CA . PRO A 1 381 ? 30.382 49.846 18.482 1.00 8.44 444 PRO A CA 1
ATOM 2814 C C . PRO A 1 381 ? 29.353 50.564 17.611 1.00 8.86 444 PRO A C 1
ATOM 2815 O O . PRO A 1 381 ? 28.427 49.940 17.097 1.00 11.30 444 PRO A O 1
ATOM 2819 N N . VAL A 1 382 ? 29.517 51.871 17.454 1.00 7.94 445 VAL A N 1
ATOM 2820 C CA . VAL A 1 382 ? 28.588 52.672 16.667 1.00 8.18 445 VAL A CA 1
ATOM 2821 C C . VAL A 1 382 ? 29.008 52.726 15.200 1.00 8.11 445 VAL A C 1
ATOM 2822 O O . VAL A 1 382 ? 28.157 52.606 14.320 1.00 8.23 445 VAL A O 1
ATOM 2826 N N . SER A 1 383 ? 30.297 52.909 14.920 1.00 7.92 446 SER A N 1
ATOM 2827 C CA . SER A 1 383 ? 30.730 52.907 13.518 1.00 8.34 446 SER A CA 1
ATOM 2828 C C . SER A 1 383 ? 30.487 51.543 12.867 1.00 7.93 446 SER A C 1
ATOM 2829 O O . SER A 1 383 ? 30.207 51.486 11.678 1.00 8.21 446 SER A O 1
ATOM 2832 N N . ALA A 1 384 ? 30.539 50.460 13.644 1.00 7.92 447 ALA A N 1
ATOM 2833 C CA . ALA A 1 384 ? 30.164 49.135 13.136 1.00 8.24 447 ALA A CA 1
ATOM 2834 C C . ALA A 1 384 ? 28.714 49.110 12.659 1.00 8.24 447 ALA A C 1
ATOM 2835 O O . ALA A 1 384 ? 28.418 48.634 11.561 1.00 8.49 447 ALA A O 1
ATOM 2837 N N . GLU A 1 385 ? 27.811 49.613 13.495 1.00 8.31 448 GLU A N 1
ATOM 2838 C CA . GLU A 1 385 ? 26.398 49.670 13.128 1.00 8.57 448 GLU A CA 1
ATOM 2839 C C . GLU A 1 385 ? 26.174 50.551 11.901 1.00 8.26 448 GLU A C 1
ATOM 2840 O O . GLU A 1 385 ? 25.444 50.167 10.983 1.00 8.66 448 GLU A O 1
ATOM 2846 N N . LEU A 1 386 ? 26.781 51.736 11.899 1.00 8.23 449 LEU A N 1
ATOM 2847 C CA . LEU A 1 386 ? 26.636 52.654 10.772 1.00 8.58 449 LEU A CA 1
ATOM 2848 C C . LEU A 1 386 ? 27.166 52.047 9.473 1.00 8.32 449 LEU A C 1
ATOM 2849 O O . LEU A 1 386 ? 26.541 52.195 8.425 1.00 8.36 449 LEU A O 1
ATOM 2854 N N . THR A 1 387 ? 28.305 51.367 9.549 1.00 8.09 450 THR A N 1
ATOM 2855 C CA . THR A 1 387 ? 28.892 50.724 8.378 1.00 8.20 450 THR A CA 1
ATOM 2856 C C . THR A 1 387 ? 27.933 49.689 7.799 1.00 8.26 450 THR A C 1
ATOM 2857 O O . THR A 1 387 ? 27.711 49.646 6.588 1.00 8.54 450 THR A O 1
ATOM 2861 N N . ALA A 1 388 ? 27.367 48.859 8.668 1.00 8.19 451 ALA A N 1
ATOM 2862 C CA . ALA A 1 388 ? 26.387 47.866 8.242 1.00 8.64 451 ALA A CA 1
ATOM 2863 C C . ALA A 1 388 ? 25.129 48.526 7.665 1.00 8.53 451 ALA A C 1
ATOM 2864 O O . ALA A 1 388 ? 24.611 48.073 6.643 1.00 9.10 451 ALA A O 1
ATOM 2866 N N . ASP A 1 389 ? 24.656 49.600 8.298 1.00 8.49 452 ASP A N 1
ATOM 2867 C CA . ASP A 1 389 ? 23.500 50.347 7.786 1.00 8.95 452 ASP A CA 1
ATOM 2868 C C . ASP A 1 389 ? 23.765 50.848 6.367 1.00 8.89 452 ASP A C 1
ATOM 2869 O O . ASP A 1 389 ? 22.919 50.709 5.481 1.00 9.33 452 ASP A O 1
ATOM 2874 N N . LEU A 1 390 ? 24.941 51.432 6.155 1.00 8.66 453 LEU A N 1
ATOM 2875 C CA . LEU A 1 390 ? 25.308 51.946 4.834 1.00 9.10 453 LEU A CA 1
ATOM 2876 C C . LEU A 1 390 ? 25.428 50.831 3.806 1.00 9.41 453 LEU A C 1
ATOM 2877 O O . LEU A 1 390 ? 24.943 50.967 2.683 1.00 10.25 453 LEU A O 1
ATOM 2882 N N . LEU A 1 391 ? 26.047 49.720 4.195 1.00 9.13 454 LEU A N 1
ATOM 2883 C CA . LEU A 1 391 ? 26.179 48.567 3.305 1.00 9.57 454 LEU A CA 1
ATOM 2884 C C . LEU A 1 391 ? 24.818 48.055 2.842 1.00 9.84 454 LEU A C 1
ATOM 2885 O O . LEU A 1 391 ? 24.629 47.740 1.669 1.00 10.75 454 LEU A O 1
ATOM 2890 N N . LEU A 1 392 ? 23.879 47.985 3.778 1.00 9.54 455 LEU A N 1
ATOM 2891 C CA . LEU A 1 392 ? 22.587 47.358 3.538 1.00 10.08 455 LEU A CA 1
ATOM 2892 C C . LEU A 1 392 ? 21.498 48.334 3.092 1.00 10.08 455 LEU A C 1
ATOM 2893 O O . LEU A 1 392 ? 20.389 47.907 2.772 1.00 10.86 455 LEU A O 1
ATOM 2898 N N . GLY A 1 393 ? 21.806 49.629 3.043 1.00 10.17 456 GLY A N 1
ATOM 2899 C CA . GLY A 1 393 ? 20.823 50.639 2.655 1.00 10.84 456 GLY A CA 1
ATOM 2900 C C . GLY A 1 393 ? 19.740 50.904 3.684 1.00 11.34 456 GLY A C 1
ATOM 2901 O O . GLY A 1 393 ? 18.659 51.377 3.328 1.00 12.33 456 GLY A O 1
ATOM 2902 N N . LYS A 1 394 ? 20.032 50.611 4.951 1.00 11.78 457 LYS A N 1
ATOM 2903 C CA . LYS A 1 394 ? 19.098 50.835 6.050 1.00 12.44 457 LYS A CA 1
ATOM 2904 C C . LYS A 1 394 ? 19.139 52.301 6.453 1.00 12.86 457 LYS A C 1
ATOM 2905 O O . LYS A 1 394 ? 20.162 52.966 6.293 1.00 13.51 457 LYS A O 1
ATOM 2911 N N . LYS A 1 395 ? 18.029 52.794 6.997 1.00 13.20 458 LYS A N 1
ATOM 2912 C CA . LYS A 1 395 ? 18.013 54.096 7.671 1.00 13.83 458 LYS A CA 1
ATOM 2913 C C . LYS A 1 395 ? 19.185 54.102 8.660 1.00 13.76 458 LYS A C 1
ATOM 2914 O O . LYS A 1 395 ? 19.265 53.210 9.493 1.00 14.20 458 LYS A O 1
ATOM 2920 N N . PRO A 1 396 ? 20.114 55.069 8.541 1.00 13.28 459 PRO A N 1
ATOM 2921 C CA . PRO A 1 396 ? 21.361 54.974 9.318 1.00 13.60 459 PRO A CA 1
ATOM 2922 C C . PRO A 1 396 ? 21.239 55.422 10.779 1.00 13.17 459 PRO A C 1
ATOM 2923 O O . PRO A 1 396 ? 20.464 56.323 11.095 1.00 13.80 459 PRO A O 1
ATOM 2927 N N . VAL A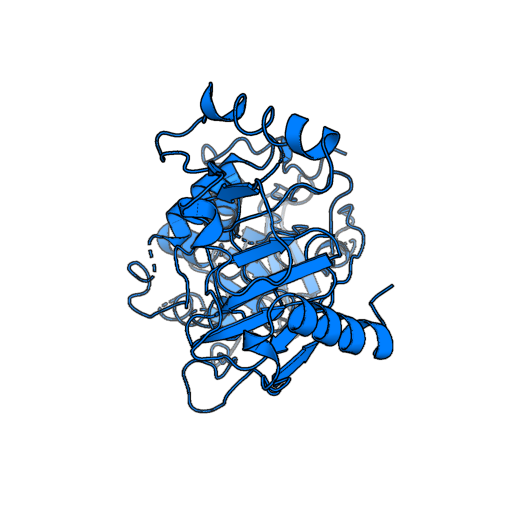 1 397 ? 22.026 54.796 11.651 1.00 12.01 460 VAL A N 1
ATOM 2928 C CA . VAL A 1 397 ? 21.971 55.070 13.100 1.00 12.37 460 VAL A CA 1
ATOM 2929 C C . VAL A 1 397 ? 22.340 56.516 13.463 1.00 13.19 460 VAL A C 1
ATOM 2930 O O . VAL A 1 397 ? 21.759 57.101 14.378 1.00 14.37 460 VAL A O 1
ATOM 2934 N N . LEU A 1 398 ? 23.314 57.075 12.755 1.00 14.07 461 LEU A N 1
ATOM 2935 C CA . LEU A 1 398 ? 23.684 58.479 12.910 1.00 15.53 461 LEU A CA 1
ATOM 2936 C C . LEU A 1 398 ? 23.764 59.105 11.534 1.00 16.69 461 LEU A C 1
ATOM 2937 O O . LEU A 1 398 ? 23.818 58.400 10.521 1.00 16.09 461 LEU A O 1
ATOM 2942 N N . ASP A 1 399 ? 23.756 60.436 11.515 1.00 17.99 462 ASP A N 1
ATOM 2943 C CA . ASP A 1 399 ? 23.951 61.219 10.297 1.00 18.55 462 ASP A CA 1
ATOM 2944 C C . ASP A 1 399 ? 25.271 60.808 9.635 1.00 17.52 462 ASP A C 1
ATOM 2945 O O . ASP A 1 399 ? 26.330 61.006 10.229 1.00 18.28 462 ASP A O 1
ATOM 2950 N N . PRO A 1 400 ? 25.206 60.205 8.428 1.00 17.08 463 PRO A N 1
ATOM 2951 C CA . PRO A 1 400 ? 26.440 59.747 7.782 1.00 16.46 463 PRO A CA 1
ATOM 2952 C C . PRO A 1 400 ? 27.199 60.817 6.991 1.00 15.41 463 PRO A C 1
ATOM 2953 O O . PRO A 1 400 ? 28.339 60.572 6.597 1.00 13.85 463 PRO A O 1
ATOM 2957 N N . LYS A 1 401 ? 26.590 61.981 6.758 1.00 15.09 464 LYS A N 1
ATOM 2958 C CA . LYS A 1 401 ? 27.209 63.025 5.929 1.00 14.74 464 LYS A CA 1
ATOM 2959 C C . LYS A 1 401 ? 28.605 63.461 6.405 1.00 13.33 464 LYS A C 1
ATOM 2960 O O . LYS A 1 401 ? 29.519 63.559 5.588 1.00 12.57 464 LYS A O 1
ATOM 2966 N N . PRO A 1 402 ? 28.797 63.675 7.726 1.00 13.19 465 PRO A N 1
ATOM 2967 C CA . PRO A 1 402 ? 30.140 64.067 8.182 1.00 13.12 465 PRO A CA 1
ATOM 2968 C C . PRO A 1 402 ? 31.220 62.983 8.060 1.00 11.85 465 PRO A C 1
ATOM 2969 O O . PRO A 1 402 ? 32.395 63.282 8.255 1.00 12.30 465 PRO A O 1
ATOM 2973 N N . PHE A 1 403 ? 30.825 61.745 7.759 1.00 10.95 466 PHE A N 1
ATOM 2974 C CA . PHE A 1 403 ? 31.765 60.631 7.602 1.00 11.06 466 PHE A CA 1
ATOM 2975 C C . PHE A 1 403 ? 31.930 60.189 6.149 1.00 10.89 466 PHE A C 1
ATOM 2976 O O . PHE A 1 403 ? 32.664 59.244 5.870 1.00 10.44 466 PHE A O 1
ATOM 2984 N N . SER A 1 404 ? 31.291 60.900 5.225 1.00 10.93 467 SER A N 1
ATOM 2985 C CA . SER A 1 404 ? 31.320 60.531 3.817 1.00 11.48 467 SER A CA 1
ATOM 2986 C C . SER A 1 404 ? 32.710 60.693 3.216 1.00 11.49 467 SER A C 1
ATOM 2987 O O . SER A 1 404 ? 33.436 61.637 3.534 1.00 11.75 467 SER A O 1
ATOM 2990 N N . LEU A 1 405 ? 33.031 59.790 2.296 1.00 11.94 468 LEU A N 1
ATOM 2991 C CA . LEU A 1 405 ? 34.258 59.853 1.515 1.00 13.26 468 LEU A CA 1
ATOM 2992 C C . LEU A 1 405 ? 34.286 61.074 0.588 1.00 14.37 468 LEU A C 1
ATOM 2993 O O . LEU A 1 405 ? 35.360 61.526 0.191 1.00 16.20 468 LEU A O 1
ATOM 2998 N N . TYR A 1 406 ? 33.109 61.608 0.258 1.00 14.36 469 TYR A N 1
ATOM 2999 C CA . TYR A 1 406 ? 32.960 62.663 -0.756 1.00 16.00 469 TYR A CA 1
ATOM 3000 C C . TYR A 1 406 ? 32.741 64.059 -0.175 1.00 17.15 469 TYR A C 1
ATOM 3001 O O . TYR A 1 406 ? 32.282 64.962 -0.876 1.00 18.73 469 TYR A O 1
ATOM 3010 N N . ARG A 1 407 ? 33.108 64.241 1.093 1.00 16.90 470 ARG A N 1
ATOM 3011 C CA . ARG A 1 407 ? 32.944 65.522 1.788 1.00 16.95 470 ARG A CA 1
ATOM 3012 C C . ARG A 1 407 ? 34.102 66.506 1.5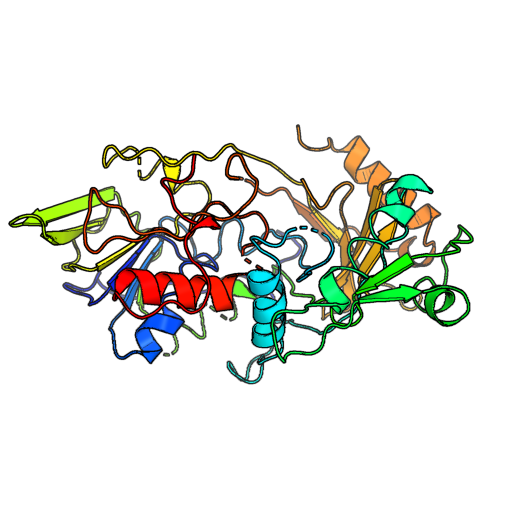95 1.00 17.92 470 ARG A C 1
ATOM 3013 O O . ARG A 1 407 ? 33.984 67.665 1.982 1.00 21.15 470 ARG A O 1
ATOM 3021 N N . PHE A 1 408 ? 35.212 66.041 1.026 1.00 19.17 471 PHE A N 1
ATOM 3022 C CA . PHE A 1 408 ? 36.457 66.817 0.986 1.00 21.63 471 PHE A CA 1
ATOM 3023 C C . PHE A 1 408 ? 36.535 67.711 -0.251 1.00 20.32 471 PHE A C 1
ATOM 3024 O O . PHE A 1 408 ? 35.846 67.497 -1.249 1.00 26.85 471 PHE A O 1
#

Solvent-accessible surface area: 16346 Å² total

Secondary structure (DSSP, 8-state):
-TT--TTSTT----PPPPSSPPSB-SEEEE--STTT--HHHHHHTT--EEEE-SSSTT-SGGGS---EE-----HHHHHHHHHHHHHHT--TTTSS----EE--EEE--SSHHHHHHHHHHHHHHHH--SSSSPP-EEEE-HHHHHHHTTT-SS----EEEETT-EE--TTTTTT--HHHH---EEESS--EEEEEEETTEEEEEEETTEEEE-S-EEE--GGGTTT--TTS-----B---EEEEEE---TT---SEEEETTTEEEEE-TTS-EEE-S-----PPPHHHHHHHHHHHHHH-GGGTT--EEEEEEE--B-TTS--EEEE-TTSTTEEEEE--S----HHHHHHHHHHHHHTPPPSS--GGG-TT--